Protein AF-A0A1F6PSC0-F1 (afdb_monomer)

Sequence (665 aa):
MLYRKIVALNTTSSLRETPKNPIFIYYSDEQIDQVPYQFVLSSISVAITSKDGVNTVDITHFPSPNRVIDENDVIDDYFMKRLTPKQLEQFLFVYDGELRKISFDDLRYIYYVQKDVRLFEISPIYYEIIKALDGPVKFLCLSDIHGAASKTFNALTLFPQAKVIFSGDLFDRAQNQHHANCLFQNFYLHGISDNEITVHDNEYFKSTMGNHDAMVFGAGLGDLTSLAHYFRFALRYNESDYFEEILGLDLSELKDLASKHEYRGNYKAKGGDRVAGVEMNRRLEALFTDLQLKLTFGDPSVTLTEDESNLLYNLKFGINEKSINDPVLQALQYKIAKFAITEEETALLKTIKKKEVKTEEQENFLANIKSGTVKNKLISPVFLTLQEKIFQLKFTKEEQEIIGRIKKGNHYISSEEMVVLADLQKQLIKNSEFRKSILMGKYFKLYDLQEANGKNFLFFHSNIPIDKNGQIREIAIDGRRLGGIELLDYLQQKINESYDRYEKLNINNEQEVDEFIAFARNQNNYFDWLAWSYDSPLYGRVMKTFERSYLPEESGTYKEPKDDWYQKIQNASANMEHVNSMLATLAGQLGVPADNLFIINGHTPNDQGLVEKFADGRLIRIDAGFSPEYNNLGQVLLITEKGTLYSLSLSEDNDVIEKYTLQKV

Radius of gyration: 28.27 Å; Cα contacts (8 Å, |Δi|>4): 984; chains: 1; bounding box: 68×69×86 Å

pLDDT: mean 72.84, std 24.15, range [20.8, 98.31]

Nearest PDB structures (foldseek):
  7sqc-assembly1_6C  TM=5.747E-01  e=2.741E-01  Chlamydomonas reinhardtii

Secondary structure (DSSP, 8-state):
-HHHHHHHTTS--------S--------SS--SS-PPP------------SS------S-S---TTPPP-TT----HHHHTTS-HHHHTT-EEEETTEEEEPPHHHHHHHHHHHHHS------THHHHHHHHSSS-EEEEEE---TT-HHHHHHHHHH-TTSEEEE-S--SSSSTTHHHHHHHHHHHHEEEEETTEEEE---TTEEEEPPHHHHHHHHHHTT-HHHHHHHHHHHHHTTTHHIIIIIS----HHHHHHHHTS---S----SS---STTHHHHHHHHHHHHHHHHHHHH--TT-PPPHHHHHHHHHHHH-TTSS----HHHHHHHHHHHTT---HHHHHHHHHHHT-----HHHHHHHHHHHTT---S--S-HHHHHHHHHHHHTSPPHHHHHHHHHHHHH-----HHHHHHHHHHHHHHHT-HHHHHHHHHHTTEES-EEEEETTEEEEE-SS---B-TTSPBPPEEETTEEE-THHHHHHHHHHHHHHHHHHHH--TT-HHHHHHHHHHHHHS--HHHHHHH-TT-TTT-B---HHHHHHS-GGGSTT---B-HIIIIISSTT--HHHHHHHHHHHHHHHTS-GGGEEEEE-----SS-SEEEEGGGTEEEE----STTTTT--EEEEEETT--EEEEE--SSHHHHHHT--EE-

Solvent-accessible surface area (backbone atoms only — not comparable to full-atom values): 37724 Å² total; per-residue (Å²): 110,67,69,60,47,64,60,52,63,77,73,72,82,90,81,88,86,86,91,86,91,87,92,79,90,83,81,73,99,82,76,94,74,91,84,87,85,87,84,82,79,74,70,92,75,56,78,74,89,72,97,68,79,92,78,93,78,83,93,82,72,87,85,63,94,82,67,79,84,54,81,84,62,80,81,43,78,70,58,67,76,70,52,56,71,81,59,47,60,64,41,65,42,66,55,96,90,38,81,38,74,50,52,60,68,57,52,51,46,52,42,50,42,59,72,66,38,64,80,63,78,76,59,70,64,58,57,57,50,61,67,71,44,98,50,61,54,44,32,39,36,43,25,45,33,17,8,39,36,55,56,53,50,54,57,45,68,79,45,76,82,29,30,34,38,35,30,20,17,55,46,56,95,34,94,51,26,64,55,26,49,55,60,52,38,64,65,27,54,49,68,84,50,102,89,45,77,42,70,51,86,38,95,54,52,45,36,16,36,14,22,49,36,31,18,52,40,20,24,49,62,37,32,65,45,11,35,25,45,42,52,23,55,41,25,33,46,66,43,56,57,52,43,43,72,71,64,59,50,85,54,62,70,53,52,54,58,28,65,76,51,62,69,60,41,64,75,68,67,76,46,79,99,72,71,91,60,59,71,57,32,46,34,44,24,48,47,24,45,52,52,22,42,25,61,72,47,28,34,88,87,44,79,63,53,71,45,52,48,26,49,54,49,17,42,43,51,32,83,75,79,41,82,57,81,51,67,67,59,44,50,50,50,49,55,58,61,66,62,69,60,50,73,66,58,47,51,53,50,51,52,65,70,64,77,69,79,94,51,74,75,52,54,55,54,52,52,43,58,76,68,65,75,63,84,87,75,75,77,51,70,66,56,54,50,49,48,52,50,49,58,72,43,48,69,50,72,65,55,48,50,51,52,52,48,49,49,23,33,38,40,84,76,51,75,67,58,50,50,52,50,51,50,49,43,51,54,48,51,47,25,70,74,56,42,55,61,39,61,46,50,72,60,40,28,61,52,50,80,47,77,30,72,84,30,36,41,39,37,30,11,38,49,63,51,32,37,95,77,40,43,68,32,65,45,81,54,96,94,40,74,35,41,54,63,61,35,43,55,54,52,44,50,57,54,46,59,52,42,66,50,58,72,71,53,52,63,87,38,66,67,58,46,52,53,49,44,55,49,31,68,70,46,79,64,56,32,38,40,34,26,52,26,45,83,18,43,30,43,23,26,45,75,40,61,68,44,52,33,56,44,54,79,75,39,67,61,63,70,54,60,63,39,36,36,57,74,46,50,62,32,98,81,38,51,63,68,32,47,51,52,36,43,41,51,46,18,62,73,72,73,48,63,42,94,34,52,30,40,38,26,26,82,67,86,61,97,86,58,47,68,48,70,19,75,95,62,36,35,35,42,39,32,11,29,34,25,80,92,42,81,47,41,28,34,34,41,36,28,21,52,74,50,50,41,33,37,39,47,54,49,93,47,66,71,52,36,68,71,41,48,78,36,82,102

Structure (mmCIF, N/CA/C/O backbone):
data_AF-A0A1F6PSC0-F1
#
_entry.id   AF-A0A1F6PSC0-F1
#
loop_
_atom_site.group_PDB
_atom_site.id
_atom_site.type_symbol
_atom_site.label_atom_id
_atom_site.label_alt_id
_atom_site.label_comp_id
_atom_site.label_asym_id
_atom_site.label_entity_id
_atom_site.label_seq_id
_atom_site.pdbx_PDB_ins_code
_atom_site.Cartn_x
_atom_site.Cartn_y
_atom_site.Cartn_z
_atom_site.occupancy
_atom_site.B_iso_or_equiv
_atom_site.auth_seq_id
_atom_site.auth_comp_id
_atom_site.auth_asym_id
_atom_site.auth_atom_id
_atom_site.pdbx_PDB_model_num
ATOM 1 N N . MET A 1 1 ? -0.587 7.676 25.194 1.00 26.95 1 MET A N 1
ATOM 2 C CA . MET A 1 1 ? -0.468 8.168 26.593 1.00 26.95 1 MET A CA 1
ATOM 3 C C . MET A 1 1 ? -0.479 9.701 26.701 1.00 26.95 1 MET A C 1
ATOM 5 O O . MET A 1 1 ? -1.127 10.209 27.605 1.00 26.95 1 MET A O 1
ATOM 9 N N . LEU A 1 2 ? 0.162 10.442 25.781 1.00 27.59 2 LEU A N 1
ATOM 10 C CA . LEU A 1 2 ? 0.133 11.916 25.728 1.00 27.59 2 LEU A CA 1
ATOM 11 C C . LEU A 1 2 ? -1.265 12.478 25.393 1.00 27.59 2 LEU A C 1
ATOM 13 O O . LEU A 1 2 ? -1.749 13.357 26.088 1.00 27.59 2 LEU A O 1
ATOM 17 N N . TYR A 1 3 ? -1.974 11.871 24.437 1.00 30.55 3 TYR A N 1
ATOM 18 C CA . TYR A 1 3 ? -3.358 12.227 24.084 1.00 30.55 3 TYR A CA 1
ATOM 19 C C . TYR A 1 3 ? -4.341 12.094 25.269 1.00 30.55 3 TYR A C 1
ATOM 21 O O . TYR A 1 3 ? -5.078 13.019 25.591 1.00 30.55 3 TYR A O 1
ATOM 29 N N . ARG A 1 4 ? -4.270 10.984 26.021 1.00 29.20 4 ARG A N 1
ATOM 30 C CA . ARG A 1 4 ? -5.033 10.814 27.272 1.00 29.20 4 ARG A CA 1
ATOM 31 C C . ARG A 1 4 ? -4.574 11.740 28.398 1.00 29.20 4 ARG A C 1
ATOM 33 O O . ARG A 1 4 ? -5.401 12.099 29.221 1.00 29.20 4 ARG A O 1
ATOM 40 N N . LYS A 1 5 ? -3.297 12.136 28.446 1.00 29.11 5 LYS A N 1
ATOM 41 C CA . LYS A 1 5 ? -2.798 13.121 29.421 1.00 29.11 5 LYS A CA 1
ATOM 42 C C . LYS A 1 5 ? -3.306 14.530 29.109 1.00 29.11 5 LYS A C 1
ATOM 44 O O . LYS A 1 5 ? -3.722 15.207 30.035 1.00 29.11 5 LYS A O 1
ATOM 49 N N . ILE A 1 6 ? -3.372 14.918 27.835 1.00 30.66 6 ILE A N 1
ATOM 50 C CA . ILE A 1 6 ? -3.971 16.185 27.381 1.00 30.66 6 ILE A CA 1
ATOM 51 C C . ILE A 1 6 ? -5.470 16.234 27.724 1.00 30.66 6 ILE A C 1
ATOM 53 O O . ILE A 1 6 ? -5.957 17.254 28.194 1.00 30.66 6 ILE A O 1
ATOM 57 N N . VAL A 1 7 ? -6.190 15.116 27.579 1.00 28.23 7 VAL A N 1
ATOM 58 C CA . VAL A 1 7 ? -7.620 15.026 27.938 1.00 28.23 7 VAL A CA 1
ATOM 59 C C . VAL A 1 7 ? -7.838 14.937 29.460 1.00 28.23 7 VAL A C 1
ATOM 61 O O . VAL A 1 7 ? -8.761 15.558 29.981 1.00 28.23 7 VAL A O 1
ATOM 64 N N . ALA A 1 8 ? -6.982 14.224 30.202 1.00 24.64 8 ALA A N 1
ATOM 65 C CA . ALA A 1 8 ? -7.069 14.109 31.664 1.00 24.64 8 ALA A CA 1
ATOM 66 C C . ALA A 1 8 ? -6.709 15.416 32.399 1.00 24.64 8 ALA A C 1
ATOM 68 O O . ALA A 1 8 ? -7.281 15.695 33.454 1.00 24.64 8 ALA A O 1
ATOM 69 N N . LEU A 1 9 ? -5.829 16.246 31.823 1.00 28.28 9 LEU A N 1
ATOM 70 C CA . LEU A 1 9 ? -5.432 17.556 32.365 1.00 28.28 9 LEU A CA 1
ATOM 71 C C . LEU A 1 9 ? -6.601 18.549 32.507 1.00 28.28 9 LEU A C 1
ATOM 73 O O . LEU A 1 9 ? -6.491 19.492 33.282 1.00 28.28 9 LEU A O 1
ATOM 77 N N . ASN A 1 10 ? -7.745 18.305 31.862 1.00 30.31 10 ASN A N 1
ATOM 78 C CA . ASN A 1 10 ? -8.946 19.133 32.017 1.00 30.31 10 ASN A CA 1
ATOM 79 C C . ASN A 1 10 ? -9.876 18.708 33.171 1.00 30.31 10 ASN A C 1
ATOM 81 O O . ASN A 1 10 ? -10.967 19.259 33.298 1.00 30.31 10 ASN A O 1
ATOM 85 N N . THR A 1 11 ? -9.492 17.735 34.009 1.00 26.62 11 THR A N 1
ATOM 86 C CA . THR A 1 11 ? -10.393 17.196 35.054 1.00 26.62 11 THR A CA 1
ATOM 87 C C . THR A 1 11 ? -9.885 17.284 36.491 1.00 26.62 11 THR A C 1
ATOM 89 O O . THR A 1 11 ? -10.610 16.898 37.405 1.00 26.62 11 THR A O 1
ATOM 92 N N . THR A 1 12 ? -8.700 17.844 36.755 1.00 27.61 12 THR A N 1
ATOM 93 C CA . THR A 1 12 ? -8.199 17.945 38.136 1.00 27.61 12 THR A CA 1
ATOM 94 C C . THR A 1 12 ? -7.359 19.195 38.379 1.00 27.61 12 THR A C 1
ATOM 96 O O . THR A 1 12 ? -6.203 19.250 37.974 1.00 27.61 12 THR A O 1
ATOM 99 N N . SER A 1 13 ? -7.892 20.164 39.126 1.00 29.91 13 SER A N 1
ATOM 100 C CA . SER A 1 13 ? -7.267 20.632 40.377 1.00 29.91 13 SER A CA 1
ATOM 101 C C . SER A 1 13 ? -8.051 21.786 41.009 1.00 29.91 13 SER A C 1
ATOM 103 O O . SER A 1 13 ? -8.347 22.813 40.410 1.00 29.91 13 SER A O 1
ATOM 105 N N . SER A 1 14 ? -8.380 21.589 42.280 1.00 33.94 14 SER A N 1
ATOM 106 C CA . SER A 1 14 ? -8.775 22.626 43.221 1.00 33.94 14 SER A CA 1
ATOM 107 C C . SER A 1 14 ? -7.580 23.530 43.516 1.00 33.94 14 SER A C 1
ATOM 109 O O . SER A 1 14 ? -6.582 23.005 43.998 1.00 33.94 14 SER A O 1
ATOM 111 N N . LEU A 1 15 ? -7.687 24.848 43.330 1.00 27.17 15 LEU A N 1
ATOM 112 C CA . LEU A 1 15 ? -6.933 25.859 44.087 1.00 27.17 15 LEU A CA 1
ATOM 113 C C . LEU A 1 15 ? -7.576 27.244 43.898 1.00 27.17 15 LEU A C 1
ATOM 115 O O . LEU A 1 15 ? -8.103 27.580 42.843 1.00 27.17 15 LEU A O 1
ATOM 119 N N . ARG A 1 16 ? -7.628 27.986 45.005 1.00 28.97 16 ARG A N 1
ATOM 120 C CA . ARG A 1 16 ? -8.410 29.206 45.226 1.00 28.97 16 ARG A CA 1
ATOM 121 C C . ARG A 1 16 ? -7.701 30.458 44.682 1.00 28.97 16 ARG A C 1
ATOM 123 O O . ARG A 1 16 ? -6.479 30.503 44.679 1.00 28.97 16 ARG A O 1
ATOM 130 N N . GLU A 1 17 ? -8.527 31.480 44.417 1.00 25.50 17 GLU A N 1
ATOM 131 C CA . GLU A 1 17 ? -8.249 32.933 44.298 1.00 25.50 17 GLU A CA 1
ATOM 132 C C . GLU A 1 17 ? -8.185 33.551 42.874 1.00 25.50 17 GLU A C 1
ATOM 134 O O . GLU A 1 17 ? -7.176 33.536 42.184 1.00 25.50 17 GLU A O 1
ATOM 139 N N . THR A 1 18 ? -9.311 34.166 42.474 1.00 25.58 18 THR A N 1
ATOM 140 C CA . THR A 1 18 ? -9.523 35.190 41.410 1.00 25.58 18 THR A CA 1
ATOM 141 C C . THR A 1 18 ? -8.819 36.527 41.721 1.00 25.58 18 THR A C 1
ATOM 143 O O . THR A 1 18 ? -8.692 36.799 42.918 1.00 25.58 18 THR A O 1
ATOM 146 N N . PRO A 1 19 ? -8.488 37.445 40.758 1.00 30.97 19 PRO A N 1
ATOM 147 C CA . PRO A 1 19 ? -9.385 37.966 39.680 1.00 30.97 19 PRO A CA 1
ATOM 148 C C . PRO A 1 19 ? -8.655 38.367 38.340 1.00 30.97 19 PRO A C 1
ATOM 150 O O . PRO A 1 19 ? -7.436 38.348 38.301 1.00 30.97 19 PRO A O 1
ATOM 153 N N . LYS A 1 20 ? -9.217 38.743 37.168 1.00 24.41 20 LYS A N 1
ATOM 154 C CA . LYS A 1 20 ? -10.453 39.413 36.695 1.00 24.41 20 LYS A CA 1
ATOM 155 C C . LYS A 1 20 ? -10.768 39.001 35.229 1.00 24.41 20 LYS A C 1
ATOM 157 O O . LYS A 1 20 ? -9.847 38.862 34.436 1.00 24.41 20 LYS A O 1
ATOM 162 N N . ASN A 1 21 ? -12.068 38.996 34.898 1.00 21.98 21 ASN A N 1
ATOM 163 C CA . ASN A 1 21 ? -12.765 38.805 33.601 1.00 21.98 21 ASN A CA 1
ATOM 164 C C . ASN A 1 21 ? -13.143 37.346 33.214 1.00 21.98 21 ASN A C 1
ATOM 166 O O . ASN A 1 21 ? -12.298 36.610 32.718 1.00 21.98 21 ASN A O 1
ATOM 170 N N . PRO A 1 22 ? -14.418 36.934 33.438 1.00 22.30 22 PRO A N 1
ATOM 171 C CA . PRO A 1 22 ? -14.894 35.547 33.341 1.00 22.30 22 PRO A CA 1
ATOM 172 C C . PRO A 1 22 ? -15.817 35.275 32.134 1.00 22.30 22 PRO A C 1
ATOM 174 O O . PRO A 1 22 ? -16.592 36.155 31.778 1.00 22.30 22 PRO A O 1
ATOM 177 N N . ILE A 1 23 ? -15.848 34.028 31.637 1.00 21.22 23 ILE A N 1
ATOM 178 C CA . ILE A 1 23 ? -17.071 33.193 31.558 1.00 21.22 23 ILE A CA 1
ATOM 179 C C . ILE A 1 23 ? -16.649 31.728 31.796 1.00 21.22 23 ILE A C 1
ATOM 181 O O . ILE A 1 23 ? -16.105 31.083 30.910 1.00 21.22 23 ILE A O 1
ATOM 185 N N . PHE A 1 24 ? -16.909 31.205 32.997 1.00 21.22 24 PHE A N 1
ATOM 186 C CA . PHE A 1 24 ? -16.899 29.768 33.299 1.00 21.22 24 PHE A CA 1
ATOM 187 C C . PHE A 1 24 ? -18.313 29.385 33.739 1.00 21.22 24 PHE A C 1
ATOM 189 O O . PHE A 1 24 ? -18.875 30.047 34.614 1.00 21.22 24 PHE A O 1
ATOM 196 N N . ILE A 1 25 ? -18.884 28.326 33.162 1.00 20.98 25 ILE A N 1
ATOM 197 C CA . ILE A 1 25 ? -20.075 27.672 33.714 1.00 20.98 25 ILE A CA 1
ATOM 198 C C . ILE A 1 25 ? -19.580 26.582 34.670 1.00 20.98 25 ILE A C 1
ATOM 200 O O . ILE A 1 25 ? -18.934 25.629 34.247 1.00 20.98 25 ILE A O 1
ATOM 204 N N . TYR A 1 26 ? -19.873 26.751 35.960 1.00 20.86 26 TYR A N 1
ATOM 205 C CA . TYR A 1 26 ? -19.758 25.710 36.982 1.00 20.86 26 TYR A CA 1
ATOM 206 C C . TYR A 1 26 ? -21.091 24.965 37.096 1.00 20.86 26 TYR A C 1
ATOM 208 O O . TYR A 1 26 ? -22.142 25.606 37.106 1.00 20.86 26 TYR A O 1
ATOM 216 N N . TYR A 1 27 ? -21.041 23.650 37.310 1.00 20.80 27 TYR A N 1
ATOM 217 C CA . TYR A 1 27 ? -22.113 22.932 37.998 1.00 20.80 27 TYR A CA 1
ATOM 218 C C . TYR A 1 27 ? -21.565 22.366 39.308 1.00 20.80 27 TYR A C 1
ATOM 220 O O . TYR A 1 27 ? -20.499 21.755 39.337 1.00 20.80 27 TYR A O 1
ATOM 228 N N . SER A 1 28 ? -22.279 22.658 40.394 1.00 22.25 28 SER A N 1
ATOM 229 C CA . SER A 1 28 ? -22.049 22.117 41.729 1.00 22.25 28 SER A CA 1
ATOM 230 C C . SER A 1 28 ? -22.399 20.633 41.780 1.00 22.25 28 SER A C 1
ATOM 232 O O . SER A 1 28 ? -23.341 20.200 41.116 1.00 22.25 28 SER A O 1
ATOM 234 N N . ASP A 1 29 ? -21.681 19.892 42.621 1.00 27.78 29 ASP A N 1
ATOM 235 C CA . ASP A 1 29 ? -22.038 18.546 43.066 1.00 27.78 29 ASP A CA 1
ATOM 236 C C . ASP A 1 29 ? -23.493 18.513 43.555 1.00 27.78 29 ASP A C 1
ATOM 238 O O . ASP A 1 29 ? -23.782 19.033 44.626 1.00 27.78 29 ASP A O 1
ATOM 242 N N . GLU A 1 30 ? -24.393 17.985 42.719 1.00 27.25 30 GLU A N 1
ATOM 243 C CA . GLU A 1 30 ? -25.706 17.372 43.009 1.00 27.25 30 GLU A CA 1
ATOM 244 C C . GLU A 1 30 ? -26.590 17.448 41.746 1.00 27.25 30 GLU A C 1
ATOM 246 O O . GLU A 1 30 ? -27.534 18.226 41.686 1.00 27.25 30 GLU A O 1
ATOM 251 N N . GLN A 1 31 ? -26.236 16.678 40.706 1.00 25.52 31 GLN A N 1
ATOM 252 C CA . GLN A 1 31 ? -27.107 16.102 39.653 1.00 25.52 31 GLN A CA 1
ATOM 253 C C . GLN A 1 31 ? -26.226 15.591 38.499 1.00 25.52 31 GLN A C 1
ATOM 255 O O . GLN A 1 31 ? -26.185 16.142 37.402 1.00 25.52 31 GLN A O 1
ATOM 260 N N . ILE A 1 32 ? -25.481 14.516 38.770 1.00 27.84 32 ILE A N 1
ATOM 261 C CA . ILE A 1 32 ? -24.827 13.703 37.740 1.00 27.84 32 ILE A CA 1
ATOM 262 C C . ILE A 1 32 ? -25.851 12.657 37.315 1.00 27.84 32 ILE A C 1
ATOM 264 O O . ILE A 1 32 ? -25.847 11.547 37.823 1.00 27.84 32 ILE A O 1
ATOM 268 N N . ASP A 1 33 ? -26.781 13.056 36.457 1.00 28.19 33 ASP A N 1
ATOM 269 C CA . ASP A 1 33 ? -27.555 12.153 35.612 1.00 28.19 33 ASP A CA 1
ATOM 270 C C . ASP A 1 33 ? -28.153 13.003 34.484 1.00 28.19 33 ASP A C 1
ATOM 272 O O . ASP A 1 33 ? -28.987 13.869 34.726 1.00 28.19 33 ASP A O 1
ATOM 276 N N . GLN A 1 34 ? -27.732 12.718 33.245 1.00 28.12 34 GLN A N 1
ATOM 277 C CA . GLN A 1 34 ? -28.242 13.270 31.977 1.00 28.12 34 GLN A CA 1
ATOM 278 C C . GLN A 1 34 ? -27.732 14.671 31.559 1.00 28.12 34 GLN A C 1
ATOM 280 O O . GLN A 1 34 ? -28.444 15.645 31.733 1.00 28.12 34 GLN A O 1
ATOM 285 N N . VAL A 1 35 ? -26.536 14.754 30.942 1.00 22.89 35 VAL A N 1
ATOM 286 C CA . VAL A 1 35 ? -26.162 15.504 29.699 1.00 22.89 35 VAL A CA 1
ATOM 287 C C . VAL A 1 35 ? -24.637 15.317 29.471 1.00 22.89 35 VAL A C 1
ATOM 289 O O . VAL A 1 35 ? -23.878 15.511 30.419 1.00 22.89 35 VAL A O 1
ATOM 292 N N . PRO A 1 36 ? -24.139 14.947 28.267 1.00 26.84 36 PRO A N 1
ATOM 293 C CA . PRO A 1 36 ? -22.712 14.711 28.037 1.00 26.84 36 PRO A CA 1
ATOM 294 C C . PRO A 1 36 ? -21.919 15.992 27.707 1.00 26.84 36 PRO A C 1
ATOM 296 O O . PRO A 1 36 ? -22.391 16.901 27.024 1.00 26.84 36 PRO A O 1
ATOM 299 N N . TYR A 1 37 ? -20.696 16.008 28.235 1.00 26.78 37 TYR A N 1
ATOM 300 C CA . TYR A 1 37 ? -19.722 17.090 28.386 1.00 26.78 37 TYR A CA 1
ATOM 301 C C . TYR A 1 37 ? -19.279 17.801 27.086 1.00 26.78 37 TYR A C 1
ATOM 303 O O . TYR A 1 37 ? -18.953 17.157 26.092 1.00 26.78 37 TYR A O 1
ATOM 311 N N . GLN A 1 38 ? -19.205 19.140 27.137 1.00 23.58 38 GLN A N 1
ATOM 312 C CA . GLN A 1 38 ? -18.577 20.025 26.141 1.00 23.58 38 GLN A CA 1
ATOM 313 C C . GLN A 1 38 ? -17.070 20.182 26.415 1.00 23.58 38 GLN A C 1
ATOM 315 O O . GLN A 1 38 ? -16.680 20.416 27.557 1.00 23.58 38 GLN A O 1
ATOM 320 N N . PHE A 1 39 ? -16.243 20.163 25.365 1.00 25.28 39 PHE A N 1
ATOM 321 C CA . PHE A 1 39 ? -14.868 20.674 25.394 1.00 25.28 39 PHE A CA 1
ATOM 322 C C . PHE A 1 39 ? -14.722 21.801 24.365 1.00 25.28 39 PHE A C 1
ATOM 324 O O . PHE A 1 39 ? -14.924 21.586 23.174 1.00 25.28 39 PHE A O 1
ATOM 331 N N . VAL A 1 40 ? -14.353 22.994 24.835 1.00 22.55 40 VAL A N 1
ATOM 332 C CA . VAL A 1 40 ? -13.861 24.111 24.017 1.00 22.55 40 VAL A CA 1
ATOM 333 C C . VAL A 1 40 ? -12.359 24.197 24.279 1.00 22.55 40 VAL A C 1
ATOM 335 O O . VAL A 1 40 ? -11.946 24.459 25.406 1.00 22.55 40 VAL A O 1
ATOM 338 N N . LEU A 1 41 ? -11.533 23.930 23.266 1.00 26.20 41 LEU A N 1
ATOM 339 C CA . LEU A 1 41 ? -10.082 24.127 23.333 1.00 26.20 41 LEU A CA 1
ATOM 340 C C . LEU A 1 41 ? -9.769 25.598 23.026 1.00 26.20 41 LEU A C 1
ATOM 342 O O . LEU A 1 41 ? -9.448 25.954 21.897 1.00 26.20 41 LEU A O 1
ATOM 346 N N . SER A 1 42 ? -9.871 26.468 24.030 1.00 22.58 42 SER A N 1
ATOM 347 C CA . SER A 1 42 ? -9.213 27.775 23.980 1.00 22.58 42 SER A CA 1
ATOM 348 C C . SER A 1 42 ? -7.732 27.575 24.289 1.00 22.58 42 SER A C 1
ATOM 350 O O . SER A 1 42 ? -7.443 27.104 25.382 1.00 22.58 42 SER A O 1
ATOM 352 N N . SER A 1 43 ? -6.849 27.924 23.342 1.00 23.56 43 SER A N 1
ATOM 353 C CA . SER A 1 43 ? -5.400 28.178 23.492 1.00 23.56 43 SER A CA 1
ATOM 354 C C . SER A 1 43 ? -4.583 27.184 24.336 1.00 23.56 43 SER A C 1
ATOM 356 O O . SER A 1 43 ? -4.835 26.977 25.517 1.00 23.56 43 SER A O 1
ATOM 358 N N . ILE A 1 44 ? -3.478 26.664 23.794 1.00 25.73 44 ILE A N 1
ATOM 359 C CA . ILE A 1 44 ? -2.389 26.180 24.657 1.00 25.73 44 ILE A CA 1
ATOM 360 C C . ILE A 1 44 ? -1.877 27.400 25.438 1.00 25.73 44 ILE A C 1
ATOM 362 O O . ILE A 1 44 ? -1.069 28.174 24.936 1.00 25.73 44 ILE A O 1
ATOM 366 N N . SER A 1 45 ? -2.409 27.616 26.637 1.00 23.78 45 SER A N 1
ATOM 367 C CA . SER A 1 45 ? -1.949 28.642 27.562 1.00 23.78 45 SER A CA 1
ATOM 368 C C . SER A 1 45 ? -0.668 28.134 28.213 1.00 23.78 45 SER A C 1
ATOM 370 O O . SER A 1 45 ? -0.699 27.277 29.096 1.00 23.78 45 SER A O 1
ATOM 372 N N . VAL A 1 46 ? 0.477 28.644 27.765 1.00 23.81 46 VAL A N 1
ATOM 373 C CA . VAL A 1 46 ? 1.740 28.500 28.494 1.00 23.81 46 VAL A CA 1
ATOM 374 C C . VAL A 1 46 ? 1.689 29.494 29.652 1.00 23.81 46 VAL A C 1
ATOM 376 O O . VAL A 1 46 ? 2.033 30.661 29.505 1.00 23.81 46 VAL A O 1
ATOM 379 N N . ALA A 1 47 ? 1.205 29.054 30.812 1.00 21.09 47 ALA A N 1
ATOM 380 C CA . ALA A 1 47 ? 1.193 29.893 32.003 1.00 21.09 47 ALA A CA 1
ATOM 381 C C . ALA A 1 47 ? 2.624 30.050 32.545 1.00 21.09 47 ALA A C 1
ATOM 383 O O . ALA A 1 47 ? 3.195 29.105 33.093 1.00 21.09 47 ALA A O 1
ATOM 384 N N . ILE A 1 48 ? 3.194 31.253 32.438 1.00 25.09 48 ILE A N 1
ATOM 385 C CA . ILE A 1 48 ? 4.380 31.648 33.206 1.00 25.09 48 ILE A CA 1
ATOM 386 C C . ILE A 1 48 ? 4.034 32.907 33.992 1.00 25.09 48 ILE A C 1
ATOM 388 O O . ILE A 1 48 ? 3.893 33.996 33.446 1.00 25.09 48 ILE A O 1
ATOM 392 N N . THR A 1 49 ? 3.922 32.769 35.309 1.00 21.30 49 THR A N 1
ATOM 393 C CA . THR A 1 49 ? 3.885 33.917 36.214 1.00 21.30 49 THR A CA 1
ATOM 394 C C . THR A 1 49 ? 5.267 34.570 36.244 1.00 21.30 49 THR A C 1
ATOM 396 O O . THR A 1 49 ? 6.195 34.000 36.825 1.00 21.30 49 THR A O 1
ATOM 399 N N . SER A 1 50 ? 5.424 35.765 35.669 1.00 25.25 50 SER A N 1
ATOM 400 C CA . SER A 1 50 ? 6.530 36.645 36.056 1.00 25.25 50 SER A CA 1
ATOM 401 C C . SER A 1 50 ? 6.150 37.351 37.360 1.00 25.25 50 SER A C 1
ATOM 403 O O . SER A 1 50 ? 5.010 37.776 37.558 1.00 25.25 50 SER A O 1
ATOM 405 N N . LYS A 1 51 ? 7.097 37.439 38.296 1.00 26.06 51 LYS A N 1
ATOM 406 C CA . LYS A 1 51 ? 6.875 38.109 39.583 1.00 26.06 51 LYS A CA 1
ATOM 407 C C . LYS A 1 51 ? 6.945 39.636 39.474 1.00 26.06 51 LYS A C 1
ATOM 409 O O . LYS A 1 51 ? 6.629 40.307 40.445 1.00 26.06 51 LYS A O 1
ATOM 414 N N . ASP A 1 52 ? 7.290 40.173 38.304 1.00 27.33 52 ASP A N 1
ATOM 415 C CA . ASP A 1 52 ? 7.505 41.598 38.099 1.00 27.33 52 ASP A CA 1
ATOM 416 C C . ASP A 1 52 ? 7.020 42.029 36.702 1.00 27.33 52 ASP A C 1
ATOM 418 O O . ASP A 1 52 ? 7.578 41.619 35.689 1.00 27.33 52 ASP A O 1
ATOM 422 N N . GLY A 1 53 ? 5.971 42.859 36.687 1.00 26.70 53 GLY A N 1
ATOM 423 C CA . GLY A 1 53 ? 5.722 43.958 35.741 1.00 26.70 53 GLY A CA 1
ATOM 424 C C . GLY A 1 53 ? 5.791 43.709 34.225 1.00 26.70 53 GLY A C 1
ATOM 425 O O . GLY A 1 53 ? 6.856 43.532 33.648 1.00 26.70 53 GLY A O 1
ATOM 426 N N . VAL A 1 54 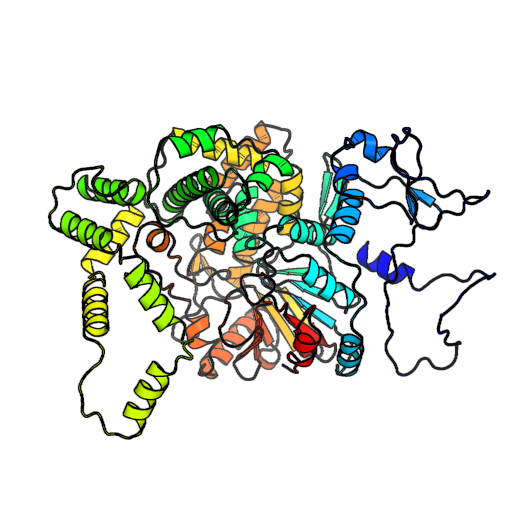? 4.634 43.879 33.580 1.00 30.62 54 VAL A N 1
ATOM 427 C CA . VAL A 1 54 ? 4.401 44.059 32.133 1.00 30.62 54 VAL A CA 1
ATOM 428 C C . VAL A 1 54 ? 5.501 44.865 31.426 1.00 30.62 54 VAL A C 1
ATOM 430 O O . VAL A 1 54 ? 5.775 45.994 31.824 1.00 30.62 54 VAL A O 1
ATOM 433 N N . ASN A 1 55 ? 6.020 44.344 30.308 1.00 22.75 55 ASN A N 1
ATOM 434 C CA . ASN A 1 55 ? 6.584 45.144 29.215 1.00 22.75 55 ASN A CA 1
ATOM 435 C C . ASN A 1 55 ? 6.335 44.447 27.867 1.00 22.75 55 ASN A C 1
ATOM 437 O O . ASN A 1 55 ? 6.914 43.406 27.579 1.00 22.75 55 ASN A O 1
ATOM 441 N N . THR A 1 56 ? 5.496 45.050 27.026 1.00 24.52 56 THR A N 1
ATOM 442 C CA . THR A 1 56 ? 5.390 44.757 25.589 1.00 24.52 56 THR A CA 1
ATOM 443 C C . THR A 1 56 ? 6.639 45.268 24.868 1.00 24.52 56 THR A C 1
ATOM 445 O O . THR A 1 56 ? 6.939 46.459 24.981 1.00 24.52 56 THR A O 1
ATOM 448 N N . VAL A 1 57 ? 7.351 44.420 24.113 1.00 22.28 57 VAL A N 1
ATOM 449 C CA . VAL A 1 57 ? 8.487 44.848 23.272 1.00 22.28 57 VAL A CA 1
ATOM 450 C C . VAL A 1 57 ? 8.389 44.257 21.863 1.00 22.28 57 VAL A C 1
ATOM 452 O O . VAL A 1 57 ? 8.189 43.063 21.677 1.00 22.28 57 VAL A O 1
ATOM 455 N N . ASP A 1 58 ? 8.549 45.155 20.895 1.00 25.06 58 ASP A N 1
ATOM 456 C CA . ASP A 1 58 ? 8.500 44.989 19.442 1.00 25.06 58 ASP A CA 1
ATOM 457 C C . ASP A 1 58 ? 9.671 44.133 18.901 1.00 25.06 58 ASP A C 1
ATOM 459 O O . ASP A 1 58 ? 10.836 44.337 19.261 1.00 25.06 58 ASP A O 1
ATOM 463 N N . ILE A 1 59 ? 9.377 43.161 18.031 1.00 24.58 59 ILE A N 1
ATOM 464 C CA . ILE A 1 59 ? 10.315 42.112 17.597 1.00 24.58 59 ILE A CA 1
ATOM 465 C C . ILE A 1 59 ? 11.072 42.560 16.338 1.00 24.58 59 ILE A C 1
ATOM 467 O O . ILE A 1 59 ? 10.783 42.138 15.222 1.00 24.58 59 ILE A O 1
ATOM 471 N N . THR A 1 60 ? 12.074 43.425 16.501 1.00 24.06 60 THR A N 1
ATOM 472 C CA . THR A 1 60 ? 13.003 43.772 15.399 1.00 24.06 60 THR A CA 1
ATOM 473 C C . THR A 1 60 ? 14.483 43.554 15.716 1.00 24.06 60 THR A C 1
ATOM 475 O O . THR A 1 60 ? 15.320 43.776 14.845 1.00 24.06 60 THR A O 1
ATOM 478 N N . HIS A 1 61 ? 14.850 43.073 16.909 1.00 28.12 61 HIS A N 1
ATOM 479 C CA . HIS A 1 61 ? 16.257 42.888 17.287 1.00 28.12 61 HIS A CA 1
ATOM 480 C C . HIS A 1 61 ? 16.501 41.541 17.999 1.00 28.12 61 HIS A C 1
ATOM 482 O O . HIS A 1 61 ? 15.735 41.142 18.869 1.00 28.12 61 HIS A O 1
ATOM 488 N N . PHE A 1 62 ? 17.563 40.844 17.566 1.00 27.38 62 PHE A N 1
ATOM 489 C CA . PHE A 1 62 ? 18.049 39.504 17.959 1.00 27.38 62 PHE A CA 1
ATOM 490 C C . PHE A 1 62 ? 17.709 39.023 19.392 1.00 27.38 62 PHE A C 1
ATOM 492 O O . PHE A 1 62 ? 17.977 39.755 20.347 1.00 27.38 62 PHE A O 1
ATOM 499 N N . PRO A 1 63 ? 17.283 37.756 19.595 1.00 35.06 63 PRO A N 1
ATOM 500 C CA . PRO A 1 63 ? 17.195 37.177 20.930 1.00 35.06 63 PRO A CA 1
ATOM 501 C C . PRO A 1 63 ? 18.557 36.636 21.405 1.00 35.06 63 PRO A C 1
ATOM 503 O O . PRO A 1 63 ? 19.269 35.934 20.688 1.00 35.06 63 PRO A O 1
ATOM 506 N N . SER A 1 64 ? 18.907 36.975 22.645 1.00 33.22 64 SER A N 1
ATOM 507 C CA . SER A 1 64 ? 20.027 36.409 23.408 1.00 33.22 64 SER A CA 1
ATOM 508 C C . SER A 1 64 ? 19.736 34.942 23.806 1.00 33.22 64 SER A C 1
ATOM 510 O O . SER A 1 64 ? 18.560 34.613 23.975 1.00 33.22 64 SER A O 1
ATOM 512 N N . PRO A 1 65 ? 20.745 34.067 24.025 1.00 30.28 65 PRO A N 1
ATOM 513 C CA . PRO A 1 65 ? 20.587 32.611 24.237 1.00 30.28 65 PRO A CA 1
ATOM 514 C C . PRO A 1 65 ? 19.782 32.155 25.472 1.00 30.28 65 PRO A C 1
ATOM 516 O O . PRO A 1 65 ? 19.686 30.962 25.720 1.00 30.28 65 PRO A O 1
ATOM 519 N N . ASN A 1 66 ? 19.217 33.076 26.256 1.00 33.69 66 ASN A N 1
ATOM 520 C CA . ASN A 1 66 ? 18.550 32.799 27.534 1.00 33.69 66 ASN A CA 1
ATOM 521 C C . ASN A 1 66 ? 17.114 33.365 27.596 1.00 33.69 66 ASN A C 1
ATOM 523 O O . ASN A 1 66 ? 16.645 33.729 28.674 1.00 33.69 66 ASN A O 1
ATOM 527 N N . ARG A 1 67 ? 16.423 33.518 26.456 1.00 38.25 67 ARG A N 1
ATOM 528 C CA . ARG A 1 67 ? 15.049 34.056 26.418 1.00 38.25 67 ARG A CA 1
ATOM 529 C C . ARG A 1 67 ? 14.004 32.962 26.691 1.00 38.25 67 ARG A C 1
ATOM 531 O O . ARG A 1 67 ? 14.069 31.881 26.117 1.00 38.25 67 ARG A O 1
ATOM 538 N N . VAL A 1 68 ? 13.021 33.290 27.529 1.00 38.06 68 VAL A N 1
ATOM 539 C CA . VAL A 1 68 ? 11.788 32.518 27.759 1.00 38.06 68 VAL A CA 1
ATOM 540 C C . VAL A 1 68 ? 10.747 32.945 26.713 1.00 38.06 68 VAL A C 1
ATOM 542 O O . VAL A 1 68 ? 10.585 34.144 26.495 1.00 38.06 68 VAL A O 1
ATOM 545 N N . ILE A 1 69 ? 10.103 31.983 26.044 1.00 40.16 69 ILE A N 1
ATOM 546 C CA . ILE A 1 69 ? 9.028 32.205 25.056 1.00 40.16 69 ILE A CA 1
ATOM 547 C C . ILE A 1 69 ? 7.691 32.247 25.811 1.00 40.16 69 ILE A C 1
ATOM 549 O O . ILE A 1 69 ? 7.455 31.360 26.635 1.00 40.16 69 ILE A O 1
ATOM 553 N N . ASP A 1 70 ? 6.844 33.251 25.560 1.00 39.00 70 ASP A N 1
ATOM 554 C CA . ASP A 1 70 ? 5.529 33.394 26.213 1.00 39.00 70 ASP A CA 1
ATOM 555 C C . ASP A 1 70 ? 4.335 33.321 25.240 1.00 39.00 70 ASP A C 1
ATOM 557 O O . ASP A 1 70 ? 4.496 33.110 24.040 1.00 39.00 70 ASP A O 1
ATOM 561 N N . GLU A 1 71 ? 3.117 33.445 25.778 1.00 33.12 71 GLU A N 1
ATOM 562 C CA . GLU A 1 71 ? 1.837 33.322 25.063 1.00 33.12 71 GLU A CA 1
ATOM 563 C C . GLU A 1 71 ? 1.613 34.336 23.923 1.00 33.12 71 GLU A C 1
ATOM 565 O O . GLU A 1 71 ? 0.709 34.143 23.110 1.00 33.12 71 GLU A O 1
ATOM 570 N N . ASN A 1 72 ? 2.426 35.393 23.836 1.00 35.28 72 ASN A N 1
ATOM 571 C CA . ASN A 1 72 ? 2.348 36.410 22.786 1.00 35.28 72 ASN A CA 1
ATOM 572 C C . ASN A 1 72 ? 3.379 36.207 21.663 1.00 35.28 72 ASN A C 1
ATOM 574 O O . ASN A 1 72 ? 3.341 36.928 20.662 1.00 35.28 72 ASN A O 1
ATOM 578 N N . ASP A 1 73 ? 4.300 35.252 21.808 1.00 41.06 73 ASP A N 1
ATOM 579 C CA . ASP A 1 73 ? 5.313 34.961 20.797 1.00 41.06 73 ASP A CA 1
ATOM 580 C C . ASP A 1 73 ? 4.748 34.029 19.707 1.00 41.06 73 ASP A C 1
ATOM 582 O O . ASP A 1 73 ? 4.305 32.911 19.970 1.00 41.06 73 ASP A O 1
ATOM 586 N N . VAL A 1 74 ? 4.791 34.476 18.447 1.00 42.12 74 VAL A N 1
ATOM 587 C CA . VAL A 1 74 ? 4.404 33.664 17.283 1.00 42.12 74 VAL A CA 1
ATOM 588 C C . VAL A 1 74 ? 5.621 32.880 16.797 1.00 42.12 74 VAL A C 1
ATOM 590 O O . VAL A 1 74 ? 6.589 33.466 16.312 1.00 42.12 74 VAL A O 1
ATOM 593 N N . ILE A 1 75 ? 5.575 31.549 16.897 1.00 45.47 75 ILE A N 1
ATOM 594 C CA . ILE A 1 75 ? 6.549 30.675 16.234 1.00 45.47 75 ILE A CA 1
ATOM 595 C C . ILE A 1 75 ? 6.195 30.671 14.743 1.00 45.47 75 ILE A C 1
ATOM 597 O O . ILE A 1 75 ? 5.194 30.081 14.346 1.00 45.47 75 ILE A O 1
ATOM 601 N N . ASP A 1 76 ? 6.974 31.369 13.920 1.00 41.19 76 ASP A N 1
ATOM 602 C CA . ASP A 1 76 ? 6.743 31.515 12.481 1.00 41.19 76 ASP A CA 1
ATOM 603 C C . ASP A 1 76 ? 7.836 30.824 11.633 1.00 41.19 76 ASP A C 1
ATOM 605 O O . ASP A 1 76 ? 8.828 30.288 12.141 1.00 41.19 76 ASP A O 1
ATOM 609 N N . ASP A 1 77 ? 7.670 30.841 10.303 1.00 39.38 77 ASP A N 1
ATOM 610 C CA . ASP A 1 77 ? 8.656 30.283 9.359 1.00 39.38 77 ASP A CA 1
ATOM 611 C C . ASP A 1 77 ? 10.046 30.930 9.517 1.00 39.38 77 ASP A C 1
ATOM 613 O O . ASP A 1 77 ? 11.059 30.333 9.146 1.00 39.38 77 ASP A O 1
ATOM 617 N N . TYR A 1 78 ? 10.110 32.150 10.054 1.00 43.94 78 TYR A N 1
ATOM 618 C CA . TYR A 1 78 ? 11.348 32.884 10.281 1.00 43.94 78 TYR A CA 1
ATOM 619 C C . TYR A 1 78 ? 12.086 32.391 11.535 1.00 43.94 78 TYR A C 1
ATOM 621 O O . TYR A 1 78 ? 13.316 32.288 11.514 1.00 43.94 78 TYR A O 1
ATOM 629 N N . PHE A 1 79 ? 11.350 32.028 12.587 1.00 43.94 79 PHE A N 1
ATOM 630 C CA . PHE A 1 79 ? 11.859 31.435 13.823 1.00 43.94 79 PHE A CA 1
ATOM 631 C C . PHE A 1 79 ? 12.421 30.022 13.594 1.00 43.94 79 PHE A C 1
ATOM 633 O O . PHE A 1 79 ? 13.557 29.735 13.980 1.00 43.94 79 PHE A O 1
ATOM 640 N N . MET A 1 80 ? 11.678 29.160 12.887 1.00 46.59 80 MET A N 1
ATOM 641 C CA . MET A 1 80 ? 12.068 27.759 12.655 1.00 46.59 80 MET A CA 1
ATOM 642 C C . MET A 1 80 ? 13.258 27.595 11.697 1.00 46.59 80 MET A C 1
ATOM 644 O O . MET A 1 80 ? 14.058 26.679 11.862 1.00 46.59 80 MET A O 1
ATOM 648 N N . LYS A 1 81 ? 13.424 28.489 10.711 1.00 43.75 81 LYS A N 1
ATOM 649 C CA . LYS A 1 81 ? 14.510 28.397 9.712 1.00 43.75 81 LYS A CA 1
ATOM 650 C C . LYS A 1 81 ? 15.878 28.880 10.206 1.00 43.75 81 LYS A C 1
ATOM 652 O O . LYS A 1 81 ? 16.868 28.702 9.501 1.00 43.75 81 LYS A O 1
ATOM 657 N N . ARG A 1 82 ? 15.957 29.545 11.364 1.00 45.00 82 ARG A N 1
ATOM 658 C CA . ARG A 1 82 ? 17.173 30.259 11.807 1.00 45.00 82 ARG A CA 1
ATOM 659 C C . ARG A 1 82 ? 17.853 29.695 13.044 1.00 45.00 82 ARG A C 1
ATOM 661 O O . ARG A 1 82 ? 18.952 30.145 13.367 1.00 45.00 82 ARG A O 1
ATOM 668 N N . LEU A 1 83 ? 17.238 28.733 13.721 1.00 42.47 83 LEU A N 1
ATOM 669 C CA . LEU A 1 83 ? 17.815 28.092 14.894 1.00 42.47 83 LEU A CA 1
ATOM 670 C C . LEU A 1 83 ? 18.250 26.671 14.535 1.00 42.47 83 LEU A C 1
ATOM 672 O O . LEU A 1 83 ? 17.480 25.882 13.998 1.00 42.47 83 LEU A O 1
ATOM 676 N N . THR A 1 84 ? 19.505 26.344 14.829 1.00 45.47 84 THR A N 1
ATOM 677 C CA . THR A 1 84 ? 20.000 24.966 14.708 1.00 45.47 84 THR A CA 1
ATOM 678 C C . THR A 1 84 ? 19.326 24.074 15.762 1.00 45.47 84 THR A C 1
ATOM 680 O O . THR A 1 84 ? 18.988 24.579 16.838 1.00 45.47 84 THR A O 1
ATOM 683 N N . PRO A 1 85 ? 19.184 22.751 15.535 1.00 45.34 85 PRO A N 1
ATOM 684 C CA . PRO A 1 85 ? 18.613 21.830 16.530 1.00 45.34 85 PRO A CA 1
ATOM 685 C C . PRO A 1 85 ? 19.237 21.995 17.929 1.00 45.34 85 PRO A C 1
ATOM 687 O O . PRO A 1 85 ? 18.545 22.100 18.936 1.00 45.34 85 PRO A O 1
ATOM 690 N N . LYS A 1 86 ? 20.557 22.206 17.970 1.00 44.22 86 LYS A N 1
ATOM 691 C CA . LYS A 1 86 ? 21.352 22.427 19.188 1.00 44.22 86 LYS A CA 1
ATOM 692 C C . LYS A 1 86 ? 21.078 23.759 19.909 1.00 44.22 86 LYS A C 1
ATOM 694 O O . LYS A 1 86 ? 21.365 23.889 21.098 1.00 44.22 86 LYS A O 1
ATOM 699 N N . GLN A 1 87 ? 20.576 24.771 19.199 1.00 41.78 87 GLN A N 1
ATOM 700 C CA . GLN A 1 87 ? 20.122 26.039 19.785 1.00 41.78 87 GLN A CA 1
ATOM 701 C C . GLN A 1 87 ? 18.686 25.928 20.312 1.00 41.78 87 GLN A C 1
ATOM 703 O O . GLN A 1 87 ? 18.353 26.591 21.288 1.00 41.78 87 GLN A O 1
ATOM 708 N N . LEU A 1 88 ? 17.856 25.068 19.715 1.00 44.06 88 LEU A N 1
ATOM 709 C CA . LEU A 1 88 ? 16.476 24.832 20.151 1.00 44.06 88 LEU A CA 1
ATOM 710 C C . LEU A 1 88 ? 16.392 23.976 21.426 1.00 44.06 88 LEU A C 1
ATOM 712 O O . LEU A 1 88 ? 15.544 24.221 22.278 1.00 44.06 88 LEU A O 1
ATOM 716 N N . GLU A 1 89 ? 17.351 23.076 21.643 1.00 42.22 89 GLU A N 1
ATOM 717 C CA . GLU A 1 89 ? 17.515 22.308 22.894 1.00 42.22 89 GLU A CA 1
ATOM 718 C C . GLU A 1 89 ? 17.839 23.159 24.144 1.00 42.22 89 GLU A C 1
ATOM 720 O O . GLU A 1 89 ? 17.920 22.637 25.266 1.00 42.22 89 GLU A O 1
ATOM 725 N N . GLN A 1 90 ? 18.077 24.463 23.962 1.00 40.19 90 GLN A N 1
ATOM 726 C CA . GLN A 1 90 ? 18.357 25.418 25.038 1.00 40.19 90 GLN A CA 1
ATOM 727 C C . GLN A 1 90 ? 17.085 26.077 25.590 1.00 40.19 90 GLN A C 1
ATOM 729 O O . GLN A 1 90 ? 17.143 26.704 26.647 1.00 40.19 90 GLN A O 1
ATOM 734 N N . PHE A 1 91 ? 15.937 25.909 24.925 1.00 41.16 91 PHE A N 1
ATOM 735 C CA . PHE A 1 91 ? 14.666 26.469 25.373 1.00 41.16 91 PHE A CA 1
ATOM 736 C C . PHE A 1 91 ? 14.004 25.569 26.427 1.00 41.16 91 PHE A C 1
ATOM 738 O O . PHE A 1 91 ? 13.937 24.345 26.294 1.00 41.16 91 PHE A O 1
ATOM 745 N N . LEU A 1 92 ? 13.517 26.194 27.500 1.00 35.03 92 LEU A N 1
ATOM 746 C CA . LEU A 1 92 ? 12.799 25.537 28.590 1.00 35.03 92 LEU A CA 1
ATOM 747 C C . LEU A 1 92 ? 11.323 25.931 28.532 1.00 35.03 92 LEU A C 1
ATOM 749 O O . LEU A 1 92 ? 10.999 27.110 28.403 1.00 35.03 92 LEU A O 1
ATOM 753 N N . PHE A 1 93 ? 10.448 24.941 28.663 1.00 40.25 93 PHE A N 1
ATOM 754 C CA . PHE A 1 93 ? 8.997 25.085 28.613 1.00 40.25 93 PHE A CA 1
ATOM 755 C C . PHE A 1 93 ? 8.409 24.733 29.974 1.00 40.25 93 PHE A C 1
ATOM 757 O O . PHE A 1 93 ? 8.887 23.816 30.640 1.00 40.25 93 PHE A O 1
ATOM 764 N N . VAL A 1 94 ? 7.378 25.457 30.400 1.00 35.28 94 VAL A N 1
ATOM 765 C CA . VAL A 1 94 ? 6.681 25.168 31.657 1.00 35.28 94 VAL A CA 1
ATOM 766 C C . VAL A 1 94 ? 5.543 24.188 31.376 1.00 35.28 94 VAL A C 1
ATOM 768 O O . VAL A 1 94 ? 4.628 24.491 30.617 1.00 35.28 94 VAL A O 1
ATOM 771 N N . TYR A 1 95 ? 5.613 23.005 31.986 1.00 35.91 95 TYR A N 1
ATOM 772 C CA . TYR A 1 95 ? 4.612 21.942 31.909 1.00 35.91 95 TYR A CA 1
ATOM 773 C C . TYR A 1 95 ? 4.242 21.534 33.336 1.00 35.91 95 TYR A C 1
ATOM 775 O O . TYR A 1 95 ? 5.111 21.093 34.084 1.00 35.91 95 TYR A O 1
ATOM 783 N N . ASP A 1 96 ? 2.971 21.686 33.719 1.00 31.84 96 ASP A N 1
ATOM 784 C CA . ASP A 1 96 ? 2.484 21.366 35.075 1.00 31.84 96 ASP A CA 1
ATOM 785 C C . ASP A 1 96 ? 3.250 22.111 36.195 1.00 31.84 96 ASP A C 1
ATOM 787 O O . ASP A 1 96 ? 3.579 21.564 37.242 1.00 31.84 96 ASP A O 1
ATOM 791 N N . GLY A 1 97 ? 3.626 23.371 35.937 1.00 32.50 97 GLY A N 1
ATOM 792 C CA . GLY A 1 97 ? 4.425 24.182 36.864 1.00 32.50 97 GLY A CA 1
ATOM 793 C C . GLY A 1 97 ? 5.914 23.811 36.939 1.00 32.50 97 GLY A C 1
ATOM 794 O O . GLY A 1 97 ? 6.663 24.467 37.663 1.00 32.50 97 GLY A O 1
ATOM 795 N N . GLU A 1 98 ? 6.372 22.816 36.172 1.00 31.98 98 GLU A N 1
ATOM 796 C CA . GLU A 1 98 ? 7.775 22.402 36.102 1.00 31.98 98 GLU A CA 1
ATOM 797 C C . GLU A 1 98 ? 8.437 22.830 34.787 1.00 31.98 98 GLU A C 1
ATOM 799 O O . GLU A 1 98 ? 7.886 22.658 33.700 1.00 31.98 98 GLU A O 1
ATOM 804 N N . LEU A 1 99 ? 9.667 23.342 34.875 1.00 37.22 99 LEU A N 1
ATOM 805 C CA . LEU A 1 99 ? 10.508 23.616 33.708 1.00 37.22 99 LEU A CA 1
ATOM 806 C C . LEU A 1 99 ? 11.016 22.300 33.114 1.00 37.22 99 LEU A C 1
ATOM 808 O O . LEU A 1 99 ? 11.750 21.553 33.763 1.00 37.22 99 LEU A O 1
ATOM 812 N N . ARG A 1 100 ? 10.667 22.040 31.856 1.00 41.69 100 ARG A N 1
ATOM 813 C CA . ARG A 1 100 ? 11.124 20.882 31.087 1.00 41.69 100 ARG A CA 1
ATOM 814 C C . ARG A 1 100 ? 11.770 21.333 29.788 1.00 41.69 100 ARG A C 1
ATOM 816 O O . ARG A 1 100 ? 11.377 22.331 29.191 1.00 41.69 100 ARG A O 1
ATOM 823 N N . LYS A 1 101 ? 12.769 20.580 29.335 1.00 40.69 101 LYS A N 1
ATOM 824 C CA . LYS A 1 101 ? 13.257 20.702 27.961 1.00 40.69 101 LYS A CA 1
ATOM 825 C C . LYS A 1 101 ? 12.229 20.065 27.036 1.00 40.69 101 LYS A C 1
ATOM 827 O O . LYS A 1 101 ? 11.829 18.928 27.278 1.00 40.69 101 LYS A O 1
ATOM 832 N N . ILE A 1 102 ? 11.811 20.797 26.014 1.00 43.75 102 ILE A N 1
ATOM 833 C CA . ILE A 1 102 ? 11.031 20.239 24.912 1.00 43.75 102 ILE A CA 1
ATOM 834 C C . ILE A 1 102 ? 12.013 19.756 23.841 1.00 43.75 102 ILE A C 1
ATOM 836 O O . ILE A 1 102 ? 13.060 20.381 23.641 1.00 43.75 102 ILE A O 1
ATOM 840 N N . SER A 1 103 ? 11.718 18.640 23.180 1.00 46.66 103 SER A N 1
ATOM 841 C CA . SER A 1 103 ? 12.548 18.200 22.059 1.00 46.66 103 SER A CA 1
ATOM 842 C C . SER A 1 103 ? 12.297 19.083 20.831 1.00 46.66 103 SER A C 1
ATOM 844 O O . SER A 1 103 ? 11.244 19.713 20.705 1.00 46.66 103 SER A O 1
ATOM 846 N N . PHE A 1 104 ? 13.260 19.133 19.907 1.00 46.94 104 PHE A N 1
ATOM 847 C CA . PHE A 1 104 ? 13.076 19.806 18.618 1.00 46.94 104 PHE A CA 1
ATOM 848 C C . PHE A 1 104 ? 11.862 19.248 17.858 1.00 46.94 104 PHE A C 1
ATOM 850 O O . PHE A 1 104 ? 11.101 20.020 17.279 1.00 46.94 104 PHE A O 1
ATOM 857 N N . ASP A 1 105 ? 11.640 17.934 17.934 1.00 46.59 105 ASP A N 1
ATOM 858 C CA . ASP A 1 105 ? 10.513 17.242 17.301 1.00 46.59 105 ASP A CA 1
ATOM 859 C C . ASP A 1 105 ? 9.163 17.685 17.892 1.00 46.59 105 ASP A C 1
ATOM 861 O O . ASP A 1 105 ? 8.221 17.958 17.148 1.00 46.59 105 ASP A O 1
ATOM 865 N N . ASP A 1 106 ? 9.081 17.855 19.214 1.00 47.47 106 ASP A N 1
ATOM 866 C CA . ASP A 1 106 ? 7.884 18.351 19.908 1.00 47.47 106 ASP A CA 1
ATOM 867 C C . ASP A 1 106 ? 7.604 19.837 19.598 1.00 47.47 106 ASP A C 1
ATOM 869 O O . ASP A 1 106 ? 6.455 20.243 19.428 1.00 47.47 106 ASP A O 1
ATOM 873 N N . LEU A 1 107 ? 8.650 20.662 19.488 1.00 47.12 107 LEU A N 1
ATOM 874 C CA . LEU A 1 107 ? 8.553 22.081 19.110 1.00 47.12 107 LEU A CA 1
ATOM 875 C C . LEU A 1 107 ? 8.101 22.245 17.656 1.00 47.12 107 LEU A C 1
ATOM 877 O O . LEU A 1 107 ? 7.228 23.053 17.346 1.00 47.12 107 LEU A O 1
ATOM 881 N N . ARG A 1 108 ? 8.676 21.430 16.772 1.00 47.47 108 ARG A N 1
ATOM 882 C CA . ARG A 1 108 ? 8.305 21.308 15.366 1.00 47.47 108 ARG A CA 1
ATOM 883 C C . ARG A 1 108 ? 6.856 20.822 15.237 1.00 47.47 108 ARG A C 1
ATOM 885 O O . ARG A 1 108 ? 6.116 21.358 14.419 1.00 47.47 108 ARG A O 1
ATOM 892 N N . TYR A 1 109 ? 6.409 19.900 16.091 1.00 48.22 109 TYR A N 1
ATOM 893 C CA . TYR A 1 109 ? 5.004 19.496 16.186 1.00 48.22 109 TYR A CA 1
ATOM 894 C C . TYR A 1 109 ? 4.092 20.647 16.624 1.00 48.22 109 TYR A C 1
ATOM 896 O O . TYR A 1 109 ? 3.108 20.907 15.941 1.00 48.22 109 TYR A O 1
ATOM 904 N N . ILE A 1 110 ? 4.414 21.374 17.702 1.00 45.53 110 ILE A N 1
ATOM 905 C CA . ILE A 1 110 ? 3.621 22.537 18.145 1.00 45.53 110 ILE A CA 1
ATOM 906 C C . ILE A 1 110 ? 3.528 23.574 17.026 1.00 45.53 110 ILE A C 1
ATOM 908 O O . ILE A 1 110 ? 2.436 24.053 16.741 1.00 45.53 110 ILE A O 1
ATOM 912 N N . TYR A 1 111 ? 4.643 23.856 16.354 1.00 45.00 111 TYR A N 1
ATOM 913 C CA . TYR A 1 111 ? 4.691 24.752 15.207 1.00 45.00 111 TYR A CA 1
ATOM 914 C C . TYR A 1 111 ? 3.771 24.294 14.067 1.00 45.00 111 TYR A C 1
ATOM 916 O O . TYR A 1 111 ? 2.955 25.073 13.580 1.00 45.00 111 TYR A O 1
ATOM 924 N N . TYR A 1 112 ? 3.857 23.028 13.651 1.00 45.50 112 TYR A N 1
ATOM 925 C CA . TYR A 1 112 ? 3.040 22.516 12.547 1.00 45.50 112 TYR A CA 1
ATOM 926 C C . TYR A 1 112 ? 1.565 22.380 12.909 1.00 45.50 112 TYR A C 1
ATOM 928 O O . TYR A 1 112 ? 0.707 22.694 12.085 1.00 45.50 112 TYR A O 1
ATOM 936 N N . VAL A 1 113 ? 1.258 21.989 14.147 1.00 42.09 113 VAL A N 1
ATOM 937 C CA . VAL A 1 113 ? -0.107 22.022 14.670 1.00 42.09 113 VAL A CA 1
ATOM 938 C C . VAL A 1 113 ? -0.610 23.462 14.662 1.00 42.09 113 VAL A C 1
ATOM 940 O O . VAL A 1 113 ? -1.657 23.708 14.101 1.00 42.09 113 VAL A O 1
ATOM 943 N N . GLN A 1 114 ? 0.134 24.447 15.159 1.00 40.09 114 GLN A N 1
ATOM 944 C CA . GLN A 1 114 ? -0.310 25.848 15.142 1.00 40.09 114 GLN A CA 1
ATOM 945 C C . GLN A 1 114 ? -0.462 26.434 13.728 1.00 40.09 114 GLN A C 1
ATOM 947 O O . GLN A 1 114 ? -1.344 27.265 13.506 1.00 40.09 114 GLN A O 1
ATOM 952 N N . LYS A 1 115 ? 0.385 26.022 12.775 1.00 38.16 115 LYS A N 1
ATOM 953 C CA . LYS A 1 115 ? 0.385 26.535 11.398 1.00 38.16 115 LYS A CA 1
ATOM 954 C C . LYS A 1 115 ? -0.751 25.958 10.545 1.00 38.16 115 LYS A C 1
ATOM 956 O O . LYS A 1 115 ? -1.393 26.716 9.819 1.00 38.16 115 LYS A O 1
ATOM 961 N N . ASP A 1 116 ? -1.006 24.651 10.648 1.00 36.28 116 ASP A N 1
ATOM 962 C CA . ASP A 1 116 ? -1.980 23.940 9.802 1.00 36.28 116 ASP A CA 1
ATOM 963 C C . ASP A 1 116 ? -3.277 23.574 10.537 1.00 36.28 116 ASP A C 1
ATOM 965 O O . ASP A 1 116 ? -4.346 23.515 9.927 1.00 36.28 116 ASP A O 1
ATOM 969 N N . VAL A 1 117 ? -3.216 23.360 11.852 1.00 40.16 117 VAL A N 1
ATOM 970 C CA . VAL A 1 117 ? -4.392 23.240 12.718 1.00 40.16 117 VAL A CA 1
ATOM 971 C C . VAL A 1 117 ? -4.661 24.633 13.269 1.00 40.16 117 VAL A C 1
ATOM 973 O O . VAL A 1 117 ? -4.263 24.983 14.381 1.00 40.16 117 VAL A O 1
ATOM 976 N N . ARG A 1 118 ? -5.384 25.456 12.496 1.00 38.91 118 ARG A N 1
ATOM 977 C CA . ARG A 1 118 ? -6.125 26.562 13.118 1.00 38.91 118 ARG A CA 1
ATOM 978 C C . ARG A 1 118 ? -6.844 25.945 14.313 1.00 38.91 118 ARG A C 1
ATOM 980 O O . ARG A 1 118 ? -7.530 24.945 14.134 1.00 38.91 118 ARG A O 1
ATOM 987 N N . LEU A 1 119 ? -6.628 26.458 15.524 1.00 39.28 119 LEU A N 1
ATOM 988 C CA . LEU A 1 119 ? -7.406 26.044 16.689 1.00 39.28 119 LEU A CA 1
ATOM 989 C C . LEU A 1 119 ? -8.865 26.358 16.352 1.00 39.28 119 LEU A C 1
ATOM 991 O O . LEU A 1 119 ? -9.297 27.505 16.445 1.00 39.28 119 LEU A O 1
ATOM 995 N N . PHE A 1 120 ? -9.572 25.371 15.808 1.00 41.16 120 PHE A N 1
ATOM 996 C CA . PHE A 1 120 ? -10.918 25.565 15.316 1.00 41.16 120 PHE A CA 1
ATOM 997 C C . PHE A 1 120 ? -11.817 25.722 16.530 1.00 41.16 120 PHE A C 1
ATOM 999 O O . PHE A 1 120 ? -11.824 24.888 17.439 1.00 41.16 120 PHE A O 1
ATOM 1006 N N . GLU A 1 121 ? -12.603 26.789 16.524 1.00 47.25 121 GLU A N 1
ATOM 1007 C CA . GLU A 1 121 ? -13.808 26.837 17.328 1.00 47.25 121 GLU A CA 1
ATOM 1008 C C . GLU A 1 121 ? -14.686 25.679 16.835 1.00 47.25 121 GLU A C 1
ATOM 1010 O O . GLU A 1 121 ? -15.103 25.658 15.674 1.00 47.25 121 GLU A O 1
ATOM 1015 N N . ILE A 1 122 ? -14.863 24.643 17.663 1.00 53.16 122 ILE A N 1
ATOM 1016 C CA . ILE A 1 122 ? -15.689 23.493 17.287 1.00 53.16 122 ILE A CA 1
ATOM 1017 C C . ILE A 1 122 ? -17.084 24.034 16.999 1.00 53.16 122 ILE A C 1
ATOM 1019 O O . ILE A 1 122 ? -17.734 24.589 17.887 1.00 53.16 122 ILE A O 1
ATOM 1023 N N . SER A 1 123 ? -17.529 23.882 15.750 1.00 60.78 123 SER A N 1
ATOM 1024 C CA . SER A 1 123 ? -18.834 24.380 15.331 1.00 60.78 123 SER A CA 1
ATOM 1025 C C . SER A 1 123 ? -19.922 23.820 16.262 1.00 60.78 123 SER A C 1
ATOM 1027 O O . SER A 1 123 ? -19.946 22.603 16.492 1.00 60.78 123 SER A O 1
ATOM 1029 N N . PRO A 1 124 ? -20.838 24.657 16.794 1.00 65.94 124 PRO A N 1
ATOM 1030 C CA . PRO A 1 124 ? -21.913 24.212 17.684 1.00 65.94 124 PRO A CA 1
ATOM 1031 C C . PRO A 1 124 ? -22.758 23.064 17.115 1.00 65.94 124 PRO A C 1
ATOM 1033 O O . PRO A 1 124 ? -23.352 22.300 17.872 1.00 65.94 124 PRO A O 1
ATOM 1036 N N . ILE A 1 125 ? -22.776 22.893 15.791 1.00 67.25 125 ILE A N 1
ATOM 1037 C CA . ILE A 1 125 ? -23.460 21.786 15.121 1.00 67.25 125 ILE A CA 1
ATOM 1038 C C . ILE A 1 125 ? -22.952 20.406 15.563 1.00 67.25 125 ILE A C 1
ATOM 1040 O O . ILE A 1 125 ? -23.744 19.474 15.691 1.00 67.25 125 ILE A O 1
ATOM 1044 N N . TYR A 1 126 ? -21.658 20.268 15.878 1.00 70.81 126 TYR A N 1
ATOM 1045 C CA . TYR A 1 126 ? -21.098 19.000 16.351 1.00 70.81 126 TYR A CA 1
ATOM 1046 C C . TYR A 1 126 ? -21.644 18.610 17.729 1.00 70.81 126 TYR A C 1
ATOM 1048 O O . TYR A 1 126 ? -21.761 17.424 18.031 1.00 70.81 126 TYR A O 1
ATOM 1056 N N . TYR A 1 127 ? -22.055 19.584 18.546 1.00 69.31 127 TYR A N 1
ATOM 1057 C CA . TYR A 1 127 ? -22.710 19.316 19.824 1.00 69.31 127 TYR A CA 1
ATOM 1058 C C . TYR A 1 127 ? -24.106 18.710 19.633 1.00 69.31 127 TYR A C 1
ATOM 1060 O O . TYR A 1 127 ? -24.457 17.732 20.294 1.00 69.31 127 TYR A O 1
ATOM 1068 N N . GLU A 1 128 ? -24.883 19.235 18.685 1.00 71.25 128 GLU A N 1
ATOM 1069 C CA . GLU A 1 128 ? -26.191 18.667 18.337 1.00 71.25 128 GLU A CA 1
ATOM 1070 C C . GLU A 1 128 ? -26.054 17.272 17.707 1.00 71.25 128 GLU A C 1
ATOM 1072 O O . GLU A 1 128 ? -26.836 16.372 18.010 1.00 71.25 128 GLU A O 1
ATOM 1077 N N . ILE A 1 129 ? -24.999 17.050 16.918 1.00 71.44 129 ILE A N 1
ATOM 1078 C CA . ILE A 1 129 ? -24.633 15.731 16.389 1.00 71.44 129 ILE A CA 1
ATOM 1079 C C . ILE A 1 129 ? -24.347 14.741 17.527 1.00 71.44 129 ILE A C 1
ATOM 1081 O O . ILE A 1 129 ? -24.914 13.650 17.532 1.00 71.44 129 ILE A O 1
ATOM 1085 N N . ILE A 1 130 ? -23.526 15.114 18.517 1.00 75.31 130 ILE A N 1
ATOM 1086 C CA . ILE A 1 130 ? -23.211 14.248 19.666 1.00 75.31 130 ILE A CA 1
ATOM 1087 C C . ILE A 1 130 ? -24.480 13.891 20.454 1.00 75.31 130 ILE A C 1
ATOM 1089 O O . ILE A 1 130 ? -24.646 12.738 20.852 1.00 75.31 130 ILE A O 1
ATOM 1093 N N . LYS A 1 131 ? -25.411 14.838 20.639 1.00 76.25 131 LYS A N 1
ATOM 1094 C CA . LYS A 1 131 ? -26.704 14.574 21.297 1.00 76.25 131 LYS A CA 1
ATOM 1095 C C . LYS A 1 131 ? -27.612 13.623 20.519 1.00 76.25 131 LYS A C 1
ATOM 1097 O O . LYS A 1 131 ? -28.432 12.944 21.131 1.00 76.25 131 LYS A O 1
ATOM 1102 N N . ALA A 1 132 ? -27.513 13.606 19.191 1.00 81.62 132 ALA A N 1
ATOM 1103 C CA . ALA A 1 132 ? -28.344 12.766 18.332 1.00 81.62 132 ALA A CA 1
ATOM 1104 C C . ALA A 1 132 ? -27.885 11.294 18.287 1.00 81.62 132 ALA A C 1
ATOM 1106 O O . ALA A 1 132 ? -28.615 10.432 17.782 1.00 81.62 132 ALA A O 1
ATOM 1107 N N . LEU A 1 133 ? -26.693 10.989 18.809 1.00 86.06 133 LEU A N 1
ATOM 1108 C CA . LEU A 1 133 ? -26.195 9.622 18.927 1.00 86.06 133 LEU A CA 1
ATOM 1109 C C . LEU A 1 133 ? -26.998 8.832 19.964 1.00 86.06 133 LEU A C 1
ATOM 1111 O O . LEU A 1 133 ? -27.420 9.346 20.997 1.00 86.06 133 LEU A O 1
ATOM 1115 N N . ASP A 1 134 ? -27.178 7.536 19.715 1.00 89.94 134 ASP A N 1
ATOM 1116 C CA . ASP A 1 134 ? -27.922 6.657 20.620 1.00 89.94 134 ASP A CA 1
ATOM 1117 C C . ASP A 1 134 ? -27.117 6.177 21.841 1.00 89.94 134 ASP A C 1
ATOM 1119 O O . ASP A 1 134 ? -27.640 5.414 22.662 1.00 89.94 134 ASP A O 1
ATOM 1123 N N . GLY A 1 135 ? -25.871 6.627 21.976 1.00 87.62 135 GLY A N 1
ATOM 1124 C CA . GLY A 1 135 ? -24.974 6.352 23.090 1.00 87.62 135 GLY A CA 1
ATOM 1125 C C . GLY A 1 135 ? -23.550 6.850 22.813 1.00 87.62 135 GLY A C 1
ATOM 1126 O O . GLY A 1 135 ? -23.293 7.407 21.742 1.00 87.62 135 GLY A O 1
ATOM 1127 N N . PRO A 1 136 ? -22.616 6.639 23.757 1.00 88.00 136 PRO A N 1
ATOM 1128 C CA . PRO A 1 136 ? -21.210 6.981 23.572 1.00 88.00 136 PRO A CA 1
ATOM 1129 C C . PRO A 1 136 ? -20.613 6.292 22.343 1.00 88.00 136 PRO A C 1
ATOM 1131 O O . PRO A 1 136 ? -20.946 5.143 22.034 1.00 88.00 136 PRO A O 1
ATOM 1134 N N . VAL A 1 137 ? -19.706 6.983 21.652 1.00 88.50 137 VAL A N 1
ATOM 1135 C CA . VAL A 1 137 ? -18.944 6.403 20.541 1.00 88.50 137 VAL A CA 1
ATOM 1136 C C . VAL A 1 137 ? -17.881 5.466 21.107 1.00 88.50 137 VAL A C 1
ATOM 1138 O O . VAL A 1 137 ? -16.971 5.905 21.807 1.00 88.50 137 VAL A O 1
ATOM 1141 N N . LYS A 1 138 ? -17.986 4.176 20.779 1.00 92.94 138 LYS A N 1
ATOM 1142 C CA . LYS A 1 138 ? -17.000 3.153 21.137 1.00 92.94 138 LYS A CA 1
ATOM 1143 C C . LYS A 1 138 ? -15.843 3.141 20.142 1.00 92.94 138 LYS A C 1
ATOM 1145 O O . LYS A 1 138 ? -14.688 3.102 20.565 1.00 92.94 138 LYS A O 1
ATOM 1150 N N . PHE A 1 139 ? -16.150 3.206 18.841 1.00 94.75 139 PHE A N 1
ATOM 1151 C CA . PHE A 1 139 ? -15.150 3.220 17.772 1.00 94.75 139 PHE A CA 1
ATOM 1152 C C . PHE A 1 139 ? -15.297 4.436 16.853 1.00 94.75 139 PHE A C 1
ATOM 1154 O O . PHE A 1 139 ? -16.387 4.701 16.348 1.00 94.75 139 PHE A O 1
ATOM 1161 N N . LEU A 1 140 ? -14.186 5.139 16.624 1.00 91.44 140 LEU A N 1
ATOM 1162 C CA . LEU A 1 140 ? -14.021 6.142 15.572 1.00 91.44 140 LEU A CA 1
ATOM 1163 C C . LEU A 1 140 ? -13.227 5.500 14.432 1.00 91.44 140 LEU A C 1
ATOM 1165 O O . LEU A 1 140 ? -12.047 5.189 14.589 1.00 91.44 140 LEU A O 1
ATOM 1169 N N . CYS A 1 141 ? -13.875 5.284 13.297 1.00 92.06 141 CYS A N 1
ATOM 1170 C CA . CYS A 1 141 ? -13.305 4.606 12.145 1.00 92.06 141 CYS A CA 1
ATOM 1171 C C . CYS A 1 141 ? -12.880 5.627 11.080 1.00 92.06 141 CYS A C 1
ATOM 1173 O O . CYS A 1 141 ? -13.698 6.402 10.576 1.00 92.06 141 CYS A O 1
ATOM 1175 N N . LEU A 1 142 ? -11.594 5.597 10.743 1.00 87.50 142 LEU A N 1
ATOM 1176 C CA . LEU A 1 142 ? -10.933 6.421 9.732 1.00 87.50 142 LEU A CA 1
ATOM 1177 C C . LEU A 1 142 ? -10.464 5.508 8.587 1.00 87.50 142 LEU A C 1
ATOM 1179 O O . LEU A 1 142 ? -10.162 4.345 8.840 1.00 87.50 142 LEU A O 1
ATOM 1183 N N . SER A 1 143 ? -10.365 6.003 7.356 1.00 86.75 143 SER A N 1
ATOM 1184 C CA . SER A 1 143 ? -9.852 5.250 6.193 1.00 86.75 143 SER A CA 1
ATOM 1185 C C . SER A 1 143 ? -9.256 6.216 5.174 1.00 86.75 143 SER A C 1
ATOM 1187 O O . SER A 1 143 ? -9.639 7.377 5.197 1.00 86.75 143 SER A O 1
ATOM 1189 N N . ASP A 1 144 ? -8.347 5.780 4.302 1.00 83.12 144 ASP A N 1
ATOM 1190 C CA . ASP A 1 144 ? -7.948 6.510 3.081 1.00 83.12 144 ASP A CA 1
ATOM 1191 C C . ASP A 1 144 ? -7.634 8.004 3.330 1.00 83.12 144 ASP A C 1
ATOM 1193 O O . ASP A 1 144 ? -8.065 8.910 2.606 1.00 83.12 144 ASP A O 1
ATOM 1197 N N . ILE A 1 145 ? -6.910 8.289 4.420 1.00 79.56 145 ILE A N 1
ATOM 1198 C CA . ILE A 1 145 ? -6.613 9.672 4.824 1.00 79.56 145 ILE A CA 1
ATOM 1199 C C . ILE A 1 145 ? -5.649 10.349 3.856 1.00 79.56 145 ILE A C 1
ATOM 1201 O O . ILE A 1 145 ? -5.673 11.577 3.758 1.00 79.56 145 ILE A O 1
ATOM 1205 N N . HIS A 1 146 ? -4.807 9.565 3.172 1.00 82.31 146 HIS A N 1
ATOM 1206 C CA . HIS A 1 146 ? -3.876 10.011 2.143 1.00 82.31 146 HIS A CA 1
ATOM 1207 C C . HIS A 1 146 ? -3.159 11.318 2.518 1.00 82.31 146 HIS A C 1
ATOM 1209 O O . HIS A 1 146 ? -3.263 12.338 1.835 1.00 82.31 146 HIS A O 1
ATOM 1215 N N . GLY A 1 147 ? -2.510 11.322 3.684 1.00 73.38 147 GLY A N 1
ATOM 1216 C CA . GLY A 1 147 ? -1.723 12.450 4.171 1.00 73.38 147 GLY A CA 1
ATOM 1217 C C . GLY A 1 147 ? -2.498 13.654 4.735 1.00 73.38 147 GLY A C 1
ATOM 1218 O O . GLY A 1 147 ? -1.871 14.638 5.132 1.00 73.38 147 GLY A O 1
ATOM 1219 N N . ALA A 1 148 ? -3.831 13.618 4.826 1.00 74.06 148 ALA A N 1
ATOM 1220 C CA . ALA A 1 148 ? -4.638 14.739 5.324 1.00 74.06 148 ALA A CA 1
ATOM 1221 C C . ALA A 1 148 ? -4.665 14.841 6.868 1.00 74.06 148 ALA A C 1
ATOM 1223 O O . ALA A 1 148 ? -5.578 14.357 7.548 1.00 74.06 148 ALA A O 1
ATOM 1224 N N . ALA A 1 149 ? -3.667 15.518 7.441 1.00 68.56 149 ALA A N 1
ATOM 1225 C CA . ALA A 1 149 ? -3.483 15.622 8.892 1.00 68.56 149 ALA A CA 1
ATOM 1226 C C . ALA A 1 149 ? -4.571 16.434 9.628 1.00 68.56 149 ALA A C 1
ATOM 1228 O O . ALA A 1 149 ? -5.048 16.001 10.675 1.00 68.56 149 ALA A O 1
ATOM 1229 N N . SER A 1 150 ? -4.988 17.590 9.095 1.00 66.56 150 SER A N 1
ATOM 1230 C CA . SER A 1 150 ? -5.879 18.534 9.799 1.00 66.56 150 SER A CA 1
ATOM 1231 C C . SER A 1 150 ? -7.250 17.934 10.121 1.00 66.56 150 SER A C 1
ATOM 1233 O O . SER A 1 150 ? -7.701 17.947 11.264 1.00 66.56 150 SER A O 1
ATOM 1235 N N . LYS A 1 151 ? -7.897 17.316 9.132 1.00 71.12 151 LYS A N 1
ATOM 1236 C CA . LYS A 1 151 ? -9.189 16.639 9.317 1.00 71.12 151 LYS A CA 1
ATOM 1237 C C . LYS A 1 151 ? -9.089 15.422 10.215 1.00 71.12 151 LYS A C 1
ATOM 1239 O O . LYS A 1 151 ? -10.014 15.141 10.971 1.00 71.12 151 LYS A O 1
ATOM 1244 N N . THR A 1 152 ? -7.965 14.712 10.142 1.00 72.44 152 THR A N 1
ATOM 1245 C CA . THR A 1 152 ? -7.711 13.565 11.016 1.00 72.44 152 THR A CA 1
ATOM 1246 C C . THR A 1 152 ? -7.676 14.043 12.458 1.00 72.44 152 THR A C 1
ATOM 1248 O O . THR A 1 152 ? -8.339 13.474 13.319 1.00 72.44 152 THR A O 1
ATOM 1251 N N . PHE A 1 153 ? -6.976 15.148 12.710 1.00 70.94 153 PHE A N 1
ATOM 1252 C CA . PHE A 1 153 ? -6.943 15.777 14.019 1.00 70.94 153 PHE A CA 1
ATOM 1253 C C . PHE A 1 153 ? -8.341 16.213 14.490 1.00 70.94 153 PHE A C 1
ATOM 1255 O O . PHE A 1 153 ? -8.716 15.890 15.615 1.00 70.94 153 PHE A O 1
ATOM 1262 N N . ASN A 1 154 ? -9.147 16.839 13.625 1.00 69.81 154 ASN A N 1
ATOM 1263 C CA . ASN A 1 154 ? -10.530 17.224 13.948 1.00 69.81 154 ASN A CA 1
ATOM 1264 C C . ASN A 1 154 ? -11.412 16.021 14.328 1.00 69.81 154 ASN A C 1
ATOM 1266 O O . ASN A 1 154 ? -12.198 16.098 15.269 1.00 69.81 154 ASN A O 1
ATOM 1270 N N . ALA A 1 155 ? -11.278 14.892 13.626 1.00 72.88 155 ALA A N 1
ATOM 1271 C CA . ALA A 1 155 ? -12.010 13.671 13.962 1.00 72.88 155 ALA A CA 1
ATOM 1272 C C . ALA A 1 155 ? -11.686 13.198 15.384 1.00 72.88 155 ALA A C 1
ATOM 1274 O O . ALA A 1 155 ? -12.576 12.863 16.168 1.00 72.88 155 ALA A O 1
ATOM 1275 N N . LEU A 1 156 ? -10.391 13.184 15.706 1.00 74.19 156 LEU A N 1
ATOM 1276 C CA . LEU A 1 156 ? -9.886 12.733 16.993 1.00 74.19 156 LEU A CA 1
ATOM 1277 C C . LEU A 1 156 ? -10.387 13.649 18.115 1.00 74.19 156 LEU A C 1
ATOM 1279 O O . LEU A 1 156 ? -10.867 13.152 19.127 1.00 74.19 156 LEU A O 1
ATOM 1283 N N . THR A 1 157 ? -10.325 14.974 17.953 1.00 69.56 157 THR A N 1
ATOM 1284 C CA . THR A 1 157 ? -10.729 15.926 19.006 1.00 69.56 157 THR A CA 1
ATOM 1285 C C . THR A 1 157 ? -12.214 15.868 19.358 1.00 69.56 157 THR A C 1
ATOM 1287 O O . THR A 1 157 ? -12.554 16.106 20.515 1.00 69.56 157 THR A O 1
ATOM 1290 N N . LEU A 1 158 ? -13.092 15.518 18.411 1.00 71.44 158 LEU A N 1
ATOM 1291 C CA . LEU A 1 158 ? -14.533 15.384 18.658 1.00 71.44 158 LEU A CA 1
ATOM 1292 C C . LEU A 1 158 ? -14.890 14.163 19.519 1.00 71.44 158 LEU A C 1
ATOM 1294 O O . LEU A 1 158 ? -15.850 14.216 20.289 1.00 71.44 158 LEU A O 1
ATOM 1298 N N . PHE A 1 159 ? -14.124 13.073 19.418 1.00 73.94 159 PHE A N 1
ATOM 1299 C CA . PHE A 1 159 ? -14.407 11.811 20.113 1.00 73.94 159 PHE A CA 1
ATOM 1300 C C . PHE A 1 159 ? -13.190 11.289 20.894 1.00 73.94 159 PHE A C 1
ATOM 1302 O O . PHE A 1 159 ? -12.725 10.174 20.650 1.00 73.94 159 PHE A O 1
ATOM 1309 N N . PRO A 1 160 ? -12.694 12.036 21.896 1.00 66.19 160 PRO A N 1
ATOM 1310 C CA . PRO A 1 160 ? -11.421 11.741 22.558 1.00 66.19 160 PRO A CA 1
ATOM 1311 C C . PRO A 1 160 ? -11.419 10.461 23.406 1.00 66.19 160 PRO A C 1
ATOM 1313 O O . PRO A 1 160 ? -10.360 9.986 23.820 1.00 66.19 160 PRO A O 1
ATOM 1316 N N . GLN A 1 161 ? -12.598 9.910 23.703 1.00 72.88 161 GLN A N 1
ATOM 1317 C CA . GLN A 1 161 ? -12.754 8.663 24.456 1.00 72.88 161 GLN A CA 1
ATOM 1318 C C . GLN A 1 161 ? -12.932 7.434 23.555 1.00 72.88 161 GLN A C 1
ATOM 1320 O O . GLN A 1 161 ? -12.793 6.311 24.041 1.00 72.88 161 GLN A O 1
ATOM 1325 N N . ALA A 1 162 ? -13.221 7.630 22.265 1.00 80.81 162 ALA A N 1
ATOM 1326 C CA . ALA A 1 162 ? -13.418 6.531 21.335 1.00 80.81 162 ALA A CA 1
ATOM 1327 C C . ALA A 1 162 ? -12.089 5.824 21.049 1.00 80.81 162 ALA A C 1
ATOM 1329 O O . ALA A 1 162 ? -11.032 6.450 20.939 1.00 80.81 162 ALA A O 1
ATOM 1330 N N . LYS A 1 163 ? -12.144 4.502 20.882 1.00 89.12 163 LYS A N 1
ATOM 1331 C CA . LYS A 1 163 ? -11.031 3.755 20.298 1.00 89.12 163 LYS A CA 1
ATOM 1332 C C . LYS A 1 163 ? -11.001 4.026 18.796 1.00 89.12 163 LYS A C 1
ATOM 1334 O O . LYS A 1 163 ? -12.020 3.927 18.120 1.00 89.12 163 LYS A O 1
ATOM 1339 N N . VAL A 1 164 ? -9.835 4.357 18.267 1.00 91.12 164 VAL A N 1
ATOM 1340 C CA . VAL A 1 164 ? -9.666 4.686 16.854 1.00 91.12 164 VAL A CA 1
ATOM 1341 C C . VAL A 1 164 ? -9.316 3.425 16.079 1.00 91.12 164 VAL A C 1
ATOM 1343 O O . VAL A 1 164 ? -8.413 2.684 16.475 1.00 91.12 164 VAL A O 1
ATOM 1346 N N . ILE A 1 165 ? -10.029 3.195 14.979 1.00 92.81 165 ILE A N 1
ATOM 1347 C CA . ILE A 1 165 ? -9.736 2.145 14.006 1.00 92.81 165 ILE A CA 1
ATOM 1348 C C . ILE A 1 165 ? -9.405 2.823 12.677 1.00 92.81 165 ILE A C 1
ATOM 1350 O O . ILE A 1 165 ? -10.279 3.383 12.022 1.00 92.81 165 ILE A O 1
ATOM 1354 N N . PHE A 1 166 ? -8.138 2.803 12.291 1.00 91.44 166 PHE A N 1
ATOM 1355 C CA . PHE A 1 166 ? -7.666 3.333 11.022 1.00 91.44 166 PHE A CA 1
ATOM 1356 C C . PHE A 1 166 ? -7.594 2.223 9.969 1.00 91.44 166 PHE A C 1
ATOM 1358 O O . PHE A 1 166 ? -6.965 1.195 10.197 1.00 91.44 166 PHE A O 1
ATOM 1365 N N . SER A 1 167 ? -8.222 2.432 8.816 1.00 90.19 167 SER A N 1
ATOM 1366 C CA . SER A 1 167 ? -8.396 1.428 7.762 1.00 90.19 167 SER A CA 1
ATOM 1367 C C . SER A 1 167 ? -7.464 1.646 6.564 1.00 90.19 167 SER A C 1
ATOM 1369 O O . SER A 1 167 ? -7.859 1.464 5.417 1.00 90.19 167 SER A O 1
ATOM 1371 N N . GLY A 1 168 ? -6.207 1.999 6.837 1.00 90.00 168 GLY A N 1
ATOM 1372 C CA . GLY A 1 168 ? -5.124 2.032 5.853 1.00 90.00 168 GLY A CA 1
ATOM 1373 C C . GLY A 1 168 ? -5.081 3.268 4.956 1.00 90.00 168 GLY A C 1
ATOM 1374 O O . GLY A 1 168 ? -5.964 4.124 4.993 1.00 90.00 168 GLY A O 1
ATOM 1375 N N . ASP A 1 169 ? -4.017 3.330 4.157 1.00 91.38 169 ASP A N 1
ATOM 1376 C CA . ASP A 1 169 ? -3.687 4.400 3.210 1.00 91.38 169 ASP A CA 1
ATOM 1377 C C . ASP A 1 169 ? -3.397 5.743 3.904 1.00 91.38 169 ASP A C 1
ATOM 1379 O O . ASP A 1 169 ? -4.029 6.780 3.676 1.00 91.38 169 ASP A O 1
ATOM 1383 N N . LEU A 1 170 ? -2.390 5.710 4.783 1.00 88.44 170 LEU A N 1
ATOM 1384 C CA . LEU A 1 170 ? -1.850 6.879 5.482 1.00 88.44 170 LEU A CA 1
ATOM 1385 C C . LEU A 1 170 ? -1.079 7.797 4.525 1.00 88.44 170 LEU A C 1
ATOM 1387 O O . LEU A 1 170 ? -1.133 9.020 4.664 1.00 88.44 170 LEU A O 1
ATOM 1391 N N . PHE A 1 171 ? -0.358 7.204 3.575 1.00 86.69 171 PHE A N 1
ATOM 1392 C CA . PHE A 1 171 ? 0.556 7.891 2.659 1.00 86.69 171 PHE A CA 1
ATOM 1393 C C . PHE A 1 171 ? -0.091 8.233 1.301 1.00 86.69 171 PHE A C 1
ATOM 1395 O O . PHE A 1 171 ? -1.196 7.781 0.992 1.00 86.69 171 PHE A O 1
ATOM 1402 N N . ASP A 1 172 ? 0.654 8.974 0.467 1.00 77.56 172 ASP A N 1
ATOM 1403 C CA . ASP A 1 172 ? 0.289 9.434 -0.888 1.00 77.56 172 ASP A CA 1
ATOM 1404 C C . ASP A 1 172 ? -0.737 10.592 -0.925 1.00 77.56 172 ASP A C 1
ATOM 1406 O O . ASP A 1 172 ? -1.358 10.944 0.071 1.00 77.56 172 ASP A O 1
ATOM 1410 N N . ARG A 1 173 ? -0.900 11.192 -2.112 1.00 71.50 173 ARG A N 1
ATOM 1411 C CA . ARG A 1 173 ? -1.912 12.187 -2.533 1.00 71.50 173 ARG A CA 1
ATOM 1412 C C . ARG A 1 173 ? -1.894 13.575 -1.890 1.00 71.50 173 ARG A C 1
ATOM 1414 O O . ARG A 1 173 ? -2.222 14.522 -2.593 1.00 71.50 173 ARG A O 1
ATOM 1421 N N . ALA A 1 174 ? -1.515 13.752 -0.628 1.00 65.12 174 ALA A N 1
ATOM 1422 C CA . ALA A 1 174 ? -1.420 15.093 -0.037 1.00 65.12 174 ALA A CA 1
ATOM 1423 C C . ALA A 1 174 ? -0.018 15.701 -0.172 1.00 65.12 174 ALA A C 1
ATOM 1425 O O . ALA A 1 174 ? 0.973 15.032 0.106 1.00 65.12 174 ALA A O 1
ATOM 1426 N N . GLN A 1 175 ? 0.032 17.013 -0.446 1.00 60.47 175 GLN A N 1
ATOM 1427 C CA . GLN A 1 175 ? 1.268 17.815 -0.531 1.00 60.47 175 GLN A CA 1
ATOM 1428 C C . GLN A 1 175 ? 2.072 17.911 0.789 1.00 60.47 175 GLN A C 1
ATOM 1430 O O . GLN A 1 175 ? 3.112 18.549 0.834 1.00 60.47 175 GLN A O 1
ATOM 1435 N N . ASN A 1 176 ? 1.547 17.356 1.891 1.00 62.16 176 ASN A N 1
ATOM 1436 C CA . ASN A 1 176 ? 2.134 17.399 3.236 1.00 62.16 176 ASN A CA 1
ATOM 1437 C C . ASN A 1 176 ? 1.933 16.061 3.974 1.00 62.16 176 ASN A C 1
ATOM 1439 O O . ASN A 1 176 ? 1.664 16.033 5.178 1.00 62.16 176 ASN A O 1
ATOM 1443 N N . GLN A 1 177 ? 2.036 14.927 3.272 1.00 71.00 177 GLN A N 1
ATOM 1444 C CA . GLN A 1 177 ? 1.826 13.590 3.859 1.00 71.00 177 GLN A CA 1
ATOM 1445 C C . GLN A 1 177 ? 2.657 13.323 5.131 1.00 71.00 177 GLN A C 1
ATOM 1447 O O . GLN A 1 177 ? 2.232 12.577 6.018 1.00 71.00 177 GLN A O 1
ATOM 1452 N N . HIS A 1 178 ? 3.810 13.985 5.270 1.00 71.75 178 HIS A N 1
ATOM 1453 C CA . HIS A 1 178 ? 4.643 13.922 6.467 1.00 71.75 178 HIS A CA 1
ATOM 1454 C C . HIS A 1 178 ? 3.905 14.367 7.743 1.00 71.75 178 HIS A C 1
ATOM 1456 O O . HIS A 1 178 ? 4.149 13.794 8.800 1.00 71.75 178 HIS A O 1
ATOM 1462 N N . HIS A 1 179 ? 2.962 15.314 7.675 1.00 71.12 179 HIS A N 1
ATOM 1463 C CA . HIS A 1 179 ? 2.205 15.753 8.855 1.00 71.12 179 HIS A CA 1
ATOM 1464 C C . HIS A 1 179 ? 1.292 14.651 9.399 1.00 71.12 179 HIS A C 1
ATOM 1466 O O . HIS A 1 179 ? 1.256 14.421 10.609 1.00 71.12 179 HIS A O 1
ATOM 1472 N N . ALA A 1 180 ? 0.589 13.931 8.519 1.00 75.19 180 ALA A N 1
ATOM 1473 C CA . ALA A 1 180 ? -0.241 12.805 8.938 1.00 75.19 180 ALA A CA 1
ATOM 1474 C C . ALA A 1 180 ? 0.629 11.674 9.495 1.00 75.19 180 ALA A C 1
ATOM 1476 O O . ALA A 1 180 ? 0.313 11.109 10.538 1.00 75.19 180 ALA A O 1
ATOM 1477 N N . ASN A 1 181 ? 1.767 11.401 8.855 1.00 79.06 181 ASN A N 1
ATOM 1478 C CA . ASN A 1 181 ? 2.739 10.431 9.346 1.00 79.06 181 ASN A CA 1
ATOM 1479 C C . ASN A 1 181 ? 3.243 10.788 10.761 1.00 79.06 181 ASN A C 1
ATOM 1481 O O . ASN A 1 181 ? 3.159 9.960 11.664 1.00 79.06 181 ASN A O 1
ATOM 1485 N N . CYS A 1 182 ? 3.658 12.035 11.005 1.00 73.44 182 CYS A N 1
ATOM 1486 C CA . CYS A 1 182 ? 4.061 12.504 12.337 1.00 73.44 182 CYS A CA 1
ATOM 1487 C C . CYS A 1 182 ? 2.936 12.380 13.375 1.00 73.44 182 CYS A C 1
ATOM 1489 O O . CYS A 1 182 ? 3.176 11.957 14.507 1.00 73.44 182 CYS A O 1
ATOM 1491 N N . LEU A 1 183 ? 1.695 12.713 13.006 1.00 74.19 183 LEU A N 1
ATOM 1492 C CA . LEU A 1 183 ? 0.540 12.524 13.886 1.00 74.19 183 LEU A CA 1
ATOM 1493 C C . LEU A 1 183 ? 0.378 11.046 14.274 1.00 74.19 183 LEU A C 1
ATOM 1495 O O . LEU A 1 183 ? 0.171 10.737 15.445 1.00 74.19 183 LEU A O 1
ATOM 1499 N N . PHE A 1 184 ? 0.516 10.134 13.313 1.00 79.00 184 PHE A N 1
ATOM 1500 C CA . PHE A 1 184 ? 0.368 8.700 13.545 1.00 79.00 184 PHE A CA 1
ATOM 1501 C C . PHE A 1 184 ? 1.496 8.113 14.392 1.00 79.00 184 PHE A C 1
ATOM 1503 O O . PHE A 1 184 ? 1.236 7.326 15.303 1.00 79.00 184 PHE A O 1
ATOM 1510 N N . GLN A 1 185 ? 2.735 8.551 14.168 1.00 78.69 185 GLN A N 1
ATOM 1511 C CA . GLN A 1 185 ? 3.896 8.134 14.954 1.00 78.69 185 GLN A CA 1
ATOM 1512 C C . GLN A 1 185 ? 3.682 8.344 16.462 1.00 78.69 185 GLN A C 1
ATOM 1514 O O . GLN A 1 185 ? 4.039 7.482 17.264 1.00 78.69 185 GLN A O 1
ATOM 1519 N N . ASN A 1 186 ? 3.005 9.422 16.868 1.00 71.62 186 ASN A N 1
ATOM 1520 C CA . ASN A 1 186 ? 2.704 9.700 18.278 1.00 71.62 186 ASN A CA 1
ATOM 1521 C C . ASN A 1 186 ? 1.829 8.635 18.966 1.00 71.62 186 ASN A C 1
ATOM 1523 O O . ASN A 1 186 ? 1.810 8.551 20.200 1.00 71.62 186 ASN A O 1
ATOM 1527 N N . PHE A 1 187 ? 1.092 7.823 18.204 1.00 74.38 187 PHE A N 1
ATOM 1528 C CA . PHE A 1 187 ? 0.292 6.736 18.766 1.00 74.38 187 PHE A CA 1
ATOM 1529 C C . PHE A 1 187 ? 1.095 5.463 19.025 1.00 74.38 187 PHE A C 1
ATOM 1531 O O . PHE A 1 187 ? 0.633 4.651 19.824 1.00 74.38 187 PHE A O 1
ATOM 1538 N N . TYR A 1 188 ? 2.262 5.307 18.397 1.00 72.44 188 TYR A N 1
ATOM 1539 C CA . TYR A 1 188 ? 3.022 4.054 18.385 1.00 72.44 188 TYR A CA 1
ATOM 1540 C C . TYR A 1 188 ? 4.451 4.179 18.918 1.00 72.44 188 TYR A C 1
ATOM 1542 O O . TYR A 1 188 ? 5.019 3.183 19.362 1.00 72.44 188 TYR A O 1
ATOM 1550 N N . LEU A 1 189 ? 5.051 5.373 18.885 1.00 70.06 189 LEU A N 1
ATOM 1551 C CA . LEU A 1 189 ? 6.433 5.605 19.310 1.00 70.06 189 LEU A CA 1
ATOM 1552 C C . LEU A 1 189 ? 6.497 6.093 20.772 1.00 70.06 189 LEU A C 1
ATOM 1554 O O . LEU A 1 189 ? 5.730 6.955 21.208 1.00 70.06 189 LEU A O 1
ATOM 1558 N N . HIS A 1 190 ? 7.415 5.533 21.558 1.00 64.06 190 HIS A N 1
ATOM 1559 C CA . HIS A 1 190 ? 7.759 5.955 22.920 1.00 64.06 190 HIS A CA 1
ATOM 1560 C C . HIS A 1 190 ? 9.280 6.032 23.056 1.00 64.06 190 HIS A C 1
ATOM 1562 O O . HIS A 1 190 ? 9.967 5.155 22.559 1.00 64.06 190 HIS A O 1
ATOM 1568 N N . GLY A 1 191 ? 9.802 7.053 23.746 1.00 52.28 191 GLY A N 1
ATOM 1569 C CA . GLY A 1 191 ? 11.245 7.203 23.976 1.00 52.28 191 GLY A CA 1
ATOM 1570 C C . GLY A 1 191 ? 12.036 7.294 22.669 1.00 52.28 191 GLY A C 1
ATOM 1571 O O . GLY A 1 191 ? 12.496 6.283 22.152 1.00 52.28 191 GLY A O 1
ATOM 1572 N N . ILE A 1 192 ? 12.174 8.506 22.134 1.00 52.66 192 ILE A N 1
ATOM 1573 C CA . ILE A 1 192 ? 12.993 8.771 20.949 1.00 52.66 192 ILE A CA 1
ATOM 1574 C C . ILE A 1 192 ? 14.364 9.233 21.445 1.00 52.66 192 ILE A C 1
ATOM 1576 O O . ILE A 1 192 ? 14.474 10.277 22.086 1.00 52.66 192 ILE A O 1
ATOM 1580 N N . SER A 1 193 ? 15.399 8.445 21.176 1.00 52.47 193 SER A N 1
ATOM 1581 C CA . SER A 1 193 ? 16.792 8.896 21.228 1.00 52.47 193 SER A CA 1
ATOM 1582 C C . SER A 1 193 ? 17.468 8.579 19.898 1.00 52.47 193 SER A C 1
ATOM 1584 O O . SER A 1 193 ? 16.970 7.737 19.151 1.00 52.47 193 SER A O 1
ATOM 1586 N N . ASP A 1 194 ? 18.613 9.207 19.620 1.00 44.81 194 ASP A N 1
ATOM 1587 C CA . ASP A 1 194 ? 19.343 9.054 18.351 1.00 44.81 194 ASP A CA 1
ATOM 1588 C C . ASP A 1 194 ? 19.641 7.589 17.969 1.00 44.81 194 ASP A C 1
ATOM 1590 O O . ASP A 1 194 ? 19.843 7.296 16.794 1.00 44.81 194 ASP A O 1
ATOM 1594 N N . ASN A 1 195 ? 19.636 6.659 18.936 1.00 49.03 195 ASN A N 1
ATOM 1595 C CA . ASN A 1 195 ? 19.948 5.243 18.715 1.00 49.03 195 ASN A CA 1
ATOM 1596 C C . ASN A 1 195 ? 18.874 4.249 19.194 1.00 49.03 195 ASN A C 1
ATOM 1598 O O . ASN A 1 195 ? 18.995 3.061 18.906 1.00 49.03 195 ASN A O 1
ATOM 1602 N N . GLU A 1 196 ? 17.829 4.691 19.897 1.00 63.56 196 GLU A N 1
ATOM 1603 C CA . GLU A 1 196 ? 16.759 3.807 20.375 1.00 63.56 196 GLU A CA 1
ATOM 1604 C C . GLU A 1 196 ? 15.396 4.437 20.089 1.00 63.56 196 GLU A C 1
ATOM 1606 O O . GLU A 1 196 ? 15.052 5.484 20.639 1.00 63.56 196 GLU A O 1
ATOM 1611 N N . ILE A 1 197 ? 14.626 3.775 19.221 1.00 70.81 197 ILE A N 1
ATOM 1612 C CA . ILE A 1 197 ? 13.210 4.051 18.976 1.00 70.81 197 ILE A CA 1
ATOM 1613 C C . ILE A 1 197 ? 12.443 2.884 19.586 1.00 70.81 197 ILE A C 1
ATOM 1615 O O . ILE A 1 197 ? 12.536 1.762 19.087 1.00 70.81 197 ILE A O 1
ATOM 1619 N N . THR A 1 198 ? 11.676 3.131 20.648 1.00 72.00 198 THR A N 1
ATOM 1620 C CA . THR A 1 198 ? 10.788 2.095 21.191 1.00 72.00 198 THR A CA 1
ATOM 1621 C C . THR A 1 198 ? 9.409 2.225 20.567 1.00 72.00 198 THR A C 1
ATOM 1623 O O . THR A 1 198 ? 8.815 3.303 20.541 1.00 72.00 198 THR A O 1
ATOM 1626 N N . VAL A 1 199 ? 8.868 1.112 20.080 1.00 75.88 199 VAL A N 1
ATOM 1627 C CA . VAL A 1 199 ? 7.544 1.069 19.458 1.00 75.88 199 VAL A CA 1
ATOM 1628 C C . VAL A 1 199 ? 6.640 0.112 20.228 1.00 75.88 199 VAL A C 1
ATOM 1630 O O . VAL A 1 199 ? 7.095 -0.937 20.679 1.00 75.88 199 VAL A O 1
ATOM 1633 N N . HIS A 1 200 ? 5.364 0.444 20.404 1.00 75.00 200 HIS A N 1
ATOM 1634 C CA . HIS A 1 200 ? 4.420 -0.349 21.201 1.00 75.00 200 HIS A CA 1
ATOM 1635 C C . HIS A 1 200 ? 3.044 -0.415 20.537 1.00 75.00 200 HIS A C 1
ATOM 1637 O O . HIS A 1 200 ? 2.600 0.536 19.893 1.00 75.00 200 HIS A O 1
ATOM 1643 N N . ASP A 1 201 ? 2.359 -1.544 20.723 1.00 77.75 201 ASP A N 1
ATOM 1644 C CA . ASP A 1 201 ? 0.971 -1.677 20.297 1.00 77.75 201 ASP A CA 1
ATOM 1645 C C . ASP A 1 201 ? 0.088 -0.769 21.161 1.00 77.75 201 ASP A C 1
ATOM 1647 O O . ASP A 1 201 ? 0.210 -0.728 22.389 1.00 77.75 201 ASP A O 1
ATOM 1651 N N . ASN A 1 202 ? -0.821 -0.043 20.520 1.00 75.50 202 ASN A N 1
ATOM 1652 C CA . ASN A 1 202 ? -1.726 0.873 21.190 1.00 75.50 202 ASN A CA 1
ATOM 1653 C C . ASN A 1 202 ? -3.117 0.246 21.273 1.00 75.50 202 ASN A C 1
ATOM 1655 O O . ASN A 1 202 ? -3.748 -0.067 20.265 1.00 75.50 202 ASN A O 1
ATOM 1659 N N . GLU A 1 203 ? -3.630 0.032 22.482 1.00 77.56 203 GLU A N 1
ATOM 1660 C CA . GLU A 1 203 ? -4.949 -0.583 22.660 1.00 77.56 203 GLU A CA 1
ATOM 1661 C C . GLU A 1 203 ? -6.111 0.315 22.190 1.00 77.56 203 GLU A C 1
ATOM 1663 O O . GLU A 1 203 ? -7.162 -0.209 21.814 1.00 77.56 203 GLU A O 1
ATOM 1668 N N . TYR A 1 204 ? -5.904 1.638 22.137 1.00 80.06 204 TYR A N 1
ATOM 1669 C CA . TYR A 1 204 ? -6.895 2.644 21.728 1.00 80.06 204 TYR A CA 1
ATOM 1670 C C . TYR A 1 204 ? -6.725 3.139 20.294 1.00 80.06 204 TYR A C 1
ATOM 1672 O O . TYR A 1 204 ? -7.551 3.925 19.839 1.00 80.06 204 TYR A O 1
ATOM 1680 N N . PHE A 1 205 ? -5.684 2.700 19.588 1.00 86.69 205 PHE A N 1
ATOM 1681 C CA . PHE A 1 205 ? -5.445 3.069 18.199 1.00 86.69 205 PHE A CA 1
ATOM 1682 C C . PHE A 1 205 ? -4.992 1.832 17.422 1.00 86.69 205 PHE A C 1
ATOM 1684 O O . PHE A 1 205 ? -3.865 1.364 17.579 1.00 86.69 205 PHE A O 1
ATOM 1691 N N . LYS A 1 206 ? -5.893 1.267 16.615 1.00 92.25 206 LYS A N 1
ATOM 1692 C CA . LYS A 1 206 ? -5.616 0.097 15.772 1.00 92.25 206 LYS A CA 1
ATOM 1693 C C . LYS A 1 206 ? -5.580 0.516 14.315 1.00 92.25 206 LYS A C 1
ATOM 1695 O O . LYS A 1 206 ? -6.422 1.301 13.896 1.00 92.25 206 LYS A O 1
ATOM 1700 N N . SER A 1 207 ? -4.632 -0.034 13.565 1.00 93.69 207 SER A N 1
ATOM 1701 C CA . SER A 1 207 ? -4.476 0.242 12.139 1.00 93.69 207 SER A CA 1
ATOM 1702 C C . SER A 1 207 ? -4.525 -1.049 11.348 1.00 93.69 207 SER A C 1
ATOM 1704 O O . SER A 1 207 ? -3.813 -2.001 11.681 1.00 93.69 207 SER A O 1
ATOM 1706 N N . THR A 1 208 ? -5.322 -1.066 10.284 1.00 95.06 208 THR A N 1
ATOM 1707 C CA . THR A 1 208 ? -5.151 -2.034 9.208 1.00 95.06 208 THR A CA 1
ATOM 1708 C C . THR A 1 208 ? -4.295 -1.435 8.100 1.00 95.06 208 THR A C 1
ATOM 1710 O O . THR A 1 208 ? -4.394 -0.244 7.825 1.00 95.06 208 THR A O 1
ATOM 1713 N N . MET A 1 209 ? -3.460 -2.246 7.463 1.00 95.56 209 MET A N 1
ATOM 1714 C CA . MET A 1 209 ? -2.557 -1.822 6.397 1.00 95.56 209 MET A CA 1
ATOM 1715 C C . MET A 1 209 ? -3.316 -1.587 5.093 1.00 95.56 209 MET A C 1
ATOM 1717 O O . MET A 1 209 ? -4.069 -2.459 4.669 1.00 95.56 209 MET A O 1
ATOM 1721 N N . GLY A 1 210 ? -3.096 -0.437 4.458 1.00 95.25 210 GLY A N 1
ATOM 1722 C CA . GLY A 1 210 ? -3.528 -0.160 3.090 1.00 95.25 210 GLY A CA 1
ATOM 1723 C C . GLY A 1 210 ? -2.486 -0.527 2.039 1.00 95.25 210 GLY A C 1
ATOM 1724 O O . GLY A 1 210 ? -1.341 -0.859 2.365 1.00 95.25 210 GLY A O 1
ATOM 1725 N N . ASN A 1 211 ? -2.855 -0.480 0.758 1.00 94.81 211 ASN A N 1
ATOM 1726 C CA . ASN A 1 211 ? -1.897 -0.785 -0.306 1.00 94.81 211 ASN A CA 1
ATOM 1727 C C . ASN A 1 211 ? -0.785 0.266 -0.408 1.00 94.81 211 ASN A C 1
ATOM 1729 O O . ASN A 1 211 ? 0.360 -0.082 -0.702 1.00 94.81 211 ASN A O 1
ATOM 1733 N N . HIS A 1 212 ? -1.091 1.538 -0.137 1.00 93.31 212 HIS A N 1
ATOM 1734 C CA . HIS A 1 212 ? -0.074 2.587 -0.109 1.00 93.31 212 HIS A CA 1
ATOM 1735 C C . HIS A 1 212 ? 0.847 2.443 1.107 1.00 93.31 212 HIS A C 1
ATOM 1737 O O . HIS A 1 212 ? 2.048 2.687 0.991 1.00 93.31 212 HIS A O 1
ATOM 1743 N N . ASP A 1 213 ? 0.321 1.967 2.237 1.00 95.75 213 ASP A N 1
ATOM 1744 C CA . ASP A 1 213 ? 1.130 1.658 3.419 1.00 95.75 213 ASP A CA 1
ATOM 1745 C C . ASP A 1 213 ? 2.102 0.511 3.132 1.00 95.75 213 ASP A C 1
ATOM 1747 O O . ASP A 1 213 ? 3.299 0.650 3.371 1.00 95.75 213 ASP A O 1
ATOM 1751 N N . ALA A 1 214 ? 1.616 -0.590 2.545 1.00 97.06 214 ALA A N 1
ATOM 1752 C CA . ALA A 1 214 ? 2.452 -1.727 2.161 1.00 97.06 214 ALA A CA 1
ATOM 1753 C C . ALA A 1 214 ? 3.585 -1.310 1.208 1.00 97.06 214 ALA A C 1
ATOM 1755 O O . ALA A 1 214 ? 4.723 -1.736 1.392 1.00 97.06 214 ALA A O 1
ATOM 1756 N N . MET A 1 215 ? 3.304 -0.425 0.245 1.00 96.31 215 MET A N 1
ATOM 1757 C CA . MET A 1 215 ? 4.314 0.142 -0.655 1.00 96.31 215 MET A CA 1
ATOM 1758 C C . MET A 1 215 ? 5.381 0.952 0.103 1.00 96.31 215 MET A C 1
ATOM 1760 O O . MET A 1 215 ? 6.574 0.737 -0.096 1.00 96.31 215 MET A O 1
ATOM 1764 N N . VAL A 1 216 ? 4.987 1.891 0.967 1.00 95.62 216 VAL A N 1
ATOM 1765 C CA . VAL A 1 216 ? 5.953 2.742 1.691 1.00 95.62 216 VAL A CA 1
ATOM 1766 C C . VAL A 1 216 ? 6.763 1.924 2.698 1.00 95.62 216 VAL A C 1
ATOM 1768 O O . VAL A 1 216 ? 7.984 2.072 2.786 1.00 95.62 216 VAL A O 1
ATOM 1771 N N . PHE A 1 217 ? 6.109 1.017 3.423 1.00 96.75 217 PHE A N 1
ATOM 1772 C CA . PHE A 1 217 ? 6.774 0.120 4.361 1.00 96.75 217 PHE A CA 1
ATOM 1773 C C . PHE A 1 217 ? 7.724 -0.846 3.657 1.00 96.75 217 PHE A C 1
ATOM 1775 O O . PHE A 1 217 ? 8.859 -1.010 4.103 1.00 96.75 217 PHE A O 1
ATOM 1782 N N . GLY A 1 218 ? 7.311 -1.411 2.520 1.00 96.88 218 GLY A N 1
ATOM 1783 C CA . GLY A 1 218 ? 8.160 -2.247 1.678 1.00 96.88 218 GLY A CA 1
ATOM 1784 C C . GLY A 1 218 ? 9.427 -1.523 1.233 1.00 96.88 218 GLY A C 1
ATOM 1785 O O . GLY A 1 218 ? 10.516 -2.082 1.347 1.00 96.88 218 GLY A O 1
ATOM 1786 N N . ALA A 1 219 ? 9.315 -0.256 0.818 1.00 96.31 219 ALA A N 1
ATOM 1787 C CA . ALA A 1 219 ? 10.469 0.552 0.425 1.00 96.31 219 ALA A CA 1
ATOM 1788 C C . ALA A 1 219 ? 11.501 0.676 1.562 1.00 96.31 219 ALA A C 1
ATOM 1790 O O . ALA A 1 219 ? 12.693 0.458 1.345 1.00 96.31 219 ALA A O 1
ATOM 1791 N N . GLY A 1 220 ? 11.050 0.967 2.788 1.00 95.50 220 GLY A N 1
ATOM 1792 C CA . GLY A 1 220 ? 11.934 1.076 3.956 1.00 95.50 220 GLY A CA 1
ATOM 1793 C C . GLY A 1 220 ? 12.461 -0.255 4.491 1.00 95.50 220 GLY A C 1
ATOM 1794 O O . GLY A 1 220 ? 13.524 -0.290 5.105 1.00 95.50 220 GLY A O 1
ATOM 1795 N N . LEU A 1 221 ? 11.756 -1.355 4.219 1.00 96.62 221 LEU A N 1
ATOM 1796 C CA . LEU A 1 221 ? 12.199 -2.720 4.512 1.00 96.62 221 LEU A CA 1
ATOM 1797 C C . LEU A 1 221 ? 13.071 -3.319 3.396 1.00 96.62 221 LEU A C 1
ATOM 1799 O O . LEU A 1 221 ? 13.479 -4.475 3.490 1.00 96.62 221 LEU A O 1
ATOM 1803 N N . GLY A 1 222 ? 13.403 -2.529 2.372 1.00 95.25 222 GLY A N 1
ATOM 1804 C CA . GLY A 1 222 ? 14.361 -2.893 1.336 1.00 95.25 222 GLY A CA 1
ATOM 1805 C C . GLY A 1 222 ? 13.773 -3.618 0.123 1.00 95.25 222 GLY A C 1
ATOM 1806 O O . GLY A 1 222 ? 14.540 -4.178 -0.654 1.00 95.25 222 GLY A O 1
ATOM 1807 N N . ASP A 1 223 ? 12.462 -3.605 -0.100 1.00 95.81 223 ASP A N 1
ATOM 1808 C CA . ASP A 1 223 ? 11.870 -4.079 -1.358 1.00 95.81 223 ASP A CA 1
ATOM 1809 C C . ASP A 1 223 ? 12.104 -3.032 -2.468 1.00 95.81 223 ASP A C 1
ATOM 1811 O O . ASP A 1 223 ? 11.615 -1.902 -2.402 1.00 95.81 223 ASP A O 1
ATOM 1815 N N . LEU A 1 224 ? 12.882 -3.395 -3.497 1.00 95.38 224 LEU A N 1
ATOM 1816 C CA . LEU A 1 224 ? 13.247 -2.484 -4.593 1.00 95.38 224 LEU A CA 1
ATOM 1817 C C . LEU A 1 224 ? 12.048 -2.070 -5.455 1.00 95.38 224 LEU A C 1
ATOM 1819 O O . LEU A 1 224 ? 12.030 -0.965 -5.999 1.00 95.38 224 LEU A O 1
ATOM 1823 N N . THR A 1 225 ? 11.051 -2.942 -5.595 1.00 95.12 225 THR A N 1
ATOM 1824 C CA . THR A 1 225 ? 9.859 -2.664 -6.404 1.00 95.12 225 THR A CA 1
ATOM 1825 C C . THR A 1 225 ? 8.983 -1.644 -5.689 1.00 95.12 225 THR A C 1
ATOM 1827 O O . THR A 1 225 ? 8.583 -0.640 -6.278 1.00 95.12 225 THR A O 1
ATOM 1830 N N . SER A 1 226 ? 8.784 -1.849 -4.388 1.00 96.75 226 SER A N 1
ATOM 1831 C CA . SER A 1 226 ? 8.148 -0.907 -3.472 1.00 96.75 226 SER A CA 1
ATOM 1832 C C . SER A 1 226 ? 8.883 0.436 -3.436 1.00 96.75 226 SER A C 1
ATOM 1834 O O . SER A 1 226 ? 8.237 1.480 -3.508 1.00 96.75 226 SER A O 1
ATOM 1836 N N . LEU A 1 227 ? 10.223 0.430 -3.407 1.00 96.38 227 LEU A N 1
ATOM 1837 C CA . LEU A 1 227 ? 11.050 1.641 -3.478 1.00 96.38 227 LEU A CA 1
ATOM 1838 C C . LEU A 1 227 ? 10.784 2.428 -4.767 1.00 96.38 227 LEU A C 1
ATOM 1840 O O . LEU A 1 227 ? 10.468 3.618 -4.709 1.00 96.38 227 LEU A O 1
ATOM 1844 N N . ALA A 1 228 ? 10.857 1.766 -5.924 1.00 95.88 228 ALA A N 1
ATOM 1845 C CA . ALA A 1 228 ? 10.601 2.413 -7.207 1.00 95.88 228 ALA A CA 1
ATOM 1846 C C . ALA A 1 228 ? 9.160 2.945 -7.301 1.00 95.88 228 ALA A C 1
ATOM 1848 O O . ALA A 1 228 ? 8.935 4.064 -7.768 1.00 95.88 228 ALA A O 1
ATOM 1849 N N . HIS A 1 229 ? 8.186 2.179 -6.803 1.00 94.25 229 HIS A N 1
ATOM 1850 C CA . HIS A 1 229 ? 6.793 2.604 -6.706 1.00 94.25 229 HIS A CA 1
ATOM 1851 C C . HIS A 1 229 ? 6.623 3.855 -5.836 1.00 94.25 229 HIS A C 1
ATOM 1853 O O . HIS A 1 229 ? 5.972 4.807 -6.276 1.00 94.25 229 HIS A O 1
ATOM 1859 N N . TYR A 1 230 ? 7.202 3.864 -4.634 1.00 94.00 230 TYR A N 1
ATOM 1860 C CA . TYR A 1 230 ? 7.072 4.960 -3.679 1.00 94.00 230 TYR A CA 1
ATOM 1861 C C . TYR A 1 230 ? 7.617 6.269 -4.251 1.00 94.00 230 TYR A C 1
ATOM 1863 O O . TYR A 1 230 ? 6.892 7.265 -4.291 1.00 94.00 230 TYR A O 1
ATOM 1871 N N . PHE A 1 231 ? 8.844 6.246 -4.780 1.00 93.44 231 PHE A N 1
ATOM 1872 C CA . PHE A 1 231 ? 9.452 7.427 -5.391 1.00 93.44 231 PHE A CA 1
ATOM 1873 C C . PHE A 1 231 ? 8.643 7.917 -6.587 1.00 93.44 231 PHE A C 1
ATOM 1875 O O . PHE A 1 231 ? 8.340 9.106 -6.669 1.00 93.44 231 PHE A O 1
ATOM 1882 N N . ARG A 1 232 ? 8.202 7.017 -7.477 1.00 91.50 232 ARG A N 1
ATOM 1883 C CA . ARG A 1 232 ? 7.343 7.396 -8.607 1.00 91.50 232 ARG A CA 1
ATOM 1884 C C . ARG A 1 232 ? 6.077 8.125 -8.149 1.00 91.50 232 ARG A C 1
ATOM 1886 O O . ARG A 1 232 ? 5.727 9.153 -8.726 1.00 91.50 232 ARG A O 1
ATOM 1893 N N . PHE A 1 233 ? 5.370 7.589 -7.152 1.00 88.06 233 PHE A N 1
ATOM 1894 C CA . PHE A 1 233 ? 4.143 8.208 -6.647 1.00 88.06 233 PHE A CA 1
ATOM 1895 C C . PHE A 1 233 ? 4.425 9.573 -6.023 1.00 88.06 233 PHE A C 1
ATOM 1897 O O . PHE A 1 233 ? 3.809 10.552 -6.431 1.00 88.06 233 PHE A O 1
ATOM 1904 N N . ALA A 1 234 ? 5.391 9.662 -5.112 1.00 86.12 234 ALA A N 1
ATOM 1905 C CA . ALA A 1 234 ? 5.743 10.912 -4.447 1.00 86.12 234 ALA A CA 1
ATOM 1906 C C . ALA A 1 234 ? 6.174 12.007 -5.448 1.00 86.12 234 ALA A C 1
ATOM 1908 O O . ALA A 1 234 ? 5.689 13.138 -5.396 1.00 86.12 234 ALA A O 1
ATOM 1909 N N . LEU A 1 235 ? 6.998 11.664 -6.444 1.00 86.75 235 LEU A N 1
ATOM 1910 C CA . LEU A 1 235 ? 7.446 12.604 -7.481 1.00 86.75 235 LEU A CA 1
ATOM 1911 C C . LEU A 1 235 ? 6.298 13.129 -8.349 1.00 86.75 235 LEU A C 1
ATOM 1913 O O . LEU A 1 235 ? 6.306 14.295 -8.738 1.00 86.75 235 LEU A O 1
ATOM 1917 N N . ARG A 1 236 ? 5.262 12.317 -8.586 1.00 81.62 236 ARG A N 1
ATOM 1918 C CA . ARG A 1 236 ? 4.046 12.748 -9.292 1.00 81.62 236 ARG A CA 1
ATOM 1919 C C . ARG A 1 236 ? 3.271 13.846 -8.547 1.00 81.62 236 ARG A C 1
ATOM 1921 O O . ARG A 1 236 ? 2.511 14.599 -9.170 1.00 81.62 236 ARG A O 1
ATOM 1928 N N . TYR A 1 237 ? 3.453 13.936 -7.232 1.00 77.38 237 TYR A N 1
ATOM 1929 C CA . TYR A 1 237 ? 2.891 14.972 -6.3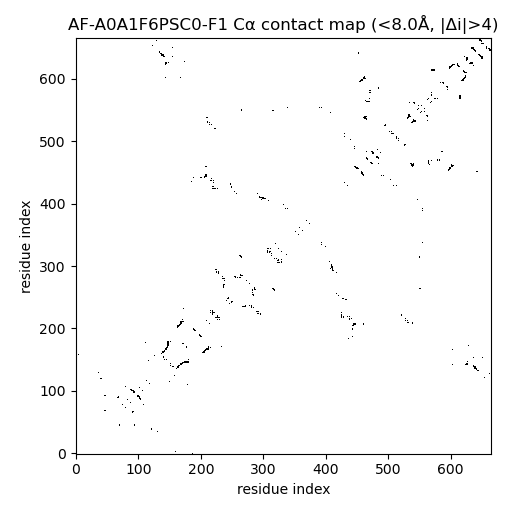61 1.00 77.38 237 TYR A CA 1
ATOM 1930 C C . TYR A 1 237 ? 3.865 16.129 -6.083 1.00 77.38 237 TYR A C 1
ATOM 1932 O O . TYR A 1 237 ? 3.513 17.041 -5.344 1.00 77.38 237 TYR A O 1
ATOM 1940 N N . ASN A 1 238 ? 5.023 16.156 -6.759 1.00 78.00 238 ASN A N 1
ATOM 1941 C CA . ASN A 1 238 ? 6.108 17.125 -6.571 1.00 78.00 238 ASN A CA 1
ATOM 1942 C C . ASN A 1 238 ? 6.765 17.078 -5.176 1.00 78.00 238 ASN A C 1
ATOM 1944 O O . ASN A 1 238 ? 7.248 18.092 -4.690 1.00 78.00 238 ASN A O 1
ATOM 1948 N N . GLU A 1 239 ? 6.850 15.898 -4.559 1.00 77.19 239 GLU A N 1
ATOM 1949 C CA . GLU A 1 239 ? 7.447 15.690 -3.226 1.00 77.19 239 GLU A CA 1
ATOM 1950 C C . GLU A 1 239 ? 8.976 15.464 -3.260 1.00 77.19 239 GLU A C 1
ATOM 1952 O O . GLU A 1 239 ? 9.527 14.766 -2.410 1.00 77.19 239 GLU A O 1
ATOM 1957 N N . SER A 1 240 ? 9.701 16.002 -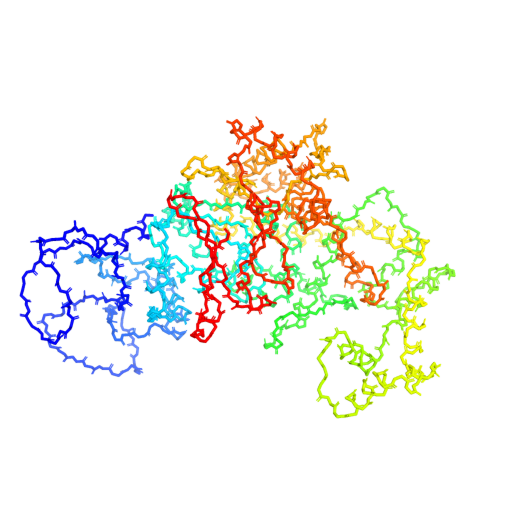4.248 1.00 79.12 240 SER A N 1
ATOM 1958 C CA . SER A 1 240 ? 11.171 15.866 -4.302 1.00 79.12 240 SER A CA 1
ATOM 1959 C C . SER A 1 240 ? 11.855 16.472 -3.080 1.00 79.12 240 SER A C 1
ATOM 1961 O O . SER A 1 240 ? 12.773 15.876 -2.520 1.00 79.12 240 SER A O 1
ATOM 1963 N N . ASP A 1 241 ? 11.359 17.626 -2.639 1.00 76.69 241 ASP A N 1
ATOM 1964 C CA . ASP A 1 241 ? 11.944 18.403 -1.547 1.00 76.69 241 ASP A CA 1
ATOM 1965 C C . ASP A 1 241 ? 11.796 17.655 -0.215 1.00 76.69 241 ASP A C 1
ATOM 1967 O O . ASP A 1 241 ? 12.662 17.733 0.650 1.00 76.69 241 ASP A O 1
ATOM 1971 N N . TYR A 1 242 ? 10.751 16.833 -0.065 1.00 78.69 242 TYR A N 1
ATOM 1972 C CA . TYR A 1 242 ? 10.625 15.940 1.084 1.00 78.69 242 TYR A CA 1
ATOM 1973 C C . TYR A 1 242 ? 11.792 14.939 1.158 1.00 78.69 242 TYR A C 1
ATOM 1975 O O . TYR A 1 242 ? 12.354 14.716 2.231 1.00 78.69 242 TYR A O 1
ATOM 1983 N N . PHE A 1 243 ? 12.206 14.361 0.031 1.00 86.12 243 PHE A N 1
ATOM 1984 C CA . PHE A 1 243 ? 13.322 13.415 0.015 1.00 86.12 243 PHE A CA 1
ATOM 1985 C C . PHE A 1 243 ? 14.669 14.093 0.280 1.00 86.12 243 PHE A C 1
ATOM 1987 O O . PHE A 1 243 ? 15.454 13.586 1.078 1.00 86.12 243 PHE A O 1
ATOM 1994 N N . GLU A 1 244 ? 14.938 15.234 -0.350 1.00 85.00 244 GLU A N 1
ATOM 1995 C CA . GLU A 1 244 ? 16.250 15.889 -0.261 1.00 85.00 244 GLU A CA 1
ATOM 1996 C C . GLU A 1 244 ? 16.386 16.794 0.969 1.00 85.00 244 GLU A C 1
ATOM 1998 O O . GLU A 1 244 ? 17.408 16.756 1.647 1.00 85.00 244 GLU A O 1
ATOM 2003 N N . GLU A 1 245 ? 15.369 17.592 1.302 1.00 81.06 245 GLU A N 1
ATOM 2004 C CA . GLU A 1 245 ? 15.450 18.576 2.391 1.00 81.06 245 GLU A CA 1
ATOM 2005 C C . GLU A 1 245 ? 15.021 18.003 3.746 1.00 81.06 245 GLU A C 1
ATOM 2007 O O . GLU A 1 245 ? 15.606 18.356 4.771 1.00 81.06 245 GLU A O 1
ATOM 2012 N N . ILE A 1 246 ? 13.999 17.135 3.777 1.00 76.50 246 ILE A N 1
ATOM 2013 C CA . ILE A 1 246 ? 13.478 16.573 5.036 1.00 76.50 246 ILE A CA 1
ATOM 2014 C C . ILE A 1 246 ? 14.173 15.265 5.392 1.00 76.50 246 ILE A C 1
ATOM 2016 O O . ILE A 1 246 ? 14.598 15.100 6.535 1.00 76.50 246 ILE A O 1
ATOM 2020 N N . LEU A 1 247 ? 14.287 14.337 4.440 1.00 84.31 247 LEU A N 1
ATOM 2021 C CA . LEU A 1 247 ? 14.988 13.076 4.676 1.00 84.31 247 LEU A CA 1
ATOM 2022 C C . LEU A 1 247 ? 16.500 13.191 4.449 1.00 84.31 247 LEU A C 1
ATOM 2024 O O . LEU A 1 247 ? 17.235 12.364 4.979 1.00 84.31 247 LEU A O 1
ATOM 2028 N N . GLY A 1 248 ? 16.994 14.201 3.728 1.00 88.12 248 GLY A N 1
ATOM 2029 C CA . GLY A 1 248 ? 18.433 14.346 3.491 1.00 88.12 248 GLY A CA 1
ATOM 2030 C C . GLY A 1 248 ? 19.005 13.299 2.532 1.00 88.12 248 GLY A C 1
ATOM 2031 O O . GLY A 1 248 ? 20.177 12.950 2.656 1.00 88.12 248 GLY A O 1
ATOM 2032 N N . LEU A 1 249 ? 18.183 12.750 1.632 1.00 93.38 249 LEU A N 1
ATOM 2033 C CA . LEU A 1 249 ? 18.629 11.791 0.621 1.00 93.38 249 LEU A CA 1
ATOM 2034 C C . LEU A 1 249 ? 19.386 12.511 -0.499 1.00 93.38 249 LEU A C 1
ATOM 2036 O O . LEU A 1 249 ? 18.965 13.569 -0.965 1.00 93.38 249 LEU A O 1
ATOM 2040 N N . ASP A 1 250 ? 20.472 11.907 -0.967 1.00 94.56 250 ASP A N 1
ATOM 2041 C CA . ASP A 1 250 ? 21.212 12.356 -2.140 1.00 94.56 250 ASP A CA 1
ATOM 2042 C C . ASP A 1 250 ? 20.615 11.722 -3.402 1.00 94.56 250 ASP A C 1
ATOM 2044 O O . ASP A 1 250 ? 20.704 10.511 -3.618 1.00 94.56 250 ASP A O 1
ATOM 2048 N N . LEU A 1 251 ? 19.988 12.557 -4.235 1.00 93.38 251 LEU A N 1
ATOM 2049 C CA . LEU A 1 251 ? 19.401 12.156 -5.515 1.00 93.38 251 LEU A CA 1
ATOM 2050 C C . LEU A 1 251 ? 20.254 12.577 -6.723 1.00 93.38 251 LEU A C 1
ATOM 2052 O O . LEU A 1 251 ? 19.774 12.492 -7.853 1.00 93.38 251 LEU A O 1
ATOM 2056 N N . SER A 1 252 ? 21.485 13.057 -6.527 1.00 93.31 252 SER A N 1
ATOM 2057 C CA . SER A 1 252 ? 22.320 13.617 -7.601 1.00 93.31 252 SER A CA 1
ATOM 2058 C C . SER A 1 252 ? 22.572 12.626 -8.743 1.00 93.31 252 SER A C 1
ATOM 2060 O O . SER A 1 252 ? 22.261 12.935 -9.893 1.00 93.31 252 SER A O 1
ATOM 2062 N N . GLU A 1 253 ? 23.016 11.404 -8.443 1.00 94.06 253 GLU A N 1
ATOM 2063 C CA . GLU A 1 253 ? 23.260 10.373 -9.465 1.00 94.06 253 GLU A CA 1
ATOM 2064 C C . GLU A 1 253 ? 21.974 9.946 -10.192 1.00 94.06 253 GLU A C 1
ATOM 2066 O O . GLU A 1 253 ? 21.978 9.691 -11.398 1.00 94.06 253 GLU A O 1
ATOM 2071 N N . LEU A 1 254 ? 20.840 9.923 -9.484 1.00 94.19 254 LEU A N 1
ATOM 2072 C CA . LEU A 1 254 ? 19.529 9.640 -10.075 1.00 94.19 254 LEU A CA 1
ATOM 2073 C C . LEU A 1 254 ? 19.082 10.758 -11.019 1.00 94.19 254 LEU A C 1
ATOM 2075 O O . LEU A 1 254 ? 18.538 10.476 -12.087 1.00 94.19 254 LEU A O 1
ATOM 2079 N N . LYS A 1 255 ? 19.320 12.021 -10.651 1.00 93.25 255 LYS A N 1
ATOM 2080 C CA . LYS A 1 255 ? 19.045 13.192 -11.497 1.00 93.25 255 LYS A CA 1
ATOM 2081 C C . LYS A 1 255 ? 19.934 13.197 -12.737 1.00 93.25 255 LYS A C 1
ATOM 2083 O O . LYS A 1 255 ? 19.438 13.474 -13.833 1.00 93.25 255 LYS A O 1
ATOM 2088 N N . ASP A 1 256 ? 21.204 12.835 -12.594 1.00 93.69 256 ASP A N 1
ATOM 2089 C CA . ASP A 1 256 ? 22.127 12.678 -13.718 1.00 93.69 256 ASP A CA 1
ATOM 2090 C C . ASP A 1 256 ? 21.656 11.568 -14.660 1.00 93.69 256 ASP A C 1
ATOM 2092 O O . ASP A 1 256 ? 21.538 11.794 -15.867 1.00 93.69 256 ASP A O 1
ATOM 2096 N N . LEU A 1 257 ? 21.290 10.399 -14.122 1.00 92.44 257 LEU A N 1
ATOM 2097 C CA . LEU A 1 257 ? 20.746 9.289 -14.905 1.00 92.44 257 LEU A CA 1
ATOM 2098 C C . LEU A 1 257 ? 19.445 9.676 -15.624 1.00 92.44 257 LEU A C 1
ATOM 2100 O O . LEU A 1 257 ? 19.302 9.434 -16.824 1.00 92.44 257 LEU A O 1
ATOM 2104 N N . ALA A 1 258 ? 18.515 10.326 -14.922 1.00 91.00 258 ALA A N 1
ATOM 2105 C CA . ALA A 1 258 ? 17.248 10.792 -15.482 1.00 91.00 258 ALA A CA 1
ATOM 2106 C C . ALA A 1 258 ? 17.436 11.878 -16.558 1.00 91.00 258 ALA A C 1
ATOM 2108 O O . ALA A 1 258 ? 16.594 12.025 -17.445 1.00 91.00 258 ALA A O 1
ATOM 2109 N N . SER A 1 259 ? 18.549 12.615 -16.522 1.00 90.25 259 SER A N 1
ATOM 2110 C CA . SER A 1 259 ? 18.879 13.646 -17.512 1.00 90.25 259 SER A CA 1
ATOM 2111 C C . SER A 1 259 ? 19.427 13.083 -18.824 1.00 90.25 259 SER A C 1
ATOM 2113 O O . SER A 1 259 ? 19.367 13.772 -19.843 1.00 90.25 259 SER A O 1
ATOM 2115 N N . LYS A 1 260 ? 19.917 11.835 -18.844 1.00 86.81 260 LYS A N 1
ATOM 2116 C CA . LYS A 1 260 ? 20.466 11.200 -20.060 1.00 86.81 260 LYS A CA 1
ATOM 2117 C C . LYS A 1 260 ? 19.413 10.899 -21.121 1.00 86.81 260 LYS A C 1
ATOM 2119 O O . LYS A 1 260 ? 19.754 10.752 -22.294 1.00 86.81 260 LYS A O 1
ATOM 2124 N N . HIS A 1 261 ? 18.151 10.792 -20.717 1.00 75.50 261 HIS A N 1
ATOM 2125 C CA . HIS A 1 261 ? 17.050 10.441 -21.598 1.00 75.50 261 HIS A CA 1
ATOM 2126 C C . HIS A 1 261 ? 15.914 11.456 -21.500 1.00 75.50 261 HIS A C 1
ATOM 2128 O O . HIS A 1 261 ? 15.539 11.911 -20.422 1.00 75.50 261 HIS A O 1
ATOM 2134 N N . GLU A 1 262 ? 15.331 11.797 -22.646 1.00 79.94 262 GLU A N 1
ATOM 2135 C CA . GLU A 1 262 ? 14.096 12.567 -22.692 1.00 79.94 262 GLU A CA 1
ATOM 2136 C C . GLU A 1 262 ? 12.914 11.597 -22.736 1.00 79.94 262 GLU A C 1
ATOM 2138 O O . GLU A 1 262 ? 12.530 11.092 -23.786 1.00 79.94 262 GLU A O 1
ATOM 2143 N N . TYR A 1 263 ? 12.355 11.283 -21.572 1.00 79.31 263 TYR A N 1
ATOM 2144 C CA . TYR A 1 263 ? 11.197 10.401 -21.495 1.00 79.31 263 TYR A CA 1
ATOM 2145 C C . TYR A 1 263 ? 9.955 11.081 -22.093 1.00 79.31 263 TYR A C 1
ATOM 2147 O O . TYR A 1 263 ? 9.612 12.204 -21.726 1.00 79.31 263 TYR A O 1
ATOM 2155 N N . ARG A 1 264 ? 9.253 10.388 -22.999 1.00 75.38 264 ARG A N 1
ATOM 2156 C CA . ARG A 1 264 ? 8.088 10.919 -23.746 1.00 75.38 264 ARG A CA 1
ATOM 2157 C C . ARG A 1 264 ? 6.746 10.295 -23.346 1.00 75.38 264 ARG A C 1
ATOM 2159 O O . ARG A 1 264 ? 5.733 10.553 -23.991 1.00 75.38 264 ARG A O 1
ATOM 2166 N N . GLY A 1 265 ? 6.735 9.474 -22.296 1.00 72.44 265 GLY A N 1
ATOM 2167 C CA . GLY A 1 265 ? 5.515 8.883 -21.742 1.00 72.44 265 GLY A CA 1
ATOM 2168 C C . GLY A 1 265 ? 4.563 9.903 -21.097 1.00 72.44 265 GLY A C 1
ATOM 2169 O O . GLY A 1 265 ? 4.855 11.091 -20.966 1.00 72.44 265 GLY A O 1
ATOM 2170 N N . ASN A 1 266 ? 3.402 9.419 -20.662 1.00 76.62 266 ASN A N 1
ATOM 2171 C CA . ASN A 1 266 ? 2.315 10.195 -20.064 1.00 76.62 266 ASN A CA 1
ATOM 2172 C C . ASN A 1 266 ? 2.582 10.547 -18.585 1.00 76.62 266 ASN A C 1
ATOM 2174 O O . ASN A 1 266 ? 1.840 10.136 -17.688 1.00 76.62 266 ASN A O 1
ATOM 2178 N N . TYR A 1 267 ? 3.618 11.344 -18.331 1.00 79.19 267 TYR A N 1
ATOM 2179 C CA . TYR A 1 267 ? 3.987 11.826 -16.996 1.00 79.19 267 TYR A CA 1
ATOM 2180 C C . TYR A 1 267 ? 3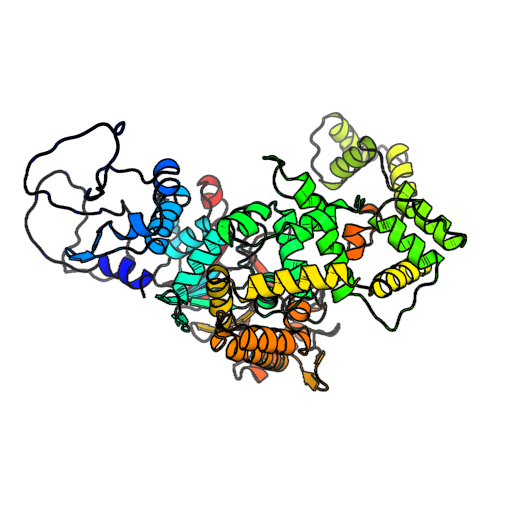.379 13.208 -16.764 1.00 79.19 267 TYR A C 1
ATOM 2182 O O . TYR A 1 267 ? 3.745 14.191 -17.409 1.00 79.19 267 TYR A O 1
ATOM 2190 N N . LYS A 1 268 ? 2.369 13.277 -15.894 1.00 66.69 268 LYS A N 1
ATOM 2191 C CA . LYS A 1 268 ? 1.655 14.519 -15.569 1.00 66.69 268 LYS A CA 1
ATOM 2192 C C . LYS A 1 268 ? 1.642 14.687 -14.060 1.00 66.69 268 LYS A C 1
ATOM 2194 O O . LYS A 1 268 ? 1.014 13.875 -13.366 1.00 66.69 268 LYS A O 1
ATOM 2199 N N . ALA A 1 269 ? 2.272 15.767 -13.600 1.00 65.81 269 ALA A N 1
ATOM 2200 C CA . ALA A 1 269 ? 2.183 16.210 -12.218 1.00 65.81 269 ALA A CA 1
ATOM 2201 C C . ALA A 1 269 ? 0.710 16.410 -11.836 1.00 65.81 269 ALA A C 1
ATOM 2203 O O . ALA A 1 269 ? -0.086 16.929 -12.627 1.00 65.81 269 ALA A O 1
ATOM 2204 N N . LYS A 1 270 ? 0.335 15.940 -10.646 1.00 65.88 270 LYS A N 1
ATOM 2205 C CA . LYS A 1 270 ? -1.018 16.126 -10.101 1.00 65.88 270 LYS A CA 1
ATOM 2206 C C . LYS A 1 270 ? -1.126 17.353 -9.191 1.00 65.88 270 LYS A C 1
ATOM 2208 O O . LYS A 1 270 ? -2.220 17.893 -9.059 1.00 65.88 270 LYS A O 1
ATOM 2213 N N . GLY A 1 271 ? -0.010 17.811 -8.622 1.00 56.38 271 GLY A N 1
ATOM 2214 C CA . GLY A 1 271 ? 0.089 19.100 -7.935 1.00 56.38 271 GLY A CA 1
ATOM 2215 C C . GLY A 1 271 ? 0.209 20.268 -8.922 1.00 56.38 271 GLY A C 1
ATOM 2216 O O . GLY A 1 271 ? 0.616 20.082 -10.067 1.00 56.38 271 GLY A O 1
ATOM 2217 N N . GLY A 1 272 ? -0.151 21.481 -8.491 1.00 53.31 272 GLY A N 1
ATOM 2218 C CA . GLY A 1 272 ? 0.028 22.678 -9.317 1.00 53.31 272 GLY A CA 1
ATOM 2219 C C . GLY A 1 272 ? 1.505 22.925 -9.645 1.00 53.31 272 GLY A C 1
ATOM 2220 O O . GLY A 1 272 ? 2.354 22.769 -8.770 1.00 53.31 272 GLY A O 1
ATOM 2221 N N . ASP A 1 273 ? 1.795 23.339 -10.884 1.00 47.62 273 ASP A N 1
ATOM 2222 C CA . ASP A 1 273 ? 3.123 23.782 -11.334 1.00 47.62 273 ASP A CA 1
ATOM 2223 C C . ASP A 1 273 ? 3.506 25.073 -10.583 1.00 47.62 273 ASP A C 1
ATOM 2225 O O . ASP A 1 273 ? 3.327 26.193 -11.063 1.00 47.62 273 ASP A O 1
ATOM 2229 N N . ARG A 1 274 ? 3.964 24.942 -9.342 1.00 46.56 274 ARG A N 1
ATOM 2230 C CA . ARG A 1 274 ? 4.520 26.039 -8.557 1.00 46.56 274 ARG A CA 1
ATOM 2231 C C . ARG A 1 274 ? 5.923 25.596 -8.159 1.00 46.56 274 ARG A C 1
ATOM 2233 O O . ARG A 1 274 ? 6.056 24.554 -7.538 1.00 46.56 274 ARG A O 1
ATOM 2240 N N . VAL A 1 275 ? 6.921 26.417 -8.495 1.00 47.78 275 VAL A N 1
ATOM 2241 C CA . VAL A 1 275 ? 8.370 26.284 -8.208 1.00 47.78 275 VAL A CA 1
ATOM 2242 C C . VAL A 1 275 ? 9.220 25.654 -9.336 1.00 47.78 275 VAL A C 1
ATOM 2244 O O . VAL A 1 275 ? 8.767 24.837 -10.135 1.00 47.78 275 VAL A O 1
ATOM 2247 N N . ALA A 1 276 ? 10.468 26.126 -9.454 1.00 49.16 276 ALA A N 1
ATOM 2248 C CA . ALA A 1 276 ? 11.519 25.533 -10.282 1.00 49.16 276 ALA A CA 1
ATOM 2249 C C . ALA A 1 276 ? 11.809 24.084 -9.833 1.00 49.16 276 ALA A C 1
ATOM 2251 O O . ALA A 1 276 ? 11.780 23.812 -8.643 1.00 49.16 276 ALA A O 1
ATOM 2252 N N . GLY A 1 277 ? 12.095 23.164 -10.763 1.00 61.56 277 GLY A N 1
ATOM 2253 C CA . GLY A 1 277 ? 12.384 21.749 -10.444 1.00 61.56 277 GLY A CA 1
ATOM 2254 C C . GLY A 1 277 ? 11.341 20.736 -10.935 1.00 61.56 277 GLY A C 1
ATOM 2255 O O . GLY A 1 277 ? 11.662 19.560 -11.077 1.00 61.56 277 GLY A O 1
ATOM 2256 N N . VAL A 1 278 ? 10.142 21.187 -11.332 1.00 74.12 278 VAL A N 1
ATOM 2257 C CA . VAL A 1 278 ? 9.063 20.326 -11.873 1.00 74.12 278 VAL A CA 1
ATOM 2258 C C . VAL A 1 278 ? 9.525 19.453 -13.047 1.00 74.12 278 VAL A C 1
ATOM 2260 O O . VAL A 1 278 ? 9.151 18.287 -13.143 1.00 74.12 278 VAL A O 1
ATOM 2263 N N . GLU A 1 279 ? 10.359 19.992 -13.938 1.00 80.69 279 GLU A N 1
ATOM 2264 C CA . GLU A 1 279 ? 10.890 19.234 -15.078 1.00 80.69 279 GLU A CA 1
ATOM 2265 C C . GLU A 1 279 ? 11.793 18.076 -14.632 1.00 80.69 279 GLU A C 1
ATOM 2267 O O . GLU A 1 279 ? 11.700 16.975 -15.173 1.00 80.69 279 GLU A O 1
ATOM 2272 N N . MET A 1 280 ? 12.624 18.287 -13.607 1.00 86.31 280 MET A N 1
ATOM 2273 C CA . MET A 1 280 ? 13.440 17.212 -13.045 1.00 86.31 280 MET A CA 1
ATOM 2274 C C . MET A 1 280 ? 12.561 16.161 -12.360 1.00 86.31 280 MET A C 1
ATOM 2276 O O . MET A 1 280 ? 12.776 14.969 -12.558 1.00 86.31 280 MET A O 1
ATOM 2280 N N . ASN A 1 281 ? 11.516 16.576 -11.639 1.00 86.12 281 ASN A N 1
ATOM 2281 C CA . ASN A 1 281 ? 10.581 15.645 -11.003 1.00 86.12 281 ASN A CA 1
ATOM 2282 C C . ASN A 1 281 ? 9.860 14.765 -12.021 1.00 86.12 281 ASN A C 1
ATOM 2284 O O . ASN A 1 281 ? 9.730 13.566 -11.794 1.00 86.12 281 ASN A O 1
ATOM 2288 N N . ARG A 1 282 ? 9.465 15.317 -13.174 1.00 85.44 282 ARG A N 1
ATOM 2289 C CA . ARG A 1 282 ? 8.882 14.532 -14.275 1.00 85.44 282 ARG A CA 1
ATOM 2290 C C . ARG A 1 282 ? 9.878 13.524 -14.849 1.00 85.44 282 ARG A C 1
ATOM 2292 O O . ARG A 1 282 ? 9.500 12.391 -15.137 1.00 85.44 282 ARG A O 1
ATOM 2299 N N . ARG A 1 283 ? 11.152 13.902 -14.990 1.00 88.38 283 ARG A N 1
ATOM 2300 C CA . ARG A 1 283 ? 12.214 12.988 -15.454 1.00 88.38 283 ARG A CA 1
ATOM 2301 C C . ARG A 1 283 ? 12.472 11.865 -14.457 1.00 88.38 283 ARG A C 1
ATOM 2303 O O . ARG A 1 283 ? 12.574 10.710 -14.864 1.00 88.38 283 ARG A O 1
ATOM 2310 N N . LEU A 1 284 ? 12.520 12.184 -13.167 1.00 91.56 284 LEU A N 1
ATOM 2311 C CA . LEU A 1 284 ? 12.643 11.190 -12.105 1.00 91.56 284 LEU A CA 1
ATOM 2312 C C . LEU A 1 284 ? 11.397 10.288 -12.040 1.00 91.56 284 LEU A C 1
ATOM 2314 O O . LEU A 1 284 ? 11.548 9.072 -11.974 1.00 91.56 284 LEU A O 1
ATOM 2318 N N . GLU A 1 285 ? 10.177 10.836 -12.137 1.00 91.88 285 GLU A N 1
ATOM 2319 C CA . GLU A 1 285 ? 8.929 10.051 -12.209 1.00 91.88 285 GLU A CA 1
ATOM 2320 C C . GLU A 1 285 ? 9.001 9.046 -13.366 1.00 91.88 285 GLU A C 1
ATOM 2322 O O . GLU A 1 285 ? 8.637 7.878 -13.206 1.00 91.88 285 GLU A O 1
ATOM 2327 N N . ALA A 1 286 ? 9.503 9.475 -14.523 1.00 91.50 286 ALA A N 1
ATOM 2328 C CA . ALA A 1 286 ? 9.643 8.624 -15.692 1.00 91.50 286 ALA A CA 1
ATOM 2329 C C . ALA A 1 286 ? 10.693 7.517 -15.515 1.00 91.50 286 ALA A C 1
ATOM 2331 O O . ALA A 1 286 ? 10.409 6.359 -15.833 1.00 91.50 286 ALA A O 1
ATOM 2332 N N . LEU A 1 287 ? 11.863 7.847 -14.958 1.00 93.88 287 LEU A N 1
ATOM 2333 C CA . LEU A 1 287 ? 12.895 6.870 -14.608 1.00 93.88 287 LEU A CA 1
ATOM 2334 C C . LEU A 1 287 ? 12.340 5.823 -13.633 1.00 93.88 287 LEU A C 1
ATOM 2336 O O . LEU A 1 287 ? 12.384 4.628 -13.920 1.00 93.88 287 LEU A O 1
ATOM 2340 N N . PHE A 1 288 ? 11.747 6.255 -12.517 1.00 95.25 288 PHE A N 1
ATOM 2341 C CA . PHE A 1 288 ? 11.177 5.340 -11.527 1.00 95.25 288 PHE A CA 1
ATOM 2342 C C . PHE A 1 288 ? 9.991 4.541 -12.067 1.00 95.25 288 PHE A C 1
ATOM 2344 O O . PHE A 1 288 ? 9.813 3.392 -11.675 1.00 95.25 288 PHE A O 1
ATOM 2351 N N . THR A 1 289 ? 9.219 5.091 -13.008 1.00 94.12 289 THR A N 1
ATOM 2352 C CA . THR A 1 289 ? 8.207 4.320 -13.739 1.00 94.12 289 THR A CA 1
ATOM 2353 C C . THR A 1 289 ? 8.845 3.177 -14.518 1.00 94.12 289 THR A C 1
ATOM 2355 O O . THR A 1 289 ? 8.352 2.055 -14.437 1.00 94.12 289 THR A O 1
ATOM 2358 N N . ASP A 1 290 ? 9.919 3.423 -15.272 1.00 93.75 290 ASP A N 1
ATOM 2359 C CA . ASP A 1 290 ? 10.555 2.349 -16.039 1.00 93.75 290 ASP A CA 1
ATOM 2360 C C . ASP A 1 290 ? 11.176 1.287 -15.121 1.00 93.75 290 ASP A C 1
ATOM 2362 O O . ASP A 1 290 ? 10.966 0.092 -15.329 1.00 93.75 290 ASP A O 1
ATOM 2366 N N . LEU A 1 291 ? 11.864 1.712 -14.057 1.00 95.44 291 LEU A N 1
ATOM 2367 C CA . LEU A 1 291 ? 12.430 0.813 -13.045 1.00 95.44 291 LEU A CA 1
ATOM 2368 C C . LEU A 1 291 ? 11.349 -0.042 -12.376 1.00 95.44 291 LEU A C 1
ATOM 2370 O O . LEU A 1 291 ? 11.483 -1.261 -12.289 1.00 95.44 291 LEU A O 1
ATOM 2374 N N . GLN A 1 292 ? 10.238 0.576 -11.974 1.00 94.81 292 GLN A N 1
ATOM 2375 C CA . GLN A 1 292 ? 9.082 -0.123 -11.426 1.00 94.81 292 GLN A CA 1
ATOM 2376 C C . GLN A 1 292 ? 8.539 -1.157 -12.418 1.00 94.81 292 GLN A C 1
ATOM 2378 O O . GLN A 1 292 ? 8.281 -2.298 -12.039 1.00 94.81 292 GLN A O 1
ATOM 2383 N N . LEU A 1 293 ? 8.364 -0.786 -13.689 1.00 94.25 293 LEU A N 1
ATOM 2384 C CA . LEU A 1 293 ? 7.858 -1.701 -14.711 1.00 94.25 293 LEU A CA 1
ATOM 2385 C C . LEU A 1 293 ? 8.797 -2.891 -14.922 1.00 94.25 293 LEU A C 1
ATOM 2387 O O . LEU A 1 293 ? 8.303 -4.014 -15.046 1.00 94.25 293 LEU A O 1
ATOM 2391 N N . LYS A 1 294 ? 10.115 -2.648 -14.898 1.00 95.31 294 LYS A N 1
ATOM 2392 C CA . LYS A 1 294 ? 11.145 -3.690 -14.964 1.00 95.31 294 LYS A CA 1
ATOM 2393 C C . LYS A 1 294 ? 11.054 -4.681 -13.812 1.00 95.31 294 LYS A C 1
ATOM 2395 O O . LYS A 1 294 ? 11.106 -5.884 -14.039 1.00 95.31 294 LYS A O 1
ATOM 2400 N N . LEU A 1 295 ? 10.877 -4.170 -12.599 1.00 94.00 295 LEU A N 1
ATOM 2401 C CA . LEU A 1 295 ? 10.827 -4.969 -11.376 1.00 94.00 295 LEU A CA 1
ATOM 2402 C C . LEU A 1 295 ? 9.484 -5.696 -11.177 1.00 94.00 295 LEU A C 1
ATOM 2404 O O . LEU A 1 295 ? 9.465 -6.821 -10.691 1.00 94.00 295 LEU A O 1
ATOM 2408 N N . THR A 1 296 ? 8.365 -5.077 -11.571 1.00 91.94 296 THR A N 1
ATOM 2409 C CA . THR A 1 296 ? 7.006 -5.601 -11.314 1.00 91.94 296 THR A CA 1
ATOM 2410 C C . THR A 1 296 ? 6.538 -6.573 -12.394 1.00 91.94 296 THR A C 1
ATOM 2412 O O . THR A 1 296 ? 5.920 -7.595 -12.106 1.00 91.94 296 THR A O 1
ATOM 2415 N N . PHE A 1 297 ? 6.746 -6.218 -13.666 1.00 91.56 297 PHE A N 1
ATOM 2416 C CA . PHE A 1 297 ? 6.171 -6.951 -14.798 1.00 91.56 297 PHE A CA 1
ATOM 2417 C C . PHE A 1 297 ? 7.214 -7.679 -15.635 1.00 91.56 297 PHE A C 1
ATOM 2419 O O . PHE A 1 297 ? 6.826 -8.525 -16.442 1.00 91.56 297 PHE A O 1
ATOM 2426 N N . GLY A 1 298 ? 8.493 -7.348 -15.457 1.00 91.12 298 GLY A N 1
ATOM 2427 C CA . GLY A 1 298 ? 9.592 -7.994 -16.145 1.00 91.12 298 GLY A CA 1
ATOM 2428 C C . GLY A 1 298 ? 9.630 -9.491 -15.861 1.00 91.12 298 GLY A C 1
ATOM 2429 O O . GLY A 1 298 ? 9.722 -9.927 -14.718 1.00 91.12 298 GLY A O 1
ATOM 2430 N N . ASP A 1 299 ? 9.581 -10.281 -16.924 1.00 93.88 299 ASP A N 1
ATOM 2431 C CA . ASP A 1 299 ? 9.695 -11.729 -16.901 1.00 93.88 299 ASP A CA 1
ATOM 2432 C C . ASP A 1 299 ? 10.946 -12.122 -17.701 1.00 93.88 299 ASP A C 1
ATOM 2434 O O . ASP A 1 299 ? 10.937 -12.033 -18.935 1.00 93.88 299 ASP A O 1
ATOM 2438 N N . PRO A 1 300 ? 12.027 -12.563 -17.032 1.00 93.06 300 PRO A N 1
ATOM 2439 C CA . PRO A 1 3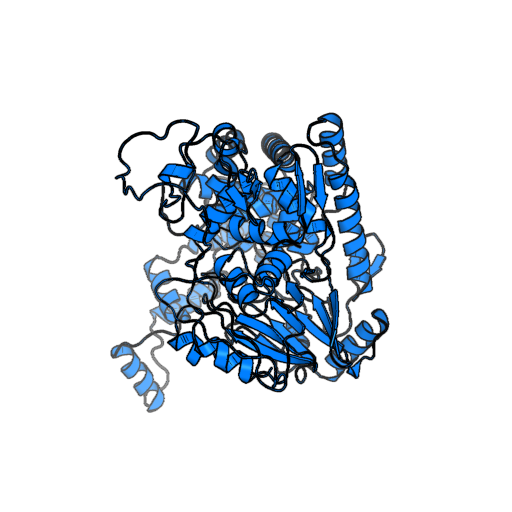00 ? 13.258 -12.984 -17.698 1.00 93.06 300 PRO A CA 1
ATOM 2440 C C . PRO A 1 300 ? 13.070 -14.142 -18.689 1.00 93.06 300 PRO A C 1
ATOM 2442 O O . PRO A 1 300 ? 13.933 -14.365 -19.536 1.00 93.06 300 PRO A O 1
ATOM 2445 N N . SER A 1 301 ? 11.959 -14.889 -18.610 1.00 95.69 301 SER A N 1
ATOM 2446 C CA . SER A 1 301 ? 11.635 -15.941 -19.582 1.00 95.69 301 SER A CA 1
ATOM 2447 C C . SER A 1 301 ? 11.100 -15.396 -20.914 1.00 95.69 301 SER A C 1
ATOM 2449 O O . SER A 1 301 ? 11.048 -16.126 -21.907 1.00 95.69 301 SER A O 1
ATOM 2451 N N . VAL A 1 302 ? 10.728 -14.112 -20.970 1.00 96.25 302 VAL A N 1
ATOM 2452 C CA . VAL A 1 302 ? 10.218 -13.448 -22.173 1.00 96.25 302 VAL A CA 1
ATOM 2453 C C . VAL A 1 302 ? 11.337 -12.667 -22.854 1.00 96.25 302 VAL A C 1
ATOM 2455 O O . VAL A 1 302 ? 11.668 -11.548 -22.472 1.00 96.25 302 VAL A O 1
ATOM 2458 N N . THR A 1 303 ? 11.893 -13.233 -23.923 1.00 95.38 303 THR A N 1
ATOM 2459 C CA . THR A 1 303 ? 12.850 -12.533 -24.793 1.00 95.38 303 THR A CA 1
ATOM 2460 C C . THR A 1 303 ? 12.121 -11.784 -25.907 1.00 95.38 303 THR A C 1
ATOM 2462 O O . THR A 1 303 ? 11.341 -12.379 -26.656 1.00 95.38 303 THR A O 1
ATOM 2465 N N . LEU A 1 304 ? 12.381 -10.483 -26.036 1.00 96.25 304 LEU A N 1
ATOM 2466 C CA . LEU A 1 304 ? 11.865 -9.670 -27.136 1.00 96.25 304 LEU A CA 1
ATOM 2467 C C . LEU A 1 304 ? 12.713 -9.848 -28.395 1.00 96.25 304 LEU A C 1
ATOM 2469 O O . LEU A 1 304 ? 13.929 -10.025 -28.327 1.00 96.25 304 LEU A O 1
ATOM 2473 N N . THR A 1 305 ? 12.066 -9.768 -29.552 1.00 96.38 305 THR A N 1
ATOM 2474 C CA . THR A 1 305 ? 12.768 -9.549 -30.821 1.00 96.38 305 THR A CA 1
ATOM 2475 C C . THR A 1 305 ? 13.422 -8.161 -30.841 1.00 96.38 305 THR A C 1
ATOM 2477 O O . THR A 1 305 ? 13.120 -7.297 -30.010 1.00 96.38 305 THR A O 1
ATOM 2480 N N . GLU A 1 306 ? 14.323 -7.926 -31.796 1.00 96.50 306 GLU A N 1
ATOM 2481 C CA . GLU A 1 306 ? 14.936 -6.606 -31.988 1.00 96.50 306 GLU A CA 1
ATOM 2482 C C . GLU A 1 306 ? 13.872 -5.527 -32.241 1.00 96.50 306 GLU A C 1
ATOM 2484 O O . GLU A 1 306 ? 13.878 -4.492 -31.580 1.00 96.50 306 GLU A O 1
ATOM 2489 N N . ASP A 1 307 ? 12.900 -5.802 -33.113 1.00 95.50 307 ASP A N 1
ATOM 2490 C CA . ASP A 1 307 ? 11.828 -4.860 -33.435 1.00 95.50 307 ASP A CA 1
ATOM 2491 C C . ASP A 1 307 ? 10.868 -4.616 -32.253 1.00 95.50 307 ASP A C 1
ATOM 2493 O O . ASP A 1 307 ? 10.450 -3.481 -32.029 1.00 95.50 307 ASP A O 1
ATOM 2497 N N . GLU A 1 308 ? 10.558 -5.632 -31.437 1.00 96.00 308 GLU A N 1
ATOM 2498 C CA . GLU A 1 308 ? 9.787 -5.448 -30.193 1.00 96.00 308 GLU A CA 1
ATOM 2499 C C . GLU A 1 308 ? 10.556 -4.606 -29.162 1.00 96.00 308 GLU A C 1
ATOM 2501 O O . GLU A 1 308 ? 9.972 -3.757 -28.482 1.00 96.00 308 GLU A O 1
ATOM 2506 N N . SER A 1 309 ? 11.872 -4.813 -29.061 1.00 95.50 309 SER A N 1
ATOM 2507 C CA . SER A 1 309 ? 12.754 -4.024 -28.192 1.00 95.50 309 SER A CA 1
ATOM 2508 C C . SER A 1 309 ? 12.840 -2.571 -28.666 1.00 95.50 309 SER A C 1
ATOM 2510 O O . SER A 1 309 ? 12.780 -1.647 -27.853 1.00 95.50 309 SER A O 1
ATOM 2512 N N . ASN A 1 310 ? 12.909 -2.359 -29.982 1.00 95.19 310 ASN A N 1
ATOM 2513 C CA . ASN A 1 310 ? 12.879 -1.038 -30.603 1.00 95.19 310 ASN A CA 1
ATOM 2514 C C . ASN A 1 310 ? 11.522 -0.353 -30.395 1.00 95.19 310 ASN A C 1
ATOM 2516 O O . ASN A 1 310 ? 11.492 0.841 -30.100 1.00 95.19 310 ASN A O 1
ATOM 2520 N N . LEU A 1 311 ? 10.405 -1.090 -30.455 1.00 93.81 311 LEU A N 1
ATOM 2521 C CA . LEU A 1 311 ? 9.086 -0.549 -30.118 1.00 93.81 311 LEU A CA 1
ATOM 2522 C C . LEU A 1 311 ? 9.030 -0.086 -28.663 1.00 93.81 311 LEU A C 1
ATOM 2524 O O . LEU A 1 311 ? 8.622 1.042 -28.400 1.00 93.81 311 LEU A O 1
ATOM 2528 N N . LEU A 1 312 ? 9.484 -0.913 -27.718 1.00 93.94 312 LEU A N 1
ATOM 2529 C CA . LEU A 1 312 ? 9.550 -0.533 -26.307 1.00 93.94 312 LEU A CA 1
ATOM 2530 C C . LEU A 1 312 ? 10.420 0.713 -26.090 1.00 93.94 312 LEU A C 1
ATOM 2532 O O . LEU A 1 312 ? 10.020 1.618 -25.362 1.00 93.94 312 LEU A O 1
ATOM 2536 N N . TYR A 1 313 ? 11.586 0.779 -26.737 1.00 92.88 313 TYR A N 1
ATOM 2537 C CA . TYR A 1 313 ? 12.464 1.948 -26.685 1.00 92.88 313 TYR A CA 1
ATOM 2538 C C . TYR A 1 313 ? 11.745 3.206 -27.190 1.00 92.88 313 TYR A C 1
ATOM 2540 O O . TYR A 1 313 ? 11.730 4.233 -26.510 1.00 92.88 313 TYR A O 1
ATOM 2548 N N . ASN A 1 314 ? 11.082 3.103 -28.343 1.00 88.81 314 ASN A N 1
ATOM 2549 C CA . ASN A 1 314 ? 10.347 4.207 -28.950 1.00 88.81 314 ASN A CA 1
ATOM 2550 C C . ASN A 1 314 ? 9.178 4.686 -28.072 1.00 88.81 314 ASN A C 1
ATOM 2552 O O . ASN A 1 314 ? 8.902 5.882 -27.998 1.00 88.81 314 ASN A O 1
ATOM 2556 N N . LEU A 1 315 ? 8.506 3.775 -27.363 1.00 88.12 315 LEU A N 1
ATOM 2557 C CA . LEU A 1 315 ? 7.451 4.126 -26.407 1.00 88.12 315 LEU A CA 1
ATOM 2558 C C . LEU A 1 315 ? 7.983 4.892 -25.186 1.00 88.12 315 LEU A C 1
ATOM 2560 O O . LEU A 1 315 ? 7.284 5.752 -24.650 1.00 88.12 315 LEU A O 1
ATOM 2564 N N . LYS A 1 316 ? 9.212 4.598 -24.745 1.00 87.94 316 LYS A N 1
ATOM 2565 C CA . LYS A 1 316 ? 9.837 5.248 -23.583 1.00 87.94 316 LYS A CA 1
ATOM 2566 C C . LYS A 1 316 ? 10.386 6.635 -23.912 1.00 87.94 316 LYS A C 1
ATOM 2568 O O . LYS A 1 316 ? 10.151 7.580 -23.155 1.00 87.94 316 LYS A O 1
ATOM 2573 N N . PHE A 1 317 ? 11.118 6.746 -25.018 1.00 84.94 317 PHE A N 1
ATOM 2574 C CA . PHE A 1 317 ? 12.005 7.885 -25.287 1.00 84.94 317 PHE A CA 1
ATOM 2575 C C . PHE A 1 317 ? 11.592 8.737 -26.489 1.00 84.94 317 PHE A C 1
ATOM 2577 O O . PHE A 1 317 ? 12.060 9.860 -26.631 1.00 84.94 317 PHE A O 1
ATOM 2584 N N . GLY A 1 318 ? 10.690 8.246 -27.339 1.00 76.81 318 GLY A N 1
ATOM 2585 C CA . GLY A 1 318 ? 10.249 8.980 -28.519 1.00 76.81 318 GLY A CA 1
ATOM 2586 C C . GLY A 1 318 ? 9.993 8.076 -29.716 1.00 76.81 318 GLY A C 1
ATOM 2587 O O . GLY A 1 318 ? 10.748 7.156 -30.024 1.00 76.81 318 GLY A O 1
ATOM 2588 N N . ILE A 1 319 ? 8.902 8.354 -30.423 1.00 66.81 319 ILE A N 1
ATOM 2589 C CA . ILE A 1 319 ? 8.494 7.594 -31.604 1.00 66.81 319 ILE A CA 1
ATOM 2590 C C . ILE A 1 319 ? 9.548 7.784 -32.708 1.00 66.81 319 ILE A C 1
ATOM 2592 O O . ILE A 1 319 ? 9.844 8.914 -33.087 1.00 66.81 319 ILE A O 1
ATOM 2596 N N . ASN A 1 320 ? 10.028 6.671 -33.275 1.00 70.88 320 ASN A N 1
ATOM 2597 C CA . ASN A 1 320 ? 11.022 6.579 -34.360 1.00 70.88 320 ASN A CA 1
ATOM 2598 C C . ASN A 1 320 ? 12.495 6.830 -33.979 1.00 70.88 320 ASN A C 1
ATOM 2600 O O . ASN A 1 320 ? 13.318 6.968 -34.881 1.00 70.88 320 ASN A O 1
ATOM 2604 N N . GLU A 1 321 ? 12.856 6.827 -32.694 1.00 79.06 321 GLU A N 1
ATOM 2605 C CA . GLU A 1 321 ? 14.271 6.852 -32.274 1.00 79.06 321 GLU A CA 1
ATOM 2606 C C . GLU A 1 321 ? 15.044 5.599 -32.733 1.00 79.06 321 GLU A C 1
ATOM 2608 O O . GLU A 1 321 ? 16.239 5.638 -33.038 1.00 79.06 321 GLU A O 1
ATOM 2613 N N . LYS A 1 322 ? 14.349 4.461 -32.812 1.00 87.88 322 LYS A N 1
ATOM 2614 C CA . LYS A 1 322 ? 14.848 3.190 -33.340 1.00 87.88 322 LYS A CA 1
ATOM 2615 C C . LYS A 1 322 ? 13.993 2.720 -34.509 1.00 87.88 322 LYS A C 1
ATOM 2617 O O . LYS A 1 322 ? 12.766 2.830 -34.485 1.00 87.88 322 LYS A O 1
ATOM 2622 N N . SER A 1 323 ? 14.648 2.170 -35.528 1.00 89.25 323 SER A N 1
ATOM 2623 C CA . SER A 1 323 ? 13.983 1.590 -36.693 1.00 89.25 323 SER A CA 1
ATOM 2624 C C . SER A 1 323 ? 13.270 0.288 -36.335 1.00 89.25 323 SER A C 1
ATOM 2626 O O . SER A 1 323 ? 13.854 -0.569 -35.679 1.00 89.25 323 SER A O 1
ATOM 2628 N N . ILE A 1 324 ? 12.046 0.124 -36.828 1.00 88.50 324 ILE A N 1
ATOM 2629 C CA . ILE A 1 324 ? 11.286 -1.129 -36.768 1.00 88.50 324 ILE A CA 1
ATOM 2630 C C . ILE A 1 324 ? 11.103 -1.625 -38.195 1.00 88.50 324 ILE A C 1
ATOM 2632 O O . ILE A 1 324 ? 10.674 -0.836 -39.037 1.00 88.50 324 ILE A O 1
ATOM 2636 N N . ASN A 1 325 ? 11.407 -2.890 -38.479 1.00 90.25 325 ASN A N 1
ATOM 2637 C CA . ASN A 1 325 ? 11.227 -3.479 -39.811 1.00 90.25 325 ASN A CA 1
ATOM 2638 C C . ASN A 1 325 ? 9.923 -4.277 -39.939 1.00 90.25 325 ASN A C 1
ATOM 2640 O O . ASN A 1 325 ? 9.336 -4.313 -41.021 1.00 90.25 325 ASN A O 1
ATOM 2644 N N . ASP A 1 326 ? 9.460 -4.889 -38.851 1.00 87.31 326 ASP A N 1
ATOM 2645 C CA . ASP A 1 326 ? 8.211 -5.638 -38.796 1.00 87.31 326 ASP A CA 1
ATOM 2646 C C . ASP A 1 326 ? 6.996 -4.737 -39.131 1.00 87.31 326 ASP A C 1
ATOM 2648 O O . ASP A 1 326 ? 6.725 -3.762 -38.417 1.00 87.31 326 ASP A O 1
ATOM 2652 N N . PRO A 1 327 ? 6.229 -5.043 -40.198 1.00 81.44 327 PRO A N 1
ATOM 2653 C CA . PRO A 1 327 ? 5.095 -4.218 -40.617 1.00 81.44 327 PRO A CA 1
ATOM 2654 C C . PRO A 1 327 ? 3.956 -4.141 -39.590 1.00 81.44 327 PRO A C 1
ATOM 2656 O O . PRO A 1 327 ? 3.256 -3.128 -39.531 1.00 81.44 327 PRO A O 1
ATOM 2659 N N . VAL A 1 328 ? 3.752 -5.191 -38.788 1.00 86.56 328 VAL A N 1
ATOM 2660 C CA . VAL A 1 328 ? 2.725 -5.227 -37.736 1.00 86.56 328 VAL A CA 1
ATOM 2661 C C . VAL A 1 328 ? 3.124 -4.285 -36.606 1.00 86.56 328 VAL A C 1
ATOM 2663 O O . VAL A 1 328 ? 2.307 -3.479 -36.158 1.00 86.56 328 VAL A O 1
ATOM 2666 N N . LEU A 1 329 ? 4.392 -4.312 -36.192 1.00 90.12 329 LEU A N 1
ATOM 2667 C CA . LEU A 1 329 ? 4.908 -3.421 -35.152 1.00 90.12 329 LEU A CA 1
ATOM 2668 C C . LEU A 1 329 ? 4.993 -1.965 -35.620 1.00 90.12 329 LEU A C 1
ATOM 2670 O O . LEU A 1 329 ? 4.674 -1.065 -34.845 1.00 90.12 329 LEU A O 1
ATOM 2674 N N . GLN A 1 330 ? 5.320 -1.712 -36.892 1.00 82.69 330 GLN A N 1
ATOM 2675 C CA . GLN A 1 330 ? 5.212 -0.375 -37.488 1.00 82.69 330 GLN A CA 1
ATOM 2676 C C . GLN A 1 330 ? 3.769 0.141 -37.457 1.00 82.69 330 GLN A C 1
ATOM 2678 O O . GLN A 1 330 ? 3.528 1.286 -37.068 1.00 82.69 330 GLN A O 1
ATOM 2683 N N . ALA A 1 331 ? 2.801 -0.696 -37.847 1.00 79.94 331 ALA A N 1
ATOM 2684 C CA . ALA A 1 331 ? 1.388 -0.336 -37.817 1.00 79.94 331 ALA A CA 1
ATOM 2685 C C . ALA A 1 331 ? 0.910 -0.059 -36.384 1.00 79.94 331 ALA A C 1
ATOM 2687 O O . ALA A 1 331 ? 0.210 0.929 -36.161 1.00 79.94 331 ALA A O 1
ATOM 2688 N N . LEU A 1 332 ? 1.339 -0.868 -35.411 1.00 86.56 332 LEU A N 1
ATOM 2689 C CA . LEU A 1 332 ? 1.044 -0.670 -33.994 1.00 86.56 332 LEU A CA 1
ATOM 2690 C C . LEU A 1 332 ? 1.672 0.623 -33.451 1.00 86.56 332 LEU A C 1
ATOM 2692 O O . LEU A 1 332 ? 0.978 1.410 -32.808 1.00 86.56 332 LEU A O 1
ATOM 2696 N N . GLN A 1 333 ? 2.949 0.890 -33.747 1.00 85.56 333 GLN A N 1
ATOM 2697 C CA . GLN A 1 333 ? 3.619 2.135 -33.356 1.00 85.56 333 GLN A CA 1
ATOM 2698 C C . GLN A 1 333 ? 2.921 3.348 -33.967 1.00 85.56 333 GLN A C 1
ATOM 2700 O O . GLN A 1 333 ? 2.648 4.319 -33.266 1.00 85.56 333 GLN A O 1
ATOM 2705 N N . TYR A 1 334 ? 2.604 3.292 -35.262 1.00 78.19 334 TYR A N 1
ATOM 2706 C CA . TYR A 1 334 ? 1.873 4.352 -35.947 1.00 78.19 334 TYR A CA 1
ATOM 2707 C C . TYR A 1 334 ? 0.494 4.562 -35.327 1.00 78.19 334 TYR A C 1
ATOM 2709 O O . TYR A 1 334 ? 0.090 5.704 -35.099 1.00 78.19 334 TYR A O 1
ATOM 2717 N N . LYS A 1 335 ? -0.211 3.467 -35.016 1.00 79.00 335 LYS A N 1
ATOM 2718 C CA . LYS A 1 335 ? -1.498 3.501 -34.329 1.00 79.00 335 LYS A CA 1
ATOM 2719 C C . LYS A 1 335 ? -1.343 4.257 -33.021 1.00 79.00 335 LYS A C 1
ATOM 2721 O O . LYS A 1 335 ? -2.028 5.257 -32.906 1.00 79.00 335 LYS A O 1
ATOM 2726 N N . ILE A 1 336 ? -0.406 3.873 -32.143 1.00 81.06 336 ILE A N 1
ATOM 2727 C CA . ILE A 1 336 ? -0.087 4.536 -30.859 1.00 81.06 336 ILE A CA 1
ATOM 2728 C C . ILE A 1 336 ? 0.288 6.019 -31.041 1.00 81.06 336 ILE A C 1
ATOM 2730 O O . ILE A 1 336 ? -0.225 6.872 -30.323 1.00 81.06 336 ILE A O 1
ATOM 2734 N N . ALA A 1 337 ? 1.125 6.341 -32.027 1.00 73.75 337 ALA A N 1
ATOM 2735 C CA . ALA A 1 337 ? 1.597 7.697 -32.311 1.00 73.75 337 ALA A CA 1
ATOM 2736 C C . ALA A 1 337 ? 0.484 8.654 -32.767 1.00 73.75 337 ALA A C 1
ATOM 2738 O O . ALA A 1 337 ? 0.455 9.822 -32.383 1.00 73.75 337 ALA A O 1
ATOM 2739 N N . LYS A 1 338 ? -0.451 8.168 -33.592 1.00 62.84 338 LYS A N 1
ATOM 2740 C CA . LYS A 1 338 ? -1.535 8.973 -34.179 1.00 62.84 338 LYS A CA 1
ATOM 2741 C C . LYS A 1 338 ? -2.637 9.342 -33.174 1.00 62.84 338 LYS A C 1
ATOM 2743 O O . LYS A 1 338 ? -3.541 10.099 -33.512 1.00 62.84 338 LYS A O 1
ATOM 2748 N N . PHE A 1 339 ? -2.569 8.841 -31.942 1.00 57.91 339 PHE A N 1
ATOM 2749 C CA . PHE A 1 339 ? -3.487 9.199 -30.857 1.00 57.91 339 PHE A CA 1
ATOM 2750 C C . PHE A 1 339 ? -3.235 10.570 -30.229 1.00 57.91 339 PHE A C 1
ATOM 2752 O O . PHE A 1 339 ? -3.909 10.908 -29.258 1.00 57.91 339 PHE A O 1
ATOM 2759 N N . ALA A 1 340 ? -2.321 11.384 -30.757 1.00 51.06 340 ALA A N 1
ATOM 2760 C CA . ALA A 1 340 ? -2.326 12.810 -30.457 1.00 51.06 340 ALA A CA 1
ATOM 2761 C C . ALA A 1 340 ? -3.587 13.446 -31.076 1.00 51.06 340 ALA A C 1
ATOM 2763 O O . ALA A 1 340 ? -3.539 14.098 -32.116 1.00 51.06 340 ALA A O 1
ATOM 2764 N N . ILE A 1 341 ? -4.744 13.191 -30.462 1.00 50.41 341 ILE A N 1
ATOM 2765 C CA . ILE A 1 341 ? -5.958 13.981 -30.650 1.00 50.41 341 ILE A CA 1
ATOM 2766 C C . ILE A 1 341 ? -5.535 15.424 -30.401 1.00 50.41 341 ILE A C 1
ATOM 2768 O O . ILE A 1 341 ? -4.799 15.688 -29.444 1.00 50.41 341 ILE A O 1
ATOM 2772 N N . THR A 1 342 ? -5.931 16.353 -31.267 1.00 52.03 342 THR A N 1
ATOM 2773 C CA . THR A 1 342 ? -5.506 17.746 -31.081 1.00 52.03 342 THR A CA 1
ATOM 2774 C C . THR A 1 342 ? -5.983 18.258 -29.716 1.00 52.03 342 THR A C 1
ATOM 2776 O O . THR A 1 342 ? -6.926 17.716 -29.126 1.00 52.03 342 THR A O 1
ATOM 2779 N N . GLU A 1 343 ? -5.348 19.301 -29.176 1.00 48.78 343 GLU A N 1
ATOM 2780 C CA . GLU A 1 343 ? -5.812 19.913 -27.922 1.00 48.78 343 GLU A CA 1
ATOM 2781 C C . GLU A 1 343 ? -7.297 20.315 -28.003 1.00 48.78 343 GLU A C 1
ATOM 2783 O O . GLU A 1 343 ? -8.039 20.130 -27.038 1.00 48.78 343 GLU A O 1
ATOM 2788 N N . GLU A 1 344 ? -7.757 20.755 -29.180 1.00 49.56 344 GLU A N 1
ATOM 2789 C CA . GLU A 1 344 ? -9.164 21.056 -29.473 1.00 49.56 344 GLU A CA 1
ATOM 2790 C C . GLU A 1 344 ? -10.072 19.816 -29.415 1.00 49.56 344 GLU A C 1
ATOM 2792 O O . GLU A 1 344 ? -11.118 19.843 -28.762 1.00 49.56 344 GLU A O 1
ATOM 2797 N N . GLU A 1 345 ? -9.684 18.707 -30.055 1.00 50.91 345 GLU A N 1
ATOM 2798 C CA . GLU A 1 345 ? -10.455 17.456 -30.028 1.00 50.91 345 GLU A CA 1
ATOM 2799 C C . GLU A 1 345 ? -10.486 16.853 -28.604 1.00 50.91 345 GLU A C 1
ATOM 2801 O O . GLU A 1 345 ? -11.515 16.336 -28.156 1.00 50.91 345 GLU A O 1
ATOM 2806 N N . THR A 1 346 ? -9.392 16.997 -27.850 1.00 51.16 346 THR A N 1
ATOM 2807 C CA . THR A 1 346 ? -9.284 16.598 -26.437 1.00 51.16 346 THR A CA 1
ATOM 2808 C C . THR A 1 346 ? -10.187 17.448 -25.538 1.00 51.16 346 THR A C 1
ATOM 2810 O O . THR A 1 346 ? -10.877 16.914 -24.662 1.00 51.16 346 THR A O 1
ATOM 2813 N N . ALA A 1 347 ? -10.219 18.768 -25.746 1.00 51.94 347 ALA A N 1
ATOM 2814 C CA . ALA A 1 347 ? -11.098 19.682 -25.019 1.00 51.94 347 ALA A CA 1
ATOM 2815 C C . ALA A 1 347 ? -12.577 19.362 -25.284 1.00 51.94 347 ALA A C 1
ATOM 2817 O O . ALA A 1 347 ? -13.366 19.268 -24.343 1.00 51.94 347 ALA A O 1
ATOM 2818 N N . LEU A 1 348 ? -12.941 19.094 -26.541 1.00 52.62 348 LEU A N 1
ATOM 2819 C CA . LEU A 1 348 ? -14.297 18.702 -26.924 1.00 52.62 348 LEU A CA 1
ATOM 2820 C C . LEU A 1 348 ? -14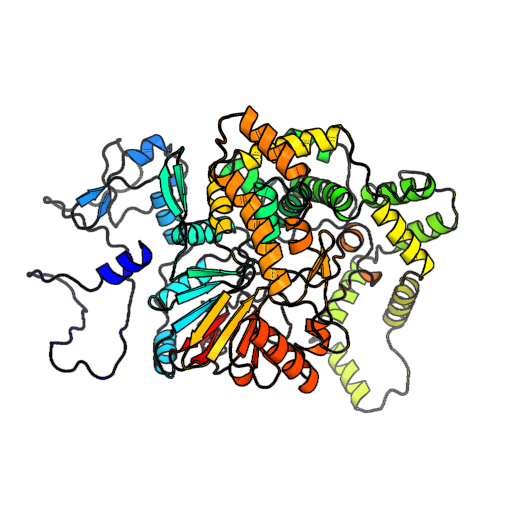.727 17.382 -26.255 1.00 52.62 348 LEU A C 1
ATOM 2822 O O . LEU A 1 348 ? -15.829 17.291 -25.709 1.00 52.62 348 LEU A O 1
ATOM 2826 N N . LEU A 1 349 ? -13.848 16.373 -26.228 1.00 53.06 349 LEU A N 1
ATOM 2827 C CA . LEU A 1 349 ? -14.107 15.088 -25.567 1.00 53.06 349 LEU A CA 1
ATOM 2828 C C . LEU A 1 349 ? -14.263 15.217 -24.045 1.00 53.06 349 LEU A C 1
ATOM 2830 O O . LEU A 1 349 ? -15.122 14.548 -23.463 1.00 53.06 349 LEU A O 1
ATOM 2834 N N . LYS A 1 350 ? -13.473 16.080 -23.392 1.00 52.34 350 LYS A N 1
ATOM 2835 C CA . LYS A 1 350 ? -13.606 16.366 -21.952 1.00 52.34 350 LYS A CA 1
ATOM 2836 C C . LYS A 1 350 ? -14.952 17.013 -21.626 1.00 52.34 350 LYS A C 1
ATOM 2838 O O . LYS A 1 350 ? -15.604 16.586 -20.673 1.00 52.34 350 LYS A O 1
ATOM 2843 N N . THR A 1 351 ? -15.391 17.971 -22.440 1.00 51.97 351 THR A N 1
ATOM 2844 C CA . THR A 1 351 ? -16.695 18.640 -22.296 1.00 51.97 351 THR A CA 1
ATOM 2845 C C . THR A 1 351 ? -17.855 17.653 -22.450 1.00 51.97 351 THR A C 1
ATOM 2847 O O . THR A 1 351 ? -18.797 17.669 -21.665 1.00 51.97 351 THR A O 1
ATOM 2850 N N . ILE A 1 352 ? -17.754 16.715 -23.396 1.00 50.47 352 ILE A N 1
ATOM 2851 C CA . ILE A 1 352 ? -18.761 15.664 -23.605 1.00 50.47 352 ILE A CA 1
ATOM 2852 C C . ILE A 1 352 ? -18.789 14.654 -22.441 1.00 50.47 352 ILE A C 1
ATOM 2854 O O . ILE A 1 352 ? -19.867 14.261 -21.994 1.00 50.47 352 ILE A O 1
ATOM 2858 N N . LYS A 1 353 ? -17.624 14.220 -21.932 1.00 48.88 353 LYS A N 1
ATOM 2859 C CA . LYS A 1 353 ? -17.530 13.226 -20.843 1.00 48.88 353 LYS A CA 1
ATOM 2860 C C . LYS A 1 353 ? -18.016 13.758 -19.488 1.00 48.88 353 LYS A C 1
ATOM 2862 O O . LYS A 1 353 ? -18.546 12.973 -18.706 1.00 48.88 353 LYS A O 1
ATOM 2867 N N . LYS A 1 354 ? -17.861 15.057 -19.203 1.00 45.78 354 LYS A N 1
ATOM 2868 C CA . LYS A 1 354 ? -18.196 15.646 -17.893 1.00 45.78 354 LYS A CA 1
ATOM 2869 C C . LYS A 1 354 ? -19.694 15.801 -17.593 1.00 45.78 354 LYS A C 1
ATOM 2871 O O . LYS A 1 354 ? -20.019 16.125 -16.461 1.00 45.78 354 LYS A O 1
ATOM 2876 N N . LYS A 1 355 ? -20.616 15.586 -18.544 1.00 45.97 355 LYS A N 1
ATOM 2877 C CA . LYS A 1 355 ? -22.070 15.867 -18.384 1.00 45.97 355 LYS A CA 1
ATOM 2878 C C . LYS A 1 355 ? -22.420 17.296 -17.907 1.00 45.97 355 LYS A C 1
ATOM 2880 O O . LYS A 1 355 ? -23.586 17.573 -17.642 1.00 45.97 355 LYS A O 1
ATOM 2885 N N . GLU A 1 356 ? -21.464 18.214 -17.823 1.00 44.19 356 GLU A N 1
ATOM 2886 C CA . GLU A 1 356 ? -21.685 19.604 -17.431 1.00 44.19 356 GLU A CA 1
ATOM 2887 C C . GLU A 1 356 ? -21.755 20.479 -18.678 1.00 44.19 356 GLU A C 1
ATOM 2889 O O . GLU A 1 356 ? -20.722 20.941 -19.155 1.00 44.19 356 GLU A O 1
ATOM 2894 N N . VAL A 1 357 ? -22.953 20.745 -19.208 1.00 43.12 357 VAL A N 1
ATOM 2895 C CA . VAL A 1 357 ? -23.115 21.878 -20.130 1.00 43.12 357 VAL A CA 1
ATOM 2896 C C . VAL A 1 357 ? -24.478 22.552 -19.943 1.00 43.12 357 VAL A C 1
ATOM 2898 O O . VAL A 1 357 ? -25.525 21.917 -20.052 1.00 43.12 357 VAL A O 1
ATOM 2901 N N . LYS A 1 358 ? -24.430 23.859 -19.652 1.00 40.03 358 LYS A N 1
ATOM 2902 C CA . LYS A 1 358 ? -25.548 24.810 -19.516 1.00 40.03 358 LYS A CA 1
ATOM 2903 C C . LYS A 1 358 ? -25.414 25.922 -20.569 1.00 40.03 358 LYS A C 1
ATOM 2905 O O . LYS A 1 358 ? -25.173 27.073 -20.217 1.00 40.03 358 LYS A O 1
ATOM 2910 N N . THR A 1 359 ? -25.491 25.600 -21.856 1.00 52.91 359 THR A N 1
ATOM 2911 C CA . THR A 1 359 ? -25.575 26.634 -22.904 1.00 52.91 359 THR A CA 1
ATOM 2912 C C . THR A 1 359 ? -26.867 26.502 -23.700 1.00 52.91 359 THR A C 1
ATOM 2914 O O . THR A 1 359 ? -27.338 25.404 -23.993 1.00 52.91 359 THR A O 1
ATOM 2917 N N . GLU A 1 360 ? -27.437 27.657 -24.041 1.00 45.78 360 GLU A N 1
ATOM 2918 C CA . GLU A 1 360 ? -28.745 27.846 -24.684 1.00 45.78 360 GLU A CA 1
ATOM 2919 C C . GLU A 1 360 ? -28.857 27.129 -26.050 1.00 45.78 360 GLU A C 1
ATOM 2921 O O . GLU A 1 360 ? -29.916 26.622 -26.423 1.00 45.78 360 GLU A O 1
ATOM 2926 N N . GLU A 1 361 ? -27.740 26.962 -26.768 1.00 48.78 361 GLU A N 1
ATOM 2927 C CA . GLU A 1 361 ? -27.682 26.167 -28.006 1.00 48.78 361 GLU A CA 1
ATOM 2928 C C . GLU A 1 361 ? -27.953 24.667 -27.780 1.00 48.78 361 GLU A C 1
ATOM 2930 O O . GLU A 1 361 ? -28.505 23.998 -28.657 1.00 48.78 361 GLU A O 1
ATOM 2935 N N . GLN A 1 362 ? -27.625 24.124 -26.603 1.00 52.88 362 GLN A N 1
ATOM 2936 C CA . GLN A 1 362 ? -27.821 22.706 -26.292 1.00 52.88 362 GLN A CA 1
ATOM 2937 C C . GLN A 1 362 ? -29.181 22.402 -25.643 1.00 52.88 362 GLN A C 1
ATOM 2939 O O . GLN A 1 362 ? -29.704 21.303 -25.840 1.00 52.88 362 GLN A O 1
ATOM 2944 N N . GLU A 1 363 ? -29.817 23.362 -24.956 1.00 48.12 363 GLU A N 1
ATOM 2945 C CA . GLU A 1 363 ? -31.232 23.234 -24.560 1.00 48.12 363 GLU A CA 1
ATOM 2946 C C . GLU A 1 363 ? -32.141 23.169 -25.790 1.00 48.12 363 GLU A C 1
ATOM 2948 O O . GLU A 1 363 ? -33.033 22.321 -25.854 1.00 48.12 363 GLU A O 1
ATOM 2953 N N . ASN A 1 364 ? -31.833 23.958 -26.823 1.00 51.31 364 ASN A N 1
ATOM 2954 C CA . ASN A 1 364 ? -32.489 23.852 -28.124 1.00 51.31 364 ASN A CA 1
ATOM 2955 C C . ASN A 1 364 ? -32.240 22.483 -28.786 1.00 51.31 364 ASN A C 1
ATOM 2957 O O . ASN A 1 364 ? -33.159 21.893 -29.357 1.00 51.31 364 ASN A O 1
ATOM 2961 N N . PHE A 1 365 ? -31.035 21.916 -28.663 1.00 47.56 365 PHE A N 1
ATOM 2962 C CA . PHE A 1 365 ? -30.724 20.568 -29.160 1.00 47.56 365 PHE A CA 1
ATOM 2963 C C . PHE A 1 365 ? -31.520 19.464 -28.429 1.00 47.56 365 PHE A C 1
ATOM 2965 O O . PHE A 1 365 ? -32.103 18.589 -29.072 1.00 47.56 365 PHE A O 1
ATOM 2972 N N . LEU A 1 366 ? -31.626 19.524 -27.098 1.00 46.66 366 LEU A N 1
ATOM 2973 C CA . LEU A 1 366 ? -32.361 18.544 -26.283 1.00 46.66 366 LEU A CA 1
ATOM 2974 C C . LEU A 1 366 ? -33.894 18.689 -26.386 1.00 46.66 366 LEU A C 1
ATOM 2976 O O . LEU A 1 366 ? -34.606 17.679 -26.392 1.00 46.66 366 LEU A O 1
ATOM 2980 N N . ALA A 1 367 ? -34.421 19.912 -26.514 1.00 50.25 367 ALA A N 1
ATOM 2981 C CA . ALA A 1 367 ? -35.850 20.175 -26.723 1.00 50.25 367 ALA A CA 1
ATOM 2982 C C . ALA A 1 367 ? -36.349 19.641 -28.081 1.00 50.25 367 ALA A C 1
ATOM 2984 O O . ALA A 1 367 ? -37.452 19.093 -28.184 1.00 50.25 367 ALA A O 1
ATOM 2985 N N . ASN A 1 368 ? -35.498 19.700 -29.109 1.00 46.28 368 ASN A N 1
ATOM 2986 C CA . ASN A 1 368 ? -35.773 19.125 -30.426 1.00 46.28 368 ASN A CA 1
ATOM 2987 C C . ASN A 1 368 ? -35.799 17.583 -30.424 1.00 46.28 368 ASN A C 1
ATOM 2989 O O . ASN A 1 368 ? -36.529 16.982 -31.213 1.00 46.28 368 ASN A O 1
ATOM 2993 N N . ILE A 1 369 ? -35.078 16.935 -29.501 1.00 42.97 369 ILE A N 1
ATOM 2994 C CA . ILE A 1 369 ? -35.141 15.479 -29.292 1.00 42.97 369 ILE A CA 1
ATOM 2995 C C . ILE A 1 369 ? -36.422 15.077 -28.540 1.00 42.97 369 ILE A C 1
ATOM 2997 O O . ILE A 1 369 ? -37.084 14.117 -28.932 1.00 42.97 369 ILE A O 1
ATOM 3001 N N . LYS A 1 370 ? -36.823 15.818 -27.493 1.00 43.66 370 LYS A N 1
ATOM 3002 C CA . LYS A 1 370 ? -38.029 15.508 -26.693 1.00 43.66 370 LYS A CA 1
ATOM 3003 C C . LYS A 1 370 ? -39.352 15.724 -27.437 1.00 43.66 370 LYS A C 1
ATOM 3005 O O . LYS A 1 370 ? -40.324 15.044 -27.126 1.00 43.66 370 LYS A O 1
ATOM 3010 N N . SER A 1 371 ? -39.401 16.628 -28.417 1.00 44.56 371 SER A N 1
ATOM 3011 C CA . SER A 1 371 ? -40.606 16.881 -29.228 1.00 44.56 371 SER A CA 1
ATOM 3012 C C . SER A 1 371 ? -40.849 15.846 -30.336 1.00 44.56 371 SER A C 1
ATOM 3014 O O . SER A 1 371 ? -41.862 15.918 -31.026 1.00 44.56 371 SER A O 1
ATOM 3016 N N . GLY A 1 372 ? -39.946 14.874 -30.526 1.00 36.84 372 GLY A N 1
ATOM 3017 C CA . GLY A 1 372 ? -40.094 13.824 -31.542 1.00 36.84 372 GLY A CA 1
ATOM 3018 C C . GLY A 1 372 ? -39.947 14.309 -32.990 1.00 36.84 372 GLY A C 1
ATOM 3019 O O . GLY A 1 372 ? -40.210 13.548 -33.922 1.00 36.84 372 GLY A O 1
ATOM 3020 N N . THR A 1 373 ? -39.507 15.554 -33.201 1.00 40.09 373 THR A N 1
ATOM 3021 C CA . THR A 1 373 ? -39.475 16.189 -34.530 1.00 40.09 373 THR A CA 1
ATOM 3022 C C . THR A 1 373 ? -38.227 15.826 -35.348 1.00 40.09 373 THR A C 1
ATOM 3024 O O . THR A 1 373 ? -38.179 16.076 -36.550 1.00 40.09 373 THR A O 1
ATOM 3027 N N . VAL A 1 374 ? -37.228 15.160 -34.757 1.00 38.44 374 VAL A N 1
ATOM 3028 C CA . VAL A 1 374 ? -36.030 14.712 -35.485 1.00 38.44 374 VAL A CA 1
ATOM 3029 C C . VAL A 1 374 ? -36.069 13.202 -35.699 1.00 38.44 374 VAL A C 1
ATOM 3031 O O . VAL A 1 374 ? -35.546 12.411 -34.915 1.00 38.44 374 VAL A O 1
ATOM 3034 N N . LYS A 1 375 ? -36.645 12.786 -36.833 1.00 38.19 375 LYS A N 1
ATOM 3035 C CA . LYS A 1 375 ? -36.323 11.483 -37.423 1.00 38.19 375 LYS A CA 1
ATOM 3036 C C . LYS A 1 375 ? -34.867 11.516 -37.904 1.00 38.19 375 LYS A C 1
ATOM 3038 O O . LYS A 1 375 ? -34.569 11.959 -39.006 1.00 38.19 375 LYS A O 1
ATOM 3043 N N . ASN A 1 376 ? -33.979 10.968 -37.080 1.00 42.75 376 ASN A N 1
ATOM 3044 C CA . ASN A 1 376 ? -32.791 10.240 -37.525 1.00 42.75 376 ASN A CA 1
ATOM 3045 C C . ASN A 1 376 ? -31.679 10.994 -38.289 1.00 42.75 376 ASN A C 1
ATOM 3047 O O . ASN A 1 376 ? -30.976 10.356 -39.070 1.00 42.75 376 ASN A O 1
ATOM 3051 N N . LYS A 1 377 ? -31.439 12.297 -38.075 1.00 37.75 377 LYS A N 1
ATOM 3052 C CA . LYS A 1 377 ? -30.235 12.956 -38.625 1.00 37.75 377 LYS A CA 1
ATOM 3053 C C . LYS A 1 377 ? -29.659 14.034 -37.707 1.00 37.75 377 LYS A C 1
ATOM 3055 O O . LYS A 1 377 ? -30.394 14.880 -37.218 1.00 37.75 377 LYS A O 1
ATOM 3060 N N . LEU A 1 378 ? -28.325 14.004 -37.613 1.00 37.16 378 LEU A N 1
ATOM 3061 C CA . LEU A 1 378 ? -27.395 14.961 -36.996 1.00 37.16 378 LEU A CA 1
ATOM 3062 C C . LEU A 1 378 ? -27.050 14.721 -35.519 1.00 37.16 378 LEU A C 1
ATOM 3064 O O . LEU A 1 378 ? -27.129 15.604 -34.673 1.00 37.16 378 LEU A O 1
ATOM 3068 N N . ILE A 1 379 ? -26.477 13.546 -35.256 1.00 44.62 379 ILE A N 1
ATOM 3069 C CA . ILE A 1 379 ? -25.217 13.546 -34.505 1.00 44.62 379 ILE A CA 1
ATOM 3070 C C . ILE A 1 379 ? -24.229 14.347 -35.371 1.00 44.62 379 ILE A C 1
ATOM 3072 O O . ILE A 1 379 ? -24.100 14.038 -36.558 1.00 44.62 379 ILE A O 1
ATOM 3076 N N . SER A 1 380 ? -23.611 15.409 -34.837 1.00 49.78 380 SER A N 1
ATOM 3077 C CA . SER A 1 380 ? -22.660 16.238 -35.598 1.00 49.78 380 SER A CA 1
ATOM 3078 C C . SER A 1 380 ? -21.670 15.336 -36.355 1.00 49.78 380 SER A C 1
ATOM 3080 O O . SER A 1 380 ? -21.142 14.403 -35.740 1.00 49.78 380 SER A O 1
ATOM 3082 N N . PRO A 1 381 ? -21.389 15.577 -37.651 1.00 50.72 381 PRO A N 1
ATOM 3083 C CA . PRO A 1 381 ? -20.398 14.811 -38.410 1.00 50.72 381 PRO A CA 1
ATOM 3084 C C . PRO A 1 381 ? -19.060 14.688 -37.673 1.00 50.72 381 PRO A C 1
ATOM 3086 O O . PRO A 1 381 ? -18.405 13.655 -37.754 1.00 50.72 381 PRO A O 1
ATOM 3089 N N . VAL A 1 382 ? -18.704 15.698 -36.874 1.00 48.78 382 VAL A N 1
ATOM 3090 C CA . VAL A 1 382 ? -17.518 15.714 -36.009 1.00 48.78 382 VAL A CA 1
ATOM 3091 C C . VAL A 1 382 ? -17.580 14.629 -34.929 1.00 48.78 382 VAL A C 1
ATOM 3093 O O . VAL A 1 382 ? -16.596 13.933 -34.714 1.00 48.78 382 VAL A O 1
ATOM 3096 N N . PHE A 1 383 ? -18.730 14.420 -34.284 1.00 49.25 383 PHE A N 1
ATOM 3097 C CA . PHE A 1 383 ? -18.891 13.404 -33.239 1.00 49.25 383 PHE A CA 1
ATOM 3098 C C . PHE A 1 383 ? -18.906 11.981 -33.806 1.00 49.25 383 PHE A C 1
ATOM 3100 O O . PHE A 1 383 ? -18.285 11.101 -33.219 1.00 49.25 383 PHE A O 1
ATOM 3107 N N . LEU A 1 384 ? -19.552 11.750 -34.956 1.00 49.81 384 LEU A N 1
ATOM 3108 C CA . LEU A 1 384 ? -19.486 10.450 -35.641 1.00 49.81 384 LEU A CA 1
ATOM 3109 C C . LEU A 1 384 ? -18.062 10.151 -36.121 1.00 49.81 384 LEU A C 1
ATOM 3111 O O . LEU A 1 384 ? -17.565 9.059 -35.881 1.00 49.81 384 LEU A O 1
ATOM 3115 N N . THR A 1 385 ? -17.368 11.144 -36.686 1.00 54.97 385 THR A N 1
ATOM 3116 C CA . THR A 1 385 ? -15.961 11.011 -37.101 1.00 54.97 385 THR A CA 1
ATOM 3117 C C . THR A 1 385 ? -15.048 10.737 -35.903 1.00 54.97 385 THR A C 1
ATOM 3119 O O . THR A 1 385 ? -14.160 9.895 -35.987 1.00 54.97 385 THR A O 1
ATOM 3122 N N . LEU A 1 386 ? -15.264 11.404 -34.764 1.00 53.50 386 LEU A N 1
ATOM 3123 C CA . LEU A 1 386 ? -14.520 11.149 -33.527 1.00 53.50 386 LEU A CA 1
ATOM 3124 C C . LEU A 1 386 ? -14.830 9.765 -32.950 1.00 53.50 386 LEU A C 1
ATOM 3126 O O . LEU A 1 386 ? -13.908 9.077 -32.528 1.00 53.50 386 LEU A O 1
ATOM 3130 N N . GLN A 1 387 ? -16.090 9.322 -32.957 1.00 52.50 387 GLN A N 1
ATOM 3131 C CA . GLN A 1 387 ? -16.457 7.972 -32.522 1.00 52.50 387 GLN A CA 1
ATOM 3132 C C . GLN A 1 387 ? -15.893 6.887 -33.441 1.00 52.50 387 GLN A C 1
ATOM 3134 O O . GLN A 1 387 ? -15.414 5.876 -32.939 1.00 52.50 387 GLN A O 1
ATOM 3139 N N . GLU A 1 388 ? -15.912 7.083 -34.759 1.00 54.72 388 GLU A N 1
ATOM 3140 C CA . GLU A 1 388 ? -15.314 6.164 -35.732 1.00 54.72 388 GLU A CA 1
ATOM 3141 C C . GLU A 1 388 ? -13.792 6.124 -35.602 1.00 54.72 388 GLU A C 1
ATOM 3143 O O . GLU A 1 388 ? -13.228 5.030 -35.569 1.00 54.72 388 GLU A O 1
ATOM 3148 N N . LYS A 1 389 ? -13.135 7.284 -35.427 1.00 55.88 389 LYS A N 1
ATOM 3149 C CA . LYS A 1 389 ? -11.719 7.356 -35.043 1.00 55.88 389 LYS A CA 1
ATOM 3150 C C . LYS A 1 389 ? -11.510 6.531 -33.770 1.00 55.88 389 LYS A C 1
ATOM 3152 O O . LYS A 1 389 ? -10.823 5.527 -33.843 1.00 55.88 389 LYS A O 1
ATOM 3157 N N . ILE A 1 390 ? -12.185 6.839 -32.658 1.00 54.03 390 ILE A N 1
ATOM 3158 C CA . ILE A 1 390 ? -12.073 6.122 -31.367 1.00 54.03 390 ILE A CA 1
ATOM 3159 C C . ILE A 1 390 ? -12.380 4.617 -31.474 1.00 54.03 390 ILE A C 1
ATOM 3161 O O . ILE A 1 390 ? -11.792 3.803 -30.764 1.00 54.03 390 ILE A O 1
ATOM 3165 N N . PHE A 1 391 ? -13.276 4.197 -32.362 1.00 55.00 391 PHE A N 1
ATOM 3166 C CA . PHE A 1 391 ? -13.543 2.780 -32.590 1.00 55.0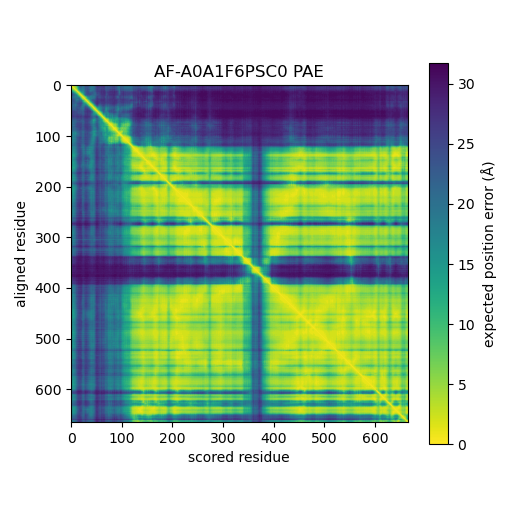0 391 PHE A CA 1
ATOM 3167 C C . PHE A 1 391 ? -12.378 2.088 -33.316 1.00 55.00 391 PHE A C 1
ATOM 3169 O O . PHE A 1 391 ? -11.983 0.994 -32.914 1.00 55.00 391 PHE A O 1
ATOM 3176 N N . GLN A 1 392 ? -11.767 2.746 -34.310 1.00 57.41 392 GLN A N 1
ATOM 3177 C CA . GLN A 1 392 ? -10.523 2.293 -34.956 1.00 57.41 392 GLN A CA 1
ATOM 3178 C C . GLN A 1 392 ? -9.316 2.287 -33.995 1.00 57.41 392 GLN A C 1
ATOM 3180 O O . GLN A 1 392 ? -8.310 1.629 -34.263 1.00 57.41 392 GLN A O 1
ATOM 3185 N N . LEU A 1 393 ? -9.420 2.981 -32.858 1.00 60.28 393 LEU A N 1
ATOM 3186 C CA . LEU A 1 393 ? -8.387 3.076 -31.826 1.00 60.28 393 LEU A CA 1
ATOM 3187 C C . LEU A 1 393 ? -8.369 1.897 -30.837 1.00 60.28 393 LEU A C 1
ATOM 3189 O O . LEU A 1 393 ? -7.413 1.759 -30.076 1.00 60.28 393 LEU A O 1
ATOM 3193 N N . LYS A 1 394 ? -9.367 1.007 -30.827 1.00 72.19 394 LYS A N 1
ATOM 3194 C CA . LYS A 1 394 ? -9.284 -0.185 -29.969 1.00 72.19 394 LYS A CA 1
ATOM 3195 C C . LYS A 1 394 ? -8.193 -1.122 -30.474 1.00 72.19 394 LYS A C 1
ATOM 3197 O O . LYS A 1 394 ? -8.157 -1.455 -31.660 1.00 72.19 394 LYS A O 1
ATOM 3202 N N . PHE A 1 395 ? -7.320 -1.566 -29.573 1.00 84.25 395 PHE A N 1
ATOM 3203 C CA . PHE A 1 395 ? -6.340 -2.588 -29.918 1.00 84.25 395 PHE A CA 1
ATOM 3204 C C . PHE A 1 395 ? -7.032 -3.926 -30.188 1.00 84.25 395 PHE A C 1
ATOM 3206 O O . PHE A 1 395 ? -7.917 -4.334 -29.426 1.00 84.25 395 PHE A O 1
ATOM 3213 N N . THR A 1 396 ? -6.636 -4.600 -31.266 1.00 85.00 396 THR A N 1
ATOM 3214 C CA . THR A 1 396 ? -7.042 -5.978 -31.558 1.00 85.00 396 THR A CA 1
ATOM 3215 C C . THR A 1 396 ? -6.510 -6.919 -30.472 1.00 85.00 396 THR A C 1
ATOM 3217 O O . THR A 1 396 ? -5.662 -6.541 -29.664 1.00 85.00 396 THR A O 1
ATOM 3220 N N . LYS A 1 397 ? -7.004 -8.162 -30.427 1.00 86.94 397 LYS A N 1
ATOM 3221 C CA . LYS A 1 397 ? -6.474 -9.159 -29.481 1.00 86.94 397 LYS A CA 1
ATOM 3222 C C . LYS A 1 397 ? -4.978 -9.410 -29.695 1.00 86.94 397 LYS A C 1
ATOM 3224 O O . LYS A 1 397 ? -4.237 -9.436 -28.725 1.00 86.94 397 LYS A O 1
ATOM 3229 N N . GLU A 1 398 ? -4.552 -9.504 -30.950 1.00 89.69 398 GLU A N 1
ATOM 3230 C CA . GLU A 1 398 ? -3.148 -9.689 -31.330 1.00 89.69 398 GLU A CA 1
ATOM 3231 C C . GLU A 1 398 ? -2.275 -8.503 -30.887 1.00 89.69 398 GLU A C 1
ATOM 3233 O O . GLU A 1 398 ? -1.245 -8.695 -30.251 1.00 89.69 398 GLU A O 1
ATOM 3238 N N . GLU A 1 399 ? -2.725 -7.263 -31.111 1.00 90.44 399 GLU A N 1
ATOM 3239 C CA . GLU A 1 399 ? -2.013 -6.069 -30.632 1.00 90.44 399 GLU A CA 1
ATOM 3240 C C . GLU A 1 399 ? -1.911 -6.046 -29.095 1.00 90.44 399 GLU A C 1
ATOM 3242 O O . GLU A 1 399 ? -0.876 -5.674 -28.545 1.00 90.44 399 GLU A O 1
ATOM 3247 N N . GLN A 1 400 ? -2.960 -6.474 -28.381 1.00 90.44 400 GLN A N 1
ATOM 3248 C CA . GLN A 1 400 ? -2.935 -6.586 -26.917 1.00 90.44 400 GLN A CA 1
ATOM 3249 C C . GLN A 1 400 ? -1.969 -7.674 -26.429 1.00 90.44 400 GLN A C 1
ATOM 3251 O O . GLN A 1 400 ? -1.313 -7.485 -25.405 1.00 90.44 400 GLN A O 1
ATOM 3256 N N . GLU A 1 401 ? -1.861 -8.792 -27.148 1.00 92.94 401 GLU A N 1
ATOM 3257 C CA . GLU A 1 401 ? -0.897 -9.857 -26.861 1.00 92.94 401 GLU A CA 1
ATOM 3258 C C . GLU A 1 401 ? 0.545 -9.375 -27.072 1.00 92.94 401 GLU A C 1
ATOM 3260 O O . GLU A 1 401 ? 1.384 -9.591 -26.195 1.00 92.94 401 GLU A O 1
ATOM 3265 N N . ILE A 1 402 ? 0.814 -8.638 -28.157 1.00 94.56 402 ILE A N 1
ATOM 3266 C CA . ILE A 1 402 ? 2.114 -7.994 -28.419 1.00 94.56 402 ILE A CA 1
ATOM 3267 C C . ILE A 1 402 ? 2.462 -7.004 -27.302 1.00 94.56 402 ILE A C 1
ATOM 3269 O O . ILE A 1 402 ? 3.543 -7.080 -26.723 1.00 94.56 402 ILE A O 1
ATOM 3273 N N . ILE A 1 403 ? 1.539 -6.108 -26.937 1.00 93.94 403 ILE A N 1
ATOM 3274 C CA . ILE A 1 403 ? 1.731 -5.154 -25.831 1.00 93.94 403 ILE A CA 1
ATOM 3275 C C . ILE A 1 403 ? 2.021 -5.897 -24.521 1.00 93.94 403 ILE A C 1
ATOM 3277 O O . ILE A 1 403 ? 2.927 -5.520 -23.778 1.00 93.94 403 ILE A O 1
ATOM 3281 N N . GLY A 1 404 ? 1.272 -6.966 -24.236 1.00 94.31 404 GLY A N 1
ATOM 3282 C CA . GLY A 1 404 ? 1.476 -7.798 -23.054 1.00 94.31 404 GLY A CA 1
ATOM 3283 C C . GLY A 1 404 ? 2.848 -8.472 -23.040 1.00 94.31 404 GLY A C 1
ATOM 3284 O O . GLY A 1 404 ? 3.497 -8.514 -21.995 1.00 94.31 404 GLY A O 1
ATOM 3285 N N . ARG A 1 405 ? 3.317 -8.952 -24.196 1.00 95.56 405 ARG A N 1
ATOM 3286 C CA . ARG A 1 405 ? 4.657 -9.522 -24.364 1.00 95.56 405 ARG A CA 1
ATOM 3287 C C . ARG A 1 405 ? 5.742 -8.467 -24.173 1.00 95.56 405 ARG A C 1
ATOM 3289 O O . ARG A 1 405 ? 6.659 -8.715 -23.402 1.00 95.56 405 ARG A O 1
ATOM 3296 N N . ILE A 1 406 ? 5.612 -7.287 -24.780 1.00 95.94 406 ILE A N 1
ATOM 3297 C CA . ILE A 1 406 ? 6.547 -6.161 -24.616 1.00 95.94 406 ILE A CA 1
ATOM 3298 C C . ILE A 1 406 ? 6.644 -5.729 -23.150 1.00 95.94 406 ILE A C 1
ATOM 3300 O O . ILE A 1 406 ? 7.744 -5.565 -22.626 1.00 95.94 406 ILE A O 1
ATOM 3304 N N . LYS A 1 407 ? 5.500 -5.605 -22.467 1.00 95.56 407 LYS A N 1
ATOM 3305 C CA . LYS A 1 407 ? 5.436 -5.299 -21.033 1.00 95.56 407 LYS A CA 1
ATOM 3306 C C . LYS A 1 407 ? 6.221 -6.321 -20.205 1.00 95.56 407 LYS A C 1
ATOM 3308 O O . LYS A 1 407 ? 6.989 -5.916 -19.343 1.00 95.56 407 LYS A O 1
ATOM 3313 N N . LYS A 1 408 ? 6.056 -7.619 -20.487 1.00 95.69 408 LYS A N 1
ATOM 3314 C CA . LYS A 1 408 ? 6.801 -8.699 -19.816 1.00 95.69 408 LYS A CA 1
ATOM 3315 C C . LYS A 1 408 ? 8.279 -8.748 -20.204 1.00 95.69 408 LYS A C 1
ATOM 3317 O O . LYS A 1 408 ? 9.131 -9.053 -19.385 1.00 95.69 408 LYS A O 1
ATOM 3322 N N . GLY A 1 409 ? 8.603 -8.418 -21.447 1.00 95.19 409 GLY A N 1
ATOM 3323 C CA . GLY A 1 409 ? 9.978 -8.362 -21.932 1.00 95.19 409 GLY A CA 1
ATOM 3324 C C . GLY A 1 409 ? 10.780 -7.168 -21.408 1.00 95.19 409 GLY A C 1
ATOM 3325 O O . GLY A 1 409 ? 11.998 -7.147 -21.555 1.00 95.19 409 GLY A O 1
ATOM 3326 N N . ASN A 1 410 ? 10.137 -6.190 -20.762 1.00 94.75 410 ASN A N 1
ATOM 3327 C CA . ASN A 1 410 ? 10.821 -5.128 -20.030 1.00 94.75 410 ASN A CA 1
ATOM 3328 C C . ASN A 1 410 ? 11.345 -5.677 -18.696 1.00 94.75 410 ASN A C 1
ATOM 3330 O O . ASN A 1 410 ? 10.742 -5.413 -17.674 1.00 94.75 410 ASN A O 1
ATOM 3334 N N . HIS A 1 411 ? 12.414 -6.473 -18.691 1.00 92.69 411 HIS A N 1
ATOM 3335 C CA . HIS A 1 411 ? 13.008 -7.032 -17.461 1.00 92.69 411 HIS A CA 1
ATOM 3336 C C . HIS A 1 411 ? 14.476 -6.627 -17.261 1.00 92.69 411 HIS A C 1
ATOM 3338 O O . HIS A 1 411 ? 15.077 -6.933 -16.234 1.00 92.69 411 HIS A O 1
ATOM 3344 N N . TYR A 1 412 ? 15.081 -5.959 -18.248 1.00 93.12 412 TYR A N 1
ATOM 3345 C CA . TYR A 1 412 ? 16.493 -5.599 -18.206 1.00 93.12 412 TYR A CA 1
ATOM 3346 C C . TYR A 1 412 ? 16.717 -4.311 -17.409 1.00 93.12 412 TYR A C 1
ATOM 3348 O O . TYR A 1 412 ? 16.370 -3.222 -17.873 1.00 93.12 412 TYR A O 1
ATOM 3356 N N . ILE A 1 413 ? 17.337 -4.442 -16.236 1.00 93.50 413 ILE A N 1
ATOM 3357 C CA . ILE A 1 413 ? 17.888 -3.321 -15.471 1.00 93.50 413 ILE A CA 1
ATOM 3358 C C . ILE A 1 413 ? 19.392 -3.263 -15.742 1.00 93.50 413 ILE A C 1
ATOM 3360 O O . ILE A 1 413 ? 20.101 -4.257 -15.579 1.00 93.50 413 ILE A O 1
ATOM 3364 N N . SER A 1 414 ? 19.876 -2.110 -16.195 1.00 93.94 414 SER A N 1
ATOM 3365 C CA . SER A 1 414 ? 21.297 -1.900 -16.469 1.00 93.94 414 SER A CA 1
ATOM 3366 C C . SER A 1 414 ? 22.123 -1.853 -15.181 1.00 93.94 414 SER A C 1
ATOM 3368 O O . SER A 1 414 ? 21.609 -1.577 -14.096 1.00 93.94 414 SER A O 1
ATOM 3370 N N . SER A 1 415 ? 23.435 -2.077 -15.296 1.00 94.81 415 SER A N 1
ATOM 3371 C CA . SER A 1 415 ? 24.344 -1.979 -14.148 1.00 94.81 415 SER A CA 1
ATOM 3372 C C . SER A 1 415 ? 24.317 -0.592 -13.503 1.00 94.81 415 SER A C 1
ATOM 3374 O O . SER A 1 415 ? 24.376 -0.497 -12.285 1.00 94.81 415 SER A O 1
ATOM 3376 N N . GLU A 1 416 ? 24.200 0.470 -14.304 1.00 94.81 416 GLU A N 1
ATOM 3377 C CA . GLU A 1 416 ? 24.102 1.844 -13.803 1.00 94.81 416 GLU A CA 1
ATOM 3378 C C . GLU A 1 416 ? 22.800 2.065 -13.020 1.00 94.81 416 GLU A C 1
ATOM 3380 O O . GLU A 1 416 ? 22.845 2.545 -11.891 1.00 94.81 416 GLU A O 1
ATOM 3385 N N . GLU A 1 417 ? 21.658 1.629 -13.564 1.00 95.56 417 GLU A N 1
ATOM 3386 C CA . GLU A 1 417 ? 20.363 1.689 -12.872 1.00 95.56 417 GLU A CA 1
ATOM 3387 C C . GLU A 1 417 ? 20.378 0.918 -11.545 1.00 95.56 417 GLU A C 1
ATOM 3389 O O . GLU A 1 417 ? 19.865 1.410 -10.542 1.00 95.56 417 GLU A O 1
ATOM 3394 N N . MET A 1 418 ? 20.980 -0.277 -11.514 1.00 95.25 418 MET A N 1
ATOM 3395 C CA . MET A 1 418 ? 21.077 -1.067 -10.283 1.00 95.25 418 MET A CA 1
ATOM 3396 C C . MET A 1 418 ? 21.984 -0.423 -9.237 1.00 95.25 418 MET A C 1
ATOM 3398 O O . MET A 1 418 ? 21.688 -0.545 -8.051 1.00 95.25 418 MET A O 1
ATOM 3402 N N . VAL A 1 419 ? 23.072 0.238 -9.645 1.00 95.56 419 VAL A N 1
ATOM 3403 C CA . VAL A 1 419 ? 23.971 0.938 -8.715 1.00 95.56 419 VAL A CA 1
ATOM 3404 C C . VAL A 1 419 ? 23.228 2.076 -8.021 1.00 95.56 419 VAL A C 1
ATOM 3406 O O . VAL A 1 419 ? 23.183 2.089 -6.793 1.00 95.56 419 VAL A O 1
ATOM 3409 N N . VAL A 1 420 ? 22.561 2.952 -8.779 1.00 95.75 420 VAL A N 1
ATOM 3410 C CA . VAL A 1 420 ? 21.843 4.097 -8.190 1.00 95.75 420 VAL A CA 1
ATOM 3411 C C . VAL A 1 420 ? 20.624 3.665 -7.363 1.00 95.75 420 VAL A C 1
ATOM 3413 O O . VAL A 1 420 ? 20.340 4.253 -6.323 1.00 95.75 420 VAL A O 1
ATOM 3416 N N . LEU A 1 421 ? 19.920 2.598 -7.768 1.00 95.38 421 LEU A N 1
ATOM 3417 C CA . LEU A 1 421 ? 18.826 2.018 -6.976 1.00 95.38 421 LEU A CA 1
ATOM 3418 C C . LEU A 1 421 ? 19.326 1.410 -5.665 1.00 95.38 421 LEU A C 1
ATOM 3420 O O . LEU A 1 421 ? 18.679 1.566 -4.631 1.00 95.38 421 LEU A O 1
ATOM 3424 N N . ALA A 1 422 ? 20.446 0.684 -5.708 1.00 95.50 422 ALA A N 1
ATOM 3425 C CA . ALA A 1 422 ? 21.039 0.066 -4.528 1.00 95.50 422 ALA A CA 1
ATOM 3426 C C . ALA A 1 422 ? 21.551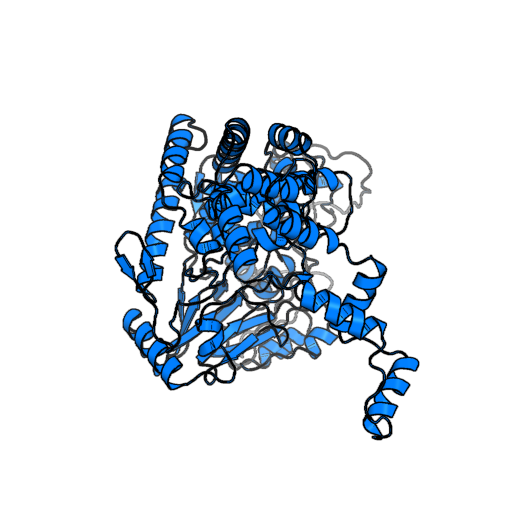 1.115 -3.538 1.00 95.50 422 ALA A C 1
ATOM 3428 O O . ALA A 1 422 ? 21.389 0.934 -2.330 1.00 95.50 422 ALA A O 1
ATOM 3429 N N . ASP A 1 423 ? 22.138 2.197 -4.045 1.00 96.44 423 ASP A N 1
ATOM 3430 C CA . ASP A 1 423 ? 22.565 3.320 -3.224 1.00 96.44 423 ASP A CA 1
ATOM 3431 C C . ASP A 1 423 ? 21.362 3.983 -2.536 1.00 96.44 423 ASP A C 1
ATOM 3433 O O . ASP A 1 423 ? 21.307 4.028 -1.306 1.00 96.44 423 ASP A O 1
ATOM 3437 N N . LEU A 1 424 ? 20.318 4.343 -3.293 1.00 97.19 424 LEU A N 1
ATOM 3438 C CA . LEU A 1 424 ? 19.092 4.915 -2.729 1.00 97.19 424 LEU A CA 1
ATOM 3439 C C . LEU A 1 424 ? 18.426 3.992 -1.695 1.00 97.19 424 LEU A C 1
ATOM 3441 O O . LEU A 1 424 ? 17.989 4.448 -0.637 1.00 97.19 424 LEU A O 1
ATOM 3445 N N . GLN A 1 425 ? 18.361 2.686 -1.976 1.00 96.88 425 GLN A N 1
ATOM 3446 C CA . GLN A 1 425 ? 17.851 1.677 -1.045 1.00 96.88 425 GLN A CA 1
ATOM 3447 C C . GLN A 1 425 ? 18.610 1.730 0.287 1.00 96.88 425 GLN A C 1
ATOM 3449 O O . GLN A 1 425 ? 17.999 1.726 1.357 1.00 96.88 425 GLN A O 1
ATOM 3454 N N . LYS A 1 426 ? 19.942 1.803 0.226 1.00 97.06 426 LYS A N 1
ATOM 3455 C CA . LYS A 1 426 ? 20.804 1.872 1.405 1.00 97.06 426 LYS A CA 1
ATOM 3456 C C . LYS A 1 426 ? 20.624 3.183 2.164 1.00 97.06 426 LYS A C 1
ATOM 3458 O O . LYS A 1 426 ? 20.496 3.147 3.389 1.00 97.06 426 LYS A O 1
ATOM 3463 N N . GLN A 1 427 ? 20.556 4.315 1.461 1.00 97.00 427 GLN A N 1
ATOM 3464 C CA . GLN A 1 427 ? 20.276 5.616 2.070 1.00 97.00 427 GLN A CA 1
ATOM 3465 C C . GLN A 1 427 ? 18.946 5.600 2.840 1.00 97.00 427 GLN A C 1
ATOM 3467 O O . GLN A 1 427 ? 18.895 6.025 3.994 1.00 97.00 427 GLN A O 1
ATOM 3472 N N . LEU A 1 428 ? 17.884 5.048 2.241 1.00 95.62 428 LEU A N 1
ATOM 3473 C CA . LEU A 1 428 ? 16.552 5.015 2.844 1.00 95.62 428 LEU A CA 1
ATOM 3474 C C . LEU A 1 428 ? 16.475 4.086 4.066 1.00 95.62 428 LEU A C 1
ATOM 3476 O O . LEU A 1 428 ? 15.906 4.465 5.088 1.00 95.62 428 LEU A O 1
ATOM 3480 N N . ILE A 1 429 ? 17.080 2.895 3.997 1.00 95.50 429 ILE A N 1
ATOM 3481 C CA . ILE A 1 429 ? 17.134 1.936 5.119 1.00 95.50 429 ILE A CA 1
ATOM 3482 C C . ILE A 1 429 ? 17.838 2.541 6.337 1.00 95.50 429 ILE A C 1
ATOM 3484 O O . ILE A 1 429 ? 17.402 2.326 7.473 1.00 95.50 429 ILE A O 1
ATOM 3488 N N . LYS A 1 430 ? 18.914 3.299 6.094 1.00 94.06 430 LYS A N 1
ATOM 3489 C CA . LYS A 1 430 ? 19.722 3.958 7.128 1.00 94.06 430 LYS A CA 1
ATOM 3490 C C . LYS A 1 430 ? 19.118 5.264 7.643 1.00 94.06 430 LYS A C 1
ATOM 3492 O O . LYS A 1 430 ? 19.642 5.837 8.593 1.00 94.06 430 LYS A O 1
ATOM 3497 N N . ASN A 1 431 ? 18.051 5.761 7.027 1.00 92.50 431 ASN A N 1
ATOM 3498 C CA . ASN A 1 431 ? 17.501 7.064 7.359 1.00 92.50 431 ASN A CA 1
ATOM 3499 C C . ASN A 1 431 ? 16.770 7.038 8.713 1.00 92.50 431 ASN A C 1
ATOM 3501 O O . ASN A 1 431 ? 15.755 6.356 8.862 1.00 92.50 431 ASN A O 1
ATOM 3505 N N . SER A 1 432 ? 17.262 7.793 9.700 1.00 86.62 432 SER A N 1
ATOM 3506 C CA . SER A 1 432 ? 16.714 7.809 11.066 1.00 86.62 432 SER A CA 1
ATOM 3507 C C . SER A 1 432 ? 15.278 8.335 11.131 1.00 86.62 432 SER A C 1
ATOM 3509 O O . SER A 1 432 ? 14.448 7.773 11.848 1.00 86.62 432 SER A O 1
ATOM 3511 N N . GLU A 1 433 ? 14.957 9.371 10.356 1.00 82.81 433 GLU A N 1
ATOM 3512 C CA . GLU A 1 433 ? 13.616 9.963 10.325 1.00 82.81 433 GLU A CA 1
ATOM 3513 C C . GLU A 1 433 ? 12.607 9.045 9.634 1.00 82.81 433 GLU A C 1
ATOM 3515 O O . GLU A 1 433 ? 11.501 8.817 10.130 1.00 82.81 433 GLU A O 1
ATOM 3520 N N . PHE A 1 434 ? 12.993 8.435 8.516 1.00 89.44 434 PHE A N 1
ATOM 3521 C CA . PHE A 1 434 ? 12.142 7.480 7.823 1.00 89.44 434 PHE A CA 1
ATOM 3522 C C . PHE A 1 434 ? 11.937 6.208 8.653 1.00 89.44 434 PHE A C 1
ATOM 3524 O O . PHE A 1 434 ? 10.815 5.703 8.727 1.00 89.44 434 PHE A O 1
ATOM 3531 N N . ARG A 1 435 ? 12.970 5.748 9.374 1.00 90.12 435 ARG A N 1
ATOM 3532 C CA . ARG A 1 435 ? 12.907 4.590 10.280 1.00 90.12 435 ARG A CA 1
ATOM 3533 C C . ARG A 1 435 ? 11.787 4.705 11.317 1.00 90.12 435 ARG A C 1
ATOM 3535 O O . ARG A 1 435 ? 11.140 3.694 11.588 1.00 90.12 435 ARG A O 1
ATOM 3542 N N . LYS A 1 436 ? 11.490 5.906 11.839 1.00 86.62 436 LYS A N 1
ATOM 3543 C CA . LYS A 1 436 ? 10.335 6.159 12.733 1.00 86.62 436 LYS A CA 1
ATOM 3544 C C . LYS A 1 436 ? 9.014 5.712 12.084 1.00 86.62 436 LYS A C 1
ATOM 3546 O O . LYS A 1 436 ? 8.215 5.007 12.700 1.00 86.62 436 LYS A O 1
ATOM 3551 N N . SER A 1 437 ? 8.832 6.064 10.812 1.00 89.00 437 SER A N 1
ATOM 3552 C CA . SER A 1 437 ? 7.654 5.717 10.002 1.00 89.00 437 SER A CA 1
ATOM 3553 C C . SER A 1 437 ? 7.574 4.217 9.727 1.00 89.00 437 SER A C 1
ATOM 3555 O O . SER A 1 437 ? 6.502 3.624 9.802 1.00 89.00 437 SER A O 1
ATOM 3557 N N . ILE A 1 438 ? 8.718 3.591 9.437 1.00 93.88 438 ILE A N 1
ATOM 3558 C CA . ILE A 1 438 ? 8.787 2.158 9.149 1.00 93.88 438 ILE A CA 1
ATOM 3559 C C . ILE A 1 438 ? 8.466 1.342 10.396 1.00 93.88 438 ILE A C 1
ATOM 3561 O O . ILE A 1 438 ? 7.586 0.488 10.340 1.00 93.88 438 ILE A O 1
ATOM 3565 N N . LEU A 1 439 ? 9.101 1.627 11.536 1.00 92.06 439 LEU A N 1
ATOM 3566 C CA . LEU A 1 439 ? 8.886 0.865 12.771 1.00 92.06 439 LEU A CA 1
ATOM 3567 C C . LEU A 1 439 ? 7.443 0.951 13.284 1.00 92.06 439 LEU A C 1
ATOM 3569 O O . LEU A 1 439 ? 6.936 -0.024 13.834 1.00 92.06 439 LEU A O 1
ATOM 3573 N N . MET A 1 440 ? 6.755 2.073 13.057 1.00 90.69 440 MET A N 1
ATOM 3574 C CA . MET A 1 440 ? 5.318 2.191 13.319 1.00 90.69 440 MET A CA 1
ATOM 3575 C C . MET A 1 440 ? 4.494 1.145 12.545 1.00 90.69 440 MET A C 1
ATOM 3577 O O . MET A 1 440 ? 3.558 0.566 13.098 1.00 90.69 440 MET A O 1
ATOM 3581 N N . GLY A 1 441 ? 4.859 0.861 11.290 1.00 93.19 441 GLY A N 1
ATOM 3582 C CA . GLY A 1 441 ? 4.163 -0.095 10.426 1.00 93.19 441 GLY A CA 1
ATOM 3583 C C . GLY A 1 441 ? 4.142 -1.536 10.952 1.00 93.19 441 GLY A C 1
ATOM 3584 O O . GLY A 1 441 ? 3.259 -2.301 10.575 1.00 93.19 441 GLY A O 1
ATOM 3585 N N . LYS A 1 442 ? 5.012 -1.893 11.911 1.00 92.94 442 LYS A N 1
ATOM 3586 C CA . LYS A 1 442 ? 4.969 -3.182 12.632 1.00 92.94 442 LYS A CA 1
ATOM 3587 C C . LYS A 1 442 ? 3.610 -3.451 13.292 1.00 92.94 442 LYS A C 1
ATOM 3589 O O . LYS A 1 442 ? 3.228 -4.604 13.473 1.00 92.94 442 LYS A O 1
ATOM 3594 N N . TYR A 1 443 ? 2.880 -2.396 13.656 1.00 92.44 443 TYR A N 1
ATOM 3595 C CA . TYR A 1 443 ? 1.566 -2.491 14.299 1.00 92.44 443 TYR A CA 1
ATOM 3596 C C . TYR A 1 443 ? 0.388 -2.338 13.336 1.00 92.44 443 TYR A C 1
ATOM 3598 O O . TYR A 1 443 ? -0.765 -2.361 13.772 1.00 92.44 443 TYR A O 1
ATOM 3606 N N . PHE A 1 444 ? 0.659 -2.204 12.037 1.00 95.06 444 PHE A N 1
ATOM 3607 C CA . PHE A 1 444 ? -0.368 -2.231 11.007 1.00 95.06 444 PHE A CA 1
ATOM 3608 C C . PHE A 1 444 ? -0.666 -3.691 10.671 1.00 95.06 444 PHE A C 1
ATOM 3610 O O . PHE A 1 444 ? 0.209 -4.442 10.236 1.00 95.06 444 PHE A O 1
ATOM 3617 N N . LYS A 1 445 ? -1.913 -4.102 10.902 1.00 96.19 445 LYS A N 1
ATOM 3618 C CA . LYS A 1 445 ? -2.362 -5.476 10.667 1.00 96.19 445 LYS A CA 1
ATOM 3619 C C . LYS A 1 445 ? -3.063 -5.611 9.320 1.00 96.19 445 LYS A C 1
ATOM 3621 O O . LYS A 1 445 ? -3.616 -4.647 8.815 1.00 96.19 445 LYS A O 1
ATOM 3626 N N . LEU A 1 446 ? -3.137 -6.803 8.743 1.00 97.56 446 LEU A N 1
ATOM 3627 C CA . LEU A 1 446 ? -3.957 -7.016 7.542 1.00 97.56 446 LEU A CA 1
ATOM 3628 C C . LEU A 1 446 ? -5.464 -7.018 7.838 1.00 97.56 446 LEU A C 1
ATOM 3630 O O . LEU A 1 446 ? -6.263 -6.711 6.956 1.00 97.56 446 LEU A O 1
ATOM 3634 N N . TYR A 1 447 ? -5.848 -7.316 9.079 1.00 97.62 447 TYR A N 1
ATOM 3635 C CA . TYR A 1 447 ? -7.210 -7.154 9.572 1.00 97.62 447 TYR A CA 1
ATOM 3636 C C . TYR A 1 447 ? -7.227 -6.925 11.086 1.00 97.62 447 TYR A C 1
ATOM 3638 O O . TYR A 1 447 ? -6.248 -7.193 11.788 1.00 97.62 447 TYR A O 1
ATOM 3646 N N . ASP A 1 448 ? -8.361 -6.458 11.598 1.00 96.62 448 ASP A N 1
ATOM 3647 C CA . ASP A 1 448 ? -8.626 -6.375 13.031 1.00 96.62 448 ASP A CA 1
ATOM 3648 C C . ASP A 1 448 ? -10.103 -6.696 13.313 1.00 96.62 448 ASP A C 1
ATOM 3650 O O . ASP A 1 448 ? -10.976 -6.437 12.485 1.00 96.62 448 ASP A O 1
ATOM 3654 N N . LEU A 1 449 ? -10.389 -7.303 14.466 1.00 97.31 449 LEU A N 1
ATOM 3655 C CA . LEU A 1 449 ? -11.740 -7.698 14.868 1.00 97.31 449 LEU A CA 1
ATOM 3656 C C . LEU A 1 449 ? -12.108 -6.982 16.167 1.00 97.31 449 LEU A C 1
ATOM 3658 O O . LEU A 1 449 ? -11.411 -7.109 17.177 1.00 97.31 449 LEU A O 1
ATOM 3662 N N . GLN A 1 450 ? -13.211 -6.239 16.148 1.00 96.88 450 GLN A N 1
ATOM 3663 C CA . GLN A 1 450 ? -13.711 -5.505 17.310 1.00 96.88 450 GLN A CA 1
ATOM 3664 C C . GLN A 1 450 ? -15.160 -5.868 17.610 1.00 96.88 450 GLN A C 1
ATOM 3666 O O . GLN A 1 450 ? -15.944 -6.142 16.709 1.00 96.88 450 GLN A O 1
ATOM 3671 N N . GLU A 1 451 ? -15.534 -5.841 18.884 1.00 96.38 451 GLU A N 1
ATOM 3672 C CA . GLU A 1 451 ? -16.882 -6.186 19.332 1.00 96.38 451 GLU A CA 1
ATOM 3673 C C . GLU A 1 451 ? -17.600 -4.947 19.878 1.00 96.38 451 GLU A C 1
ATOM 3675 O O . GLU A 1 451 ? -16.995 -4.126 20.573 1.00 96.38 451 GLU A O 1
ATOM 3680 N N . ALA A 1 452 ? -18.894 -4.807 19.587 1.00 95.94 452 ALA A N 1
ATOM 3681 C CA . ALA A 1 452 ? -19.791 -3.916 20.319 1.00 95.94 452 ALA A CA 1
ATOM 3682 C C . ALA A 1 452 ? -21.210 -4.493 20.399 1.00 95.94 452 ALA A C 1
ATOM 3684 O O . ALA A 1 452 ? -21.858 -4.714 19.373 1.00 95.94 452 ALA A O 1
ATOM 3685 N N . ASN A 1 453 ? -21.712 -4.667 21.623 1.00 95.62 453 ASN A N 1
ATOM 3686 C CA . ASN A 1 453 ? -23.073 -5.118 21.916 1.00 95.62 453 ASN A CA 1
ATOM 3687 C C . ASN A 1 453 ? -23.463 -6.428 21.199 1.00 95.62 453 ASN A C 1
ATOM 3689 O O . ASN A 1 453 ? -24.509 -6.531 20.557 1.00 95.62 453 ASN A O 1
ATOM 3693 N N . GLY A 1 454 ? -22.585 -7.425 21.261 1.00 94.69 454 GLY A N 1
ATOM 3694 C CA . GLY A 1 454 ? -22.736 -8.737 20.639 1.00 94.69 454 GLY A CA 1
ATOM 3695 C C . GLY A 1 454 ? -22.449 -8.776 19.136 1.00 94.69 454 GLY A C 1
ATOM 3696 O O . GLY A 1 454 ? -22.442 -9.871 18.573 1.00 94.69 454 GLY A O 1
ATOM 3697 N N . LYS A 1 455 ? -22.199 -7.629 18.484 1.00 96.38 455 LYS A N 1
ATOM 3698 C CA . LYS A 1 455 ? -21.810 -7.540 17.068 1.00 96.38 455 LYS A CA 1
ATOM 3699 C C . LYS A 1 455 ? -20.293 -7.541 16.927 1.00 96.38 455 LYS A C 1
ATOM 3701 O O . LYS A 1 455 ? -19.611 -6.812 17.643 1.00 96.38 455 LYS A O 1
ATOM 3706 N N . ASN A 1 456 ? -19.784 -8.309 15.972 1.00 98.00 456 ASN A N 1
ATOM 3707 C CA . ASN A 1 456 ? -18.370 -8.394 15.628 1.00 98.00 456 ASN A CA 1
ATOM 3708 C C . ASN A 1 456 ? -18.122 -7.654 14.311 1.00 98.00 456 ASN A C 1
ATOM 3710 O O . ASN A 1 456 ? -18.736 -7.971 13.295 1.00 98.00 456 ASN A O 1
ATOM 3714 N N . PHE A 1 457 ? -17.214 -6.690 14.332 1.00 97.69 457 PHE A N 1
ATOM 3715 C CA . PHE A 1 457 ? -16.819 -5.860 13.203 1.00 97.69 457 PHE A CA 1
ATOM 3716 C C . PHE A 1 457 ? -15.422 -6.270 12.750 1.00 97.69 457 PHE A C 1
ATOM 3718 O O . PHE A 1 457 ? -14.448 -6.063 13.476 1.00 97.69 457 PHE A O 1
ATOM 3725 N N . LEU A 1 458 ? -15.344 -6.883 11.571 1.00 97.88 458 LEU A N 1
ATOM 3726 C CA . LEU A 1 458 ? -14.101 -7.230 10.896 1.00 97.88 458 LEU A CA 1
ATOM 3727 C C . LEU A 1 458 ? -13.676 -6.061 10.008 1.00 97.88 458 LEU A C 1
ATOM 3729 O O . LEU A 1 458 ? -14.379 -5.716 9.056 1.00 97.88 458 LEU A O 1
ATOM 3733 N N . PHE A 1 459 ? -12.519 -5.492 10.317 1.00 96.94 459 PHE A N 1
ATOM 3734 C CA . PHE A 1 459 ? -11.890 -4.414 9.569 1.00 96.94 459 PHE A CA 1
ATOM 3735 C C . PHE A 1 459 ? -10.761 -4.963 8.707 1.00 96.94 459 PHE A C 1
ATOM 3737 O O . PHE A 1 459 ? -9.915 -5.699 9.210 1.00 96.94 459 PHE A O 1
ATOM 3744 N N . PHE A 1 460 ? -10.723 -4.581 7.435 1.00 95.81 460 PHE A N 1
ATOM 3745 C CA . PHE A 1 460 ? -9.581 -4.768 6.534 1.00 95.81 460 PHE A CA 1
ATOM 3746 C C . PHE A 1 460 ? -9.620 -3.700 5.442 1.00 95.81 460 PHE A C 1
ATOM 3748 O O . PHE A 1 460 ? -10.675 -3.141 5.171 1.00 95.81 460 PHE A O 1
ATOM 3755 N N . HIS A 1 461 ? -8.501 -3.416 4.781 1.00 94.00 461 HIS A N 1
ATOM 3756 C CA . HIS A 1 461 ? -8.451 -2.268 3.874 1.00 94.00 461 HIS A CA 1
ATOM 3757 C C . HIS A 1 461 ? -9.252 -2.448 2.574 1.00 94.00 461 HIS A C 1
ATOM 3759 O O . HIS A 1 461 ? -10.029 -1.569 2.236 1.00 94.00 461 HIS A O 1
ATOM 3765 N N . SER A 1 462 ? -9.110 -3.556 1.835 1.00 93.25 462 SER A N 1
ATOM 3766 C CA . SER A 1 462 ? -9.608 -3.607 0.448 1.00 93.25 462 SER A CA 1
ATOM 3767 C C . SER A 1 462 ? -10.619 -4.720 0.191 1.00 93.25 462 SER A C 1
ATOM 3769 O O . SER A 1 462 ? -11.811 -4.443 0.043 1.00 93.25 462 SER A O 1
ATOM 3771 N N . ASN A 1 463 ? -10.189 -5.979 0.156 1.00 94.12 463 ASN A N 1
ATOM 3772 C CA . ASN A 1 463 ? -11.063 -7.112 -0.137 1.00 94.12 463 ASN A CA 1
ATOM 3773 C C . ASN A 1 463 ? -10.554 -8.406 0.496 1.00 94.12 463 ASN A C 1
ATOM 3775 O O . ASN A 1 463 ? -9.399 -8.529 0.889 1.00 94.12 463 ASN A O 1
ATOM 3779 N N . ILE A 1 464 ? -11.420 -9.415 0.507 1.00 95.62 464 ILE A N 1
ATOM 3780 C CA . ILE A 1 464 ? -11.001 -10.808 0.634 1.00 95.62 464 ILE A CA 1
ATOM 3781 C C . ILE A 1 464 ? -11.201 -11.448 -0.743 1.00 95.62 464 ILE A C 1
ATOM 3783 O O . ILE A 1 464 ? -12.303 -11.326 -1.284 1.00 95.62 464 ILE A O 1
ATOM 3787 N N . PRO A 1 465 ? -10.174 -12.080 -1.345 1.00 95.38 465 PRO A N 1
ATOM 3788 C CA . PRO A 1 465 ? -10.306 -12.683 -2.665 1.00 95.38 465 PRO A CA 1
ATOM 3789 C C . PRO A 1 465 ? -11.444 -13.703 -2.713 1.00 95.38 465 PRO A C 1
ATOM 3791 O O . PRO A 1 465 ? -11.506 -14.630 -1.899 1.00 95.38 465 PRO A O 1
ATOM 3794 N N . ILE A 1 466 ? -12.328 -13.551 -3.696 1.00 93.50 466 ILE A N 1
ATOM 3795 C CA . ILE A 1 466 ? -13.413 -14.500 -3.955 1.00 93.50 466 ILE A CA 1
ATOM 3796 C C . ILE A 1 466 ? -13.438 -14.925 -5.419 1.00 93.50 466 ILE A C 1
ATOM 3798 O O . ILE A 1 466 ? -12.778 -14.336 -6.275 1.00 93.50 466 ILE A O 1
ATOM 3802 N N . ASP A 1 467 ? -14.180 -15.988 -5.701 1.00 90.69 467 ASP A N 1
ATOM 3803 C CA . ASP A 1 467 ? -14.467 -16.427 -7.056 1.00 90.69 467 ASP A CA 1
ATOM 3804 C C . ASP A 1 467 ? -15.797 -15.852 -7.579 1.00 90.69 467 ASP A C 1
ATOM 3806 O O . ASP A 1 467 ? -16.595 -15.233 -6.868 1.00 90.69 467 ASP A O 1
ATOM 3810 N N . LYS A 1 468 ? -16.076 -16.124 -8.855 1.00 86.38 468 LYS A N 1
ATOM 3811 C CA . LYS A 1 468 ? -17.319 -15.731 -9.535 1.00 86.38 468 LYS A CA 1
ATOM 3812 C C . LYS A 1 468 ? -18.606 -16.275 -8.892 1.00 86.38 468 LYS A C 1
ATOM 3814 O O . LYS A 1 468 ? -19.685 -15.765 -9.204 1.00 86.38 468 LYS A O 1
ATOM 3819 N N . ASN A 1 469 ? -18.503 -17.311 -8.056 1.00 85.19 469 ASN A N 1
ATOM 3820 C CA . ASN A 1 469 ? -19.605 -17.931 -7.320 1.00 85.19 469 ASN A CA 1
ATOM 3821 C C . ASN A 1 469 ? -19.724 -17.370 -5.889 1.00 85.19 469 ASN A C 1
ATOM 3823 O O . ASN A 1 469 ? -20.515 -17.874 -5.095 1.00 85.19 469 ASN A O 1
ATOM 3827 N N . GLY A 1 470 ? -18.941 -16.342 -5.548 1.00 84.12 470 GLY A N 1
ATOM 3828 C CA . GLY A 1 470 ? -18.953 -15.710 -4.234 1.00 84.12 470 GLY A CA 1
ATOM 3829 C C . GLY A 1 470 ? -18.275 -16.518 -3.131 1.00 84.12 470 GLY A C 1
ATOM 3830 O O . GLY A 1 470 ? -18.452 -16.193 -1.960 1.00 84.12 470 GLY A O 1
ATOM 3831 N N . GLN A 1 471 ? -17.531 -17.566 -3.482 1.00 91.44 471 GLN A N 1
ATOM 3832 C CA . GLN A 1 471 ? -16.796 -18.384 -2.523 1.00 91.44 471 GLN A CA 1
ATOM 3833 C C . GLN A 1 471 ? -15.400 -17.813 -2.297 1.00 91.44 471 GLN A C 1
ATOM 3835 O O . GLN A 1 471 ? -14.814 -17.224 -3.205 1.00 91.44 471 GLN A O 1
ATOM 3840 N N . ILE A 1 472 ? -14.856 -18.012 -1.095 1.00 95.75 472 ILE A N 1
ATOM 3841 C CA . ILE A 1 472 ? -13.480 -17.626 -0.770 1.00 95.75 472 ILE A CA 1
ATOM 3842 C C . ILE A 1 472 ? -12.521 -18.298 -1.754 1.00 95.75 472 ILE A C 1
ATOM 3844 O O . ILE A 1 472 ? -12.520 -19.520 -1.910 1.00 95.75 472 ILE A O 1
ATOM 3848 N N . ARG A 1 473 ? -11.711 -17.483 -2.431 1.00 95.62 473 ARG A N 1
ATOM 3849 C CA . ARG A 1 473 ? -10.749 -17.949 -3.425 1.00 95.62 473 ARG A CA 1
ATOM 3850 C C . ARG A 1 473 ? -9.421 -18.227 -2.746 1.00 95.62 473 ARG A C 1
ATOM 3852 O O . ARG A 1 473 ? -8.833 -17.347 -2.127 1.00 95.62 473 ARG A O 1
ATOM 3859 N N . GLU A 1 474 ? -8.941 -19.455 -2.893 1.00 96.38 474 GLU A N 1
ATOM 3860 C CA . GLU A 1 474 ? -7.601 -19.813 -2.444 1.00 96.38 474 GLU A CA 1
ATOM 3861 C C . GLU A 1 474 ? -6.539 -19.242 -3.384 1.00 96.38 474 GLU A C 1
ATOM 3863 O O . GLU A 1 474 ? -6.589 -19.454 -4.601 1.00 96.38 474 GLU A O 1
ATOM 3868 N N . ILE A 1 475 ? -5.543 -18.585 -2.801 1.00 96.12 475 ILE A N 1
ATOM 3869 C CA . ILE A 1 475 ? -4.381 -18.043 -3.494 1.00 96.12 475 ILE A CA 1
ATOM 3870 C C . ILE A 1 475 ? -3.192 -18.978 -3.283 1.00 96.12 475 ILE A C 1
ATOM 3872 O O . ILE A 1 475 ? -2.925 -19.426 -2.166 1.00 96.12 475 ILE A O 1
ATOM 3876 N N . ALA A 1 476 ? -2.488 -19.286 -4.374 1.00 95.00 476 ALA A N 1
ATOM 3877 C CA . ALA A 1 476 ? -1.259 -20.063 -4.327 1.00 95.00 476 ALA A CA 1
ATOM 3878 C C . ALA A 1 476 ? -0.083 -19.154 -3.937 1.00 95.00 476 ALA A C 1
ATOM 3880 O O . ALA A 1 476 ? 0.300 -18.284 -4.717 1.00 95.00 476 ALA A O 1
ATOM 3881 N N . ILE A 1 477 ? 0.488 -19.360 -2.752 1.00 93.44 477 ILE A N 1
ATOM 3882 C CA . ILE A 1 477 ? 1.618 -18.582 -2.231 1.00 93.44 477 ILE A CA 1
ATOM 3883 C C . ILE A 1 477 ? 2.557 -19.504 -1.451 1.00 93.44 477 ILE A C 1
ATOM 3885 O O . ILE A 1 477 ? 2.110 -20.315 -0.644 1.00 93.44 477 ILE A O 1
ATOM 3889 N N . ASP A 1 478 ? 3.855 -19.456 -1.753 1.00 92.56 478 ASP A N 1
ATOM 3890 C CA . ASP A 1 478 ? 4.900 -20.297 -1.138 1.00 92.56 478 ASP A CA 1
ATOM 3891 C C . ASP A 1 478 ? 4.583 -21.802 -1.098 1.00 92.56 478 ASP A C 1
ATOM 3893 O O . ASP A 1 478 ? 4.840 -22.500 -0.115 1.00 92.56 478 ASP A O 1
ATOM 3897 N N . GLY A 1 479 ? 3.975 -22.316 -2.171 1.00 93.62 479 GLY A N 1
ATOM 3898 C CA . GLY A 1 479 ? 3.575 -23.724 -2.275 1.00 93.62 479 GLY A CA 1
ATOM 3899 C C . GLY A 1 479 ? 2.347 -24.106 -1.437 1.00 93.62 479 GLY A C 1
ATOM 3900 O O . GLY A 1 479 ? 1.978 -25.279 -1.404 1.00 93.62 479 GLY A O 1
ATOM 3901 N N . ARG A 1 480 ? 1.695 -23.138 -0.784 1.00 95.19 480 ARG A N 1
ATOM 3902 C CA . ARG A 1 480 ? 0.431 -23.300 -0.056 1.00 95.19 480 ARG A CA 1
ATOM 3903 C C . ARG A 1 480 ? -0.727 -22.747 -0.876 1.00 95.19 480 ARG A C 1
ATOM 3905 O O . ARG A 1 480 ? -0.524 -21.927 -1.766 1.00 95.19 480 ARG A O 1
ATOM 3912 N N . ARG A 1 481 ? -1.944 -23.185 -0.559 1.00 97.12 481 ARG A N 1
ATOM 3913 C CA . ARG A 1 481 ? -3.194 -22.608 -1.062 1.00 97.12 481 ARG A CA 1
ATOM 3914 C C . ARG A 1 481 ? -3.988 -22.130 0.140 1.00 97.12 481 ARG A C 1
ATOM 3916 O O . ARG A 1 481 ? -4.367 -22.959 0.956 1.00 97.12 481 ARG A O 1
ATOM 3923 N N . LEU A 1 482 ? -4.154 -20.819 0.276 1.00 97.56 482 LEU A N 1
ATOM 3924 C CA . LEU A 1 482 ? -4.741 -20.196 1.467 1.00 97.56 482 LEU A CA 1
ATOM 3925 C C . LEU A 1 482 ? -5.850 -19.233 1.051 1.00 97.56 482 LEU A C 1
ATOM 3927 O O . LEU A 1 482 ? -5.730 -18.570 0.020 1.00 97.56 482 LEU A O 1
ATOM 3931 N N . GLY A 1 483 ? -6.912 -19.130 1.847 1.00 97.31 483 GLY A N 1
ATOM 3932 C CA . GLY A 1 483 ? -8.040 -18.242 1.564 1.00 97.31 483 GLY A CA 1
ATOM 3933 C C . GLY A 1 483 ? -8.678 -17.675 2.830 1.00 97.31 483 GLY A C 1
ATOM 3934 O O . GLY A 1 483 ? -8.652 -18.293 3.895 1.00 97.31 483 GLY A O 1
ATOM 3935 N N . GLY A 1 484 ? -9.281 -16.492 2.713 1.00 97.25 484 GLY A N 1
ATOM 3936 C CA . GLY A 1 484 ? -9.934 -15.828 3.841 1.00 97.25 484 GLY A CA 1
ATOM 3937 C C . GLY A 1 484 ? -8.923 -15.369 4.890 1.00 97.25 484 GLY A C 1
ATOM 3938 O O . GLY A 1 484 ? -7.848 -14.883 4.546 1.00 97.25 484 GLY A O 1
ATOM 3939 N N . ILE A 1 485 ? -9.258 -15.538 6.166 1.00 98.19 485 ILE A N 1
ATOM 3940 C CA . ILE A 1 485 ? -8.424 -15.124 7.302 1.00 98.19 485 ILE A CA 1
ATOM 3941 C C . ILE A 1 485 ? -7.095 -15.878 7.340 1.00 98.19 485 ILE A C 1
ATOM 3943 O O . ILE A 1 485 ? -6.070 -15.278 7.636 1.00 98.19 485 ILE A O 1
ATOM 3947 N N . GLU A 1 486 ? -7.078 -17.151 6.938 1.00 97.94 486 GLU A N 1
ATOM 3948 C CA . GLU A 1 486 ? -5.849 -17.953 6.896 1.00 97.94 486 GLU A CA 1
ATOM 3949 C C . GLU A 1 486 ? -4.786 -17.342 5.963 1.00 97.94 486 GLU A C 1
ATOM 3951 O O . GLU A 1 486 ? -3.595 -17.336 6.279 1.00 97.94 486 GLU A O 1
ATOM 3956 N N . LEU A 1 487 ? -5.214 -16.776 4.826 1.00 98.06 487 LEU A N 1
ATOM 3957 C CA . LEU A 1 487 ? -4.326 -16.043 3.921 1.00 98.06 487 LEU A CA 1
ATOM 3958 C C . LEU A 1 487 ? -3.777 -14.778 4.595 1.00 98.06 487 LEU A C 1
ATOM 3960 O O . LEU A 1 487 ? -2.583 -14.502 4.487 1.00 98.06 487 LEU A O 1
ATOM 3964 N N . LEU A 1 488 ? -4.634 -14.020 5.288 1.00 98.25 488 LEU A N 1
ATOM 3965 C CA . LEU A 1 488 ? -4.229 -12.791 5.974 1.00 98.25 488 LEU A CA 1
ATOM 3966 C C . LEU A 1 488 ? -3.251 -13.080 7.117 1.00 98.25 488 LEU A C 1
ATOM 3968 O O . LEU A 1 488 ? -2.233 -12.406 7.221 1.00 98.25 488 LEU A O 1
ATOM 3972 N N . ASP A 1 489 ? -3.499 -14.105 7.931 1.00 98.31 489 ASP A N 1
ATOM 3973 C CA . ASP A 1 489 ? -2.596 -14.501 9.017 1.00 98.31 489 ASP A CA 1
ATOM 3974 C C . ASP A 1 489 ? -1.218 -14.915 8.478 1.00 98.31 489 ASP A C 1
ATOM 3976 O O . ASP A 1 489 ? -0.183 -14.505 9.011 1.00 98.31 489 ASP A O 1
ATOM 3980 N N . TYR A 1 490 ? -1.185 -15.677 7.378 1.00 97.88 490 TYR A N 1
ATOM 3981 C CA . TYR A 1 490 ? 0.065 -16.087 6.740 1.00 97.88 490 TYR A CA 1
ATOM 3982 C C . TYR A 1 490 ? 0.863 -14.897 6.192 1.00 97.88 490 TYR A C 1
ATOM 3984 O O . TYR A 1 490 ? 2.067 -14.785 6.427 1.00 97.88 490 TYR A O 1
ATOM 3992 N N . LEU A 1 491 ? 0.197 -13.981 5.486 1.00 97.31 491 LEU A N 1
ATOM 3993 C CA . LEU A 1 491 ? 0.830 -12.768 4.965 1.00 97.31 491 LEU A CA 1
ATOM 3994 C C . LEU A 1 491 ? 1.311 -11.858 6.106 1.00 97.31 491 LEU A C 1
ATOM 3996 O O . LEU A 1 491 ? 2.422 -11.332 6.039 1.00 97.31 491 LEU A O 1
ATOM 4000 N N . GLN A 1 492 ? 0.535 -11.732 7.188 1.00 97.81 492 GLN A N 1
ATOM 4001 C CA . GLN A 1 492 ? 0.935 -10.977 8.377 1.00 97.81 492 GLN A CA 1
ATOM 4002 C C . GLN A 1 492 ? 2.196 -11.563 9.013 1.00 97.81 492 GLN A C 1
ATOM 4004 O O . GLN A 1 492 ? 3.080 -10.813 9.426 1.00 97.81 492 GLN A O 1
ATOM 4009 N N . GLN A 1 493 ? 2.320 -12.892 9.058 1.00 96.81 493 GLN A N 1
ATOM 4010 C CA . GLN A 1 493 ? 3.538 -13.542 9.532 1.00 96.81 493 GLN A CA 1
ATOM 4011 C C . GLN A 1 493 ? 4.757 -13.117 8.695 1.00 96.81 493 GLN A C 1
ATOM 4013 O O . GLN A 1 493 ? 5.795 -12.780 9.263 1.00 96.81 493 GLN A O 1
ATOM 4018 N N . LYS A 1 494 ? 4.636 -13.073 7.361 1.00 95.50 494 LYS A N 1
ATOM 4019 C CA . LYS A 1 494 ? 5.724 -12.644 6.460 1.00 95.50 494 LYS A CA 1
ATOM 4020 C C . LYS A 1 494 ? 6.109 -11.179 6.623 1.00 95.50 494 LYS A C 1
ATOM 4022 O O . LYS A 1 494 ? 7.298 -10.851 6.632 1.00 95.50 494 LYS A O 1
ATOM 4027 N N . ILE A 1 495 ? 5.122 -10.315 6.828 1.00 96.00 495 ILE A N 1
ATOM 4028 C CA . ILE A 1 495 ? 5.347 -8.909 7.176 1.00 96.00 495 ILE A CA 1
ATOM 4029 C C . ILE A 1 495 ? 6.131 -8.812 8.496 1.00 96.00 495 ILE A C 1
ATOM 4031 O O . ILE A 1 495 ? 7.168 -8.148 8.555 1.00 96.00 495 ILE A O 1
ATOM 4035 N N . ASN A 1 496 ? 5.695 -9.531 9.535 1.00 95.44 496 ASN A N 1
ATOM 4036 C CA . ASN A 1 496 ? 6.331 -9.508 10.854 1.00 95.44 496 ASN A CA 1
ATOM 4037 C C . ASN A 1 496 ? 7.775 -10.041 10.823 1.00 95.44 496 ASN A C 1
ATOM 4039 O O . ASN A 1 496 ? 8.644 -9.455 11.461 1.00 95.44 496 ASN A O 1
ATOM 4043 N N . GLU A 1 497 ? 8.065 -11.083 10.032 1.00 94.25 497 GLU A N 1
ATOM 4044 C CA . GLU A 1 497 ? 9.429 -11.612 9.836 1.00 94.25 497 GLU A CA 1
ATOM 4045 C C . GLU A 1 497 ? 10.407 -10.531 9.324 1.00 94.25 497 GLU A C 1
ATOM 4047 O O . GLU A 1 497 ? 11.582 -10.518 9.709 1.00 94.25 497 GLU A O 1
ATOM 4052 N N . SER A 1 498 ? 9.928 -9.609 8.480 1.00 94.75 498 SER A N 1
ATOM 4053 C CA . SER A 1 498 ? 10.727 -8.499 7.944 1.00 94.75 498 SER A CA 1
ATOM 4054 C C . SER A 1 498 ? 10.950 -7.411 8.997 1.00 94.75 498 SER A C 1
ATOM 4056 O O . SER A 1 498 ? 12.076 -6.937 9.178 1.00 94.75 498 SER A O 1
ATOM 4058 N N . TYR A 1 499 ? 9.905 -7.071 9.757 1.00 95.44 499 TYR A N 1
ATOM 4059 C CA . TYR A 1 499 ? 9.991 -6.109 10.856 1.00 95.44 499 TYR A CA 1
ATOM 4060 C C . TYR A 1 499 ? 10.881 -6.578 12.006 1.00 95.44 499 TYR A C 1
ATOM 4062 O O . TYR A 1 499 ? 11.689 -5.793 12.495 1.00 95.44 499 TYR A O 1
ATOM 4070 N N . ASP A 1 500 ? 10.802 -7.848 12.405 1.00 94.00 500 ASP A N 1
ATOM 4071 C CA . ASP A 1 500 ? 11.608 -8.405 13.500 1.00 94.00 500 ASP A CA 1
ATOM 4072 C C . ASP A 1 500 ? 13.116 -8.345 13.217 1.00 94.00 500 ASP A C 1
ATOM 4074 O O . ASP A 1 500 ? 13.929 -8.300 14.147 1.00 94.00 500 ASP A O 1
ATOM 4078 N N . ARG A 1 501 ? 13.503 -8.365 11.935 1.00 93.81 501 ARG A N 1
ATOM 4079 C CA . ARG A 1 501 ? 14.888 -8.152 11.497 1.00 93.81 501 ARG A CA 1
ATOM 4080 C C . ARG A 1 501 ? 15.235 -6.672 11.453 1.00 93.81 501 ARG A C 1
ATOM 4082 O O . ARG A 1 501 ? 16.268 -6.284 11.988 1.00 93.81 501 ARG A O 1
ATOM 4089 N N . TYR A 1 502 ? 14.372 -5.853 10.855 1.00 93.94 502 TYR A N 1
ATOM 4090 C CA . TYR A 1 502 ? 14.614 -4.419 10.716 1.00 93.94 502 TYR A CA 1
ATOM 4091 C C . TYR A 1 502 ? 14.686 -3.691 12.065 1.00 93.94 502 TYR A C 1
ATOM 4093 O O . TYR A 1 502 ? 15.508 -2.794 12.236 1.00 93.94 502 TYR A O 1
ATOM 4101 N N . GLU A 1 503 ? 13.876 -4.084 13.050 1.00 91.00 503 GLU A N 1
ATOM 4102 C CA . GLU A 1 503 ? 13.879 -3.512 14.404 1.00 91.00 503 GLU A CA 1
ATOM 4103 C C . GLU A 1 503 ? 15.225 -3.714 15.112 1.00 91.00 503 GLU A C 1
ATOM 4105 O O . GLU A 1 503 ? 15.711 -2.803 15.778 1.00 91.00 503 GLU A O 1
ATOM 4110 N N . LYS A 1 504 ? 15.865 -4.871 14.905 1.00 91.12 504 LYS A N 1
ATOM 4111 C CA . LYS A 1 504 ? 17.161 -5.227 15.509 1.00 91.12 504 LYS A CA 1
ATOM 4112 C C . LYS A 1 504 ? 18.367 -4.675 14.749 1.00 91.12 504 LYS A C 1
ATOM 4114 O O . LYS A 1 504 ? 19.479 -4.777 15.254 1.00 91.12 504 LYS A O 1
ATOM 4119 N N . LEU A 1 505 ? 18.153 -4.132 13.551 1.00 92.69 505 LEU A N 1
ATOM 4120 C CA . LEU A 1 505 ? 19.210 -3.601 12.697 1.00 92.69 505 LEU A CA 1
ATOM 4121 C C . LEU A 1 505 ? 19.885 -2.389 13.346 1.00 92.69 505 LEU A C 1
ATOM 4123 O O . LEU A 1 505 ? 19.230 -1.367 13.579 1.00 92.69 505 LEU A O 1
ATOM 4127 N N . ASN A 1 506 ? 21.203 -2.456 13.536 1.00 93.00 506 ASN A N 1
ATOM 4128 C CA . ASN A 1 506 ? 21.999 -1.265 13.790 1.00 93.00 506 ASN A CA 1
ATOM 4129 C C . ASN A 1 506 ? 22.297 -0.546 12.466 1.00 93.00 506 ASN A C 1
ATOM 4131 O O . ASN A 1 506 ? 23.204 -0.919 11.725 1.00 93.00 506 ASN A O 1
ATOM 4135 N N . ILE A 1 507 ? 21.559 0.530 12.188 1.00 91.44 507 ILE A N 1
ATOM 4136 C CA . ILE A 1 507 ? 21.679 1.314 10.945 1.00 91.44 507 ILE A CA 1
ATOM 4137 C C . ILE A 1 507 ? 23.051 1.983 10.744 1.00 91.44 507 ILE A C 1
ATOM 4139 O O . ILE A 1 507 ? 23.382 2.382 9.627 1.00 91.44 507 ILE A O 1
ATOM 4143 N N . ASN A 1 508 ? 23.859 2.091 11.803 1.00 91.94 508 ASN A N 1
ATOM 4144 C CA . ASN A 1 508 ? 25.222 2.623 11.745 1.00 91.94 508 ASN A CA 1
ATOM 4145 C C . ASN A 1 508 ? 26.276 1.529 11.491 1.00 91.94 508 ASN A C 1
ATOM 4147 O O . ASN A 1 508 ? 27.444 1.845 11.266 1.00 91.94 508 ASN A O 1
ATOM 4151 N N . ASN A 1 509 ? 25.888 0.249 11.531 1.00 94.88 509 ASN A N 1
ATOM 4152 C CA . ASN A 1 509 ? 26.755 -0.872 11.190 1.00 94.88 509 ASN A CA 1
ATOM 4153 C C . ASN A 1 509 ? 26.561 -1.260 9.717 1.00 94.88 509 ASN A C 1
ATOM 4155 O O . ASN A 1 509 ? 25.602 -1.937 9.357 1.00 94.88 509 ASN A O 1
ATOM 4159 N N . GLU A 1 510 ? 27.508 -0.854 8.871 1.00 95.25 510 GLU A N 1
ATOM 4160 C CA . GLU A 1 510 ? 27.493 -1.117 7.425 1.00 95.25 510 GLU A CA 1
ATOM 4161 C C . GLU A 1 510 ? 27.316 -2.599 7.074 1.00 95.25 510 GLU A C 1
ATOM 4163 O O . GLU A 1 510 ? 26.555 -2.924 6.167 1.00 95.25 510 GLU A O 1
ATOM 4168 N N . GLN A 1 511 ? 27.966 -3.502 7.816 1.00 96.69 511 GLN A N 1
ATOM 4169 C CA . GLN A 1 511 ? 27.861 -4.935 7.556 1.00 96.69 511 GLN A CA 1
ATOM 4170 C C . GLN A 1 511 ? 26.439 -5.446 7.820 1.00 96.69 511 GLN A C 1
ATOM 4172 O O . GLN A 1 511 ? 25.893 -6.181 7.001 1.00 96.69 511 GLN A O 1
ATOM 4177 N N . GLU A 1 512 ? 25.819 -5.041 8.932 1.00 96.69 512 GLU A N 1
ATOM 4178 C CA . GLU A 1 512 ? 24.442 -5.444 9.244 1.00 96.69 512 GLU A CA 1
ATOM 4179 C C . GLU A 1 512 ? 23.443 -4.876 8.229 1.00 96.69 512 GLU A C 1
ATOM 4181 O O . GLU A 1 512 ? 22.493 -5.560 7.847 1.00 96.69 512 GLU A O 1
ATOM 4186 N N . VAL A 1 513 ? 23.665 -3.643 7.759 1.00 96.62 513 VAL A N 1
ATOM 4187 C CA . VAL A 1 513 ? 22.841 -3.022 6.713 1.00 96.62 513 VAL A CA 1
ATOM 4188 C C . VAL A 1 513 ? 22.951 -3.802 5.404 1.00 96.62 513 VAL A C 1
ATOM 4190 O O . VAL A 1 513 ? 21.927 -4.117 4.796 1.00 96.62 513 VAL A O 1
ATOM 4193 N N . ASP A 1 514 ? 24.163 -4.162 4.984 1.00 95.75 514 ASP A N 1
ATOM 4194 C CA . ASP A 1 514 ? 24.381 -4.932 3.757 1.00 95.75 514 ASP A CA 1
ATOM 4195 C C . ASP A 1 514 ? 23.787 -6.352 3.864 1.00 95.75 514 ASP A C 1
ATOM 4197 O O . ASP A 1 514 ? 23.161 -6.839 2.917 1.00 95.75 514 ASP A O 1
ATOM 4201 N N . GLU A 1 515 ? 23.900 -7.001 5.028 1.00 96.19 515 GLU A N 1
ATOM 4202 C CA . GLU A 1 515 ? 23.258 -8.290 5.315 1.00 96.19 515 GLU A CA 1
ATOM 4203 C C . GLU A 1 515 ? 21.723 -8.189 5.289 1.00 96.19 515 GLU A C 1
ATOM 4205 O O . GLU A 1 515 ? 21.052 -9.068 4.736 1.00 96.19 515 GLU A O 1
ATOM 4210 N N . PHE A 1 516 ? 21.152 -7.109 5.833 1.00 96.31 516 PHE A N 1
ATOM 4211 C CA . PHE A 1 516 ? 19.714 -6.850 5.782 1.00 96.31 516 PHE A CA 1
ATOM 4212 C C . PHE A 1 516 ? 19.229 -6.612 4.347 1.00 96.31 516 PHE A C 1
ATOM 4214 O O . PHE A 1 516 ? 18.229 -7.199 3.937 1.00 96.31 516 PHE A O 1
ATOM 4221 N N . ILE A 1 517 ? 19.959 -5.825 3.552 1.00 95.62 517 ILE A N 1
ATOM 4222 C CA . ILE A 1 517 ? 19.657 -5.606 2.130 1.00 95.62 517 ILE A CA 1
ATOM 4223 C C . ILE A 1 517 ? 19.708 -6.927 1.356 1.00 95.62 517 ILE A C 1
ATOM 4225 O O . ILE A 1 517 ? 18.814 -7.214 0.558 1.00 95.62 517 ILE A O 1
ATOM 4229 N N . ALA A 1 518 ? 20.727 -7.757 1.594 1.00 94.62 518 ALA A N 1
ATOM 4230 C CA . ALA A 1 518 ? 20.830 -9.073 0.972 1.00 94.62 518 ALA A CA 1
ATOM 4231 C C . ALA A 1 518 ? 19.665 -9.987 1.380 1.00 94.62 518 ALA A C 1
ATOM 4233 O O . ALA A 1 518 ? 19.129 -10.711 0.542 1.00 94.62 518 ALA A O 1
ATOM 4234 N N . PHE A 1 519 ? 19.237 -9.941 2.644 1.00 94.38 519 PHE A N 1
ATOM 4235 C CA . PHE A 1 519 ? 18.031 -10.631 3.096 1.00 94.38 519 PHE A CA 1
ATOM 4236 C C . PHE A 1 519 ? 16.786 -10.133 2.349 1.00 94.38 519 PHE A C 1
ATOM 4238 O O . PHE A 1 519 ? 16.076 -10.960 1.779 1.00 94.38 519 PHE A O 1
ATOM 4245 N N . ALA A 1 520 ? 16.555 -8.817 2.308 1.00 92.50 520 ALA A N 1
ATOM 4246 C CA . ALA A 1 520 ? 15.383 -8.207 1.681 1.00 92.50 520 ALA A CA 1
ATOM 4247 C C . ALA A 1 520 ? 15.285 -8.559 0.189 1.00 92.50 520 ALA A C 1
ATOM 4249 O O . ALA A 1 520 ? 14.225 -8.952 -0.284 1.00 92.50 520 ALA A O 1
ATOM 4250 N N . ARG A 1 521 ? 16.414 -8.537 -0.533 1.00 88.75 521 ARG A N 1
ATOM 4251 C CA . ARG A 1 521 ? 16.489 -8.928 -1.955 1.00 88.75 521 ARG A CA 1
ATOM 4252 C C . ARG A 1 521 ? 16.219 -10.412 -2.217 1.00 88.75 521 ARG A C 1
ATOM 4254 O O . ARG A 1 521 ? 15.906 -10.770 -3.346 1.00 88.75 521 ARG A O 1
ATOM 4261 N N . ASN A 1 522 ? 16.384 -11.271 -1.211 1.00 88.00 522 ASN A N 1
ATOM 4262 C CA . ASN A 1 522 ? 16.120 -12.708 -1.311 1.00 88.00 522 ASN A CA 1
ATOM 4263 C C . ASN A 1 522 ? 14.717 -13.097 -0.821 1.00 88.00 522 ASN A C 1
ATOM 4265 O O . ASN A 1 522 ? 14.347 -14.268 -0.917 1.00 88.00 522 ASN A O 1
ATOM 4269 N N . GLN A 1 523 ? 13.952 -12.161 -0.251 1.00 82.81 523 GLN A N 1
ATOM 4270 C CA . GLN A 1 523 ? 12.553 -12.408 0.077 1.00 82.81 523 GLN A CA 1
ATOM 4271 C C . GLN A 1 523 ? 11.696 -12.356 -1.186 1.00 82.81 523 GLN A C 1
ATOM 4273 O O . GLN A 1 523 ? 12.029 -11.685 -2.160 1.00 82.81 523 GLN A O 1
ATOM 4278 N N . ASN A 1 524 ? 10.555 -13.044 -1.155 1.00 78.50 524 ASN A N 1
ATOM 4279 C CA . ASN A 1 524 ? 9.503 -12.738 -2.115 1.00 78.50 524 ASN A CA 1
ATOM 4280 C C . ASN A 1 524 ? 9.051 -11.290 -1.891 1.00 78.50 524 ASN A C 1
ATOM 4282 O O . ASN A 1 524 ? 8.989 -10.830 -0.748 1.00 78.50 524 ASN A O 1
ATOM 4286 N N . ASN A 1 525 ? 8.691 -10.597 -2.970 1.00 85.69 525 ASN A N 1
ATOM 4287 C CA . ASN A 1 525 ? 8.222 -9.210 -2.935 1.00 85.69 525 ASN A CA 1
ATOM 4288 C C . ASN A 1 525 ? 6.793 -9.120 -2.359 1.00 85.69 525 ASN A C 1
ATOM 4290 O O . ASN A 1 525 ? 5.858 -8.718 -3.051 1.00 85.69 525 ASN A O 1
ATOM 4294 N N . TYR A 1 526 ? 6.583 -9.558 -1.110 1.00 93.00 526 TYR A N 1
ATOM 4295 C CA . TYR A 1 526 ? 5.259 -9.585 -0.483 1.00 93.00 526 TYR A CA 1
ATOM 4296 C C . TYR A 1 526 ? 4.662 -8.186 -0.380 1.00 93.00 526 TYR A C 1
ATOM 4298 O O . TYR A 1 526 ? 3.467 -8.042 -0.595 1.00 93.00 526 TYR A O 1
ATOM 4306 N N . PHE A 1 527 ? 5.469 -7.167 -0.076 1.00 95.62 527 PHE A N 1
ATOM 4307 C CA . PHE A 1 527 ? 4.993 -5.790 0.060 1.00 95.62 527 PHE A CA 1
ATOM 4308 C C . PHE A 1 527 ? 4.489 -5.226 -1.267 1.00 95.62 527 PHE A C 1
ATOM 4310 O O . PHE A 1 527 ? 3.378 -4.703 -1.320 1.00 95.62 527 PHE A O 1
ATOM 4317 N N . ASP A 1 528 ? 5.250 -5.405 -2.348 1.00 93.81 528 ASP A N 1
ATOM 4318 C CA . ASP A 1 528 ? 4.812 -4.984 -3.679 1.00 93.81 528 ASP A CA 1
ATOM 4319 C C . ASP A 1 528 ? 3.592 -5.781 -4.160 1.00 93.81 528 ASP A C 1
ATOM 4321 O O . ASP A 1 528 ? 2.610 -5.210 -4.643 1.00 93.81 528 ASP A O 1
ATOM 4325 N N . TRP A 1 529 ? 3.607 -7.102 -3.949 1.00 94.88 529 TRP A N 1
ATOM 4326 C CA . TRP A 1 529 ? 2.478 -7.967 -4.277 1.00 94.88 529 TRP A CA 1
ATOM 4327 C C . TRP A 1 529 ? 1.219 -7.554 -3.507 1.00 94.88 529 TRP A C 1
ATOM 4329 O O . TRP A 1 529 ? 0.153 -7.425 -4.106 1.00 94.88 529 TRP A O 1
ATOM 4339 N N . LEU A 1 530 ? 1.336 -7.282 -2.205 1.00 96.25 530 LEU A N 1
ATOM 4340 C CA . LEU A 1 530 ? 0.247 -6.764 -1.380 1.00 96.25 530 LEU A CA 1
ATOM 4341 C C . LEU A 1 530 ? -0.241 -5.415 -1.912 1.00 96.25 530 LEU A C 1
ATOM 4343 O O . LEU A 1 530 ? -1.443 -5.201 -2.037 1.00 96.25 530 LEU A O 1
ATOM 4347 N N . ALA A 1 531 ? 0.659 -4.512 -2.271 1.00 95.00 531 ALA A N 1
ATOM 4348 C CA . ALA A 1 531 ? 0.264 -3.193 -2.725 1.00 95.00 531 ALA A CA 1
ATOM 4349 C C . ALA A 1 531 ? -0.463 -3.217 -4.085 1.00 95.00 531 ALA A C 1
ATOM 4351 O O . ALA A 1 531 ? -1.375 -2.421 -4.303 1.00 95.00 531 ALA A O 1
ATOM 4352 N N . TRP A 1 532 ? -0.092 -4.109 -5.013 1.00 93.38 532 TRP A N 1
ATOM 4353 C CA . TRP A 1 532 ? -0.458 -3.917 -6.426 1.00 93.38 532 TRP A CA 1
ATOM 4354 C C . TRP A 1 532 ? -0.919 -5.165 -7.190 1.00 93.38 532 TRP A C 1
ATOM 4356 O O . TRP A 1 532 ? -1.187 -5.082 -8.396 1.00 93.38 532 TRP A O 1
ATOM 4366 N N . SER A 1 533 ? -1.065 -6.313 -6.525 1.00 93.06 533 SER A N 1
ATOM 4367 C CA . SER A 1 533 ? -1.554 -7.543 -7.158 1.00 93.06 533 SER A CA 1
ATOM 4368 C C . SER A 1 533 ? -3.081 -7.637 -7.193 1.00 93.06 533 SER A C 1
ATOM 4370 O O . SER A 1 533 ? -3.781 -7.233 -6.265 1.00 93.06 533 SER A O 1
ATOM 4372 N N . TYR A 1 534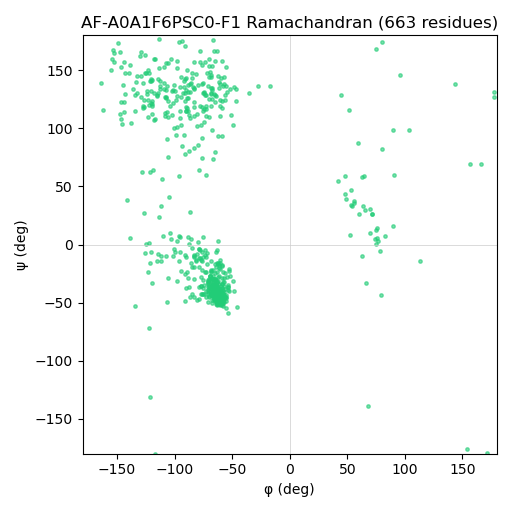 ? -3.609 -8.266 -8.245 1.00 93.38 534 TYR A N 1
ATOM 4373 C CA . TYR A 1 534 ? -5.033 -8.600 -8.349 1.00 93.38 534 TYR A CA 1
ATOM 4374 C C . TYR A 1 534 ? -5.495 -9.556 -7.243 1.00 93.38 534 TYR A C 1
ATOM 4376 O O . TYR A 1 534 ? -6.624 -9.457 -6.777 1.00 93.38 534 TYR A O 1
ATOM 4384 N N . ASP A 1 535 ? -4.616 -10.460 -6.814 1.00 93.81 535 ASP A N 1
ATOM 4385 C CA . ASP A 1 535 ? -4.909 -11.451 -5.775 1.00 93.81 535 ASP A CA 1
ATOM 4386 C C . ASP A 1 535 ? -4.641 -10.926 -4.356 1.00 93.81 535 ASP A C 1
ATOM 4388 O O . ASP A 1 535 ? -4.840 -11.649 -3.380 1.00 93.81 535 ASP A O 1
ATOM 4392 N N . SER A 1 536 ? -4.199 -9.671 -4.231 1.00 95.19 536 SER A N 1
ATOM 4393 C CA . SER A 1 536 ? -3.926 -9.063 -2.936 1.00 95.19 536 SER A CA 1
ATOM 4394 C C . SER A 1 536 ? -5.210 -8.648 -2.212 1.00 95.19 536 SER A C 1
ATOM 4396 O O . SER A 1 536 ? -6.063 -8.004 -2.831 1.00 95.19 536 SER A O 1
ATOM 4398 N N . PRO A 1 537 ? -5.303 -8.889 -0.890 1.00 95.62 537 PRO A N 1
ATOM 4399 C CA . PRO A 1 537 ? -6.374 -8.372 -0.040 1.00 95.62 537 PRO A CA 1
ATOM 4400 C C . PRO A 1 537 ? -6.301 -6.858 0.234 1.00 95.62 537 PRO A C 1
ATOM 4402 O O . PRO A 1 537 ? -7.214 -6.309 0.851 1.00 95.62 537 PRO A O 1
ATOM 4405 N N . LEU A 1 538 ? -5.226 -6.174 -0.186 1.00 95.75 538 LEU A N 1
ATOM 4406 C CA . LEU A 1 538 ? -5.076 -4.718 -0.056 1.00 95.75 538 LEU A CA 1
ATOM 4407 C C . LEU A 1 538 ? -5.363 -3.965 -1.364 1.00 95.75 538 LEU A C 1
ATOM 4409 O O . LEU A 1 538 ? -5.482 -2.748 -1.333 1.00 95.75 538 LEU A O 1
ATOM 4413 N N . TYR A 1 539 ? -5.520 -4.650 -2.502 1.00 93.62 539 TYR A N 1
ATOM 4414 C CA . TYR A 1 539 ? -5.670 -3.981 -3.802 1.00 93.62 539 TYR A CA 1
ATOM 4415 C C . TYR A 1 539 ? -6.793 -4.552 -4.670 1.00 93.62 539 TYR A C 1
ATOM 4417 O O . TYR A 1 539 ? -7.640 -3.802 -5.156 1.00 93.62 539 TYR A O 1
ATOM 4425 N N . GLY A 1 540 ? -6.803 -5.868 -4.910 1.00 92.44 540 GLY A N 1
ATOM 4426 C CA . GLY A 1 540 ? -7.884 -6.529 -5.644 1.00 92.44 540 GLY A CA 1
ATOM 4427 C C . GLY A 1 540 ? -8.091 -6.031 -7.081 1.00 92.44 540 GLY A C 1
ATOM 4428 O O . GLY A 1 540 ? -9.217 -6.053 -7.584 1.00 92.44 540 GLY A O 1
ATOM 4429 N N . ARG A 1 541 ? -7.058 -5.497 -7.750 1.00 92.38 541 ARG A N 1
ATOM 4430 C CA . ARG A 1 541 ? -7.163 -4.864 -9.081 1.00 92.38 541 ARG A CA 1
ATOM 4431 C C . ARG A 1 541 ? -5.996 -5.231 -9.989 1.00 92.38 541 ARG A C 1
ATOM 4433 O O . ARG A 1 541 ? -4.894 -5.518 -9.542 1.00 92.38 541 ARG A O 1
ATOM 4440 N N . VAL A 1 542 ? -6.220 -5.182 -11.300 1.00 91.00 542 VAL A N 1
ATOM 4441 C CA . VAL A 1 542 ? -5.135 -5.305 -12.285 1.00 91.00 542 VAL A CA 1
ATOM 4442 C C . VAL A 1 542 ? -4.539 -3.929 -12.539 1.00 91.00 542 VAL A C 1
ATOM 4444 O O . VAL A 1 542 ? -5.171 -3.105 -13.199 1.00 91.00 542 VAL A O 1
ATOM 4447 N N . MET A 1 543 ? -3.315 -3.698 -12.067 1.00 89.88 543 MET A N 1
ATOM 4448 C CA . MET A 1 543 ? -2.607 -2.442 -12.297 1.00 89.88 543 MET A CA 1
ATOM 4449 C C . MET A 1 543 ? -2.362 -2.194 -13.797 1.00 89.88 543 MET A C 1
ATOM 4451 O O . MET A 1 543 ? -1.878 -3.059 -14.536 1.00 89.88 543 MET A O 1
ATOM 4455 N N . LYS A 1 544 ? -2.630 -0.957 -14.229 1.00 91.75 544 LYS A N 1
ATOM 4456 C CA . LYS A 1 544 ? -2.450 -0.487 -15.610 1.00 91.75 544 LYS A CA 1
ATOM 4457 C C . LYS A 1 544 ? -1.336 0.543 -15.767 1.00 91.75 544 LYS A C 1
ATOM 4459 O O . LYS A 1 544 ? -1.446 1.432 -16.596 1.00 91.75 544 LYS A O 1
ATOM 4464 N N . THR A 1 545 ? -0.266 0.454 -14.971 1.00 91.38 545 THR A N 1
ATOM 4465 C CA . THR A 1 545 ? 0.842 1.427 -15.022 1.00 91.38 545 THR A CA 1
ATOM 4466 C C . THR A 1 545 ? 1.496 1.478 -16.399 1.00 91.38 545 THR A C 1
ATOM 4468 O O . THR A 1 545 ? 1.618 2.566 -16.939 1.00 91.38 545 THR A O 1
ATOM 4471 N N . PHE A 1 546 ? 1.855 0.337 -16.999 1.00 93.44 546 PHE A N 1
ATOM 4472 C CA . PHE A 1 546 ? 2.489 0.317 -18.326 1.00 93.44 546 PHE A CA 1
ATOM 4473 C C . PHE A 1 546 ? 1.610 1.024 -19.358 1.00 93.44 546 PHE A C 1
ATOM 4475 O O . PHE A 1 546 ? 2.052 1.917 -20.077 1.00 93.44 546 PHE A O 1
ATOM 4482 N N . GLU A 1 547 ? 0.334 0.644 -19.382 1.00 91.81 547 GLU A N 1
ATOM 4483 C CA . GLU A 1 547 ? -0.652 1.212 -20.282 1.00 91.81 547 GLU A CA 1
ATOM 4484 C C . GLU A 1 547 ? -0.827 2.713 -20.029 1.00 91.81 547 GLU A C 1
ATOM 4486 O O . GLU A 1 547 ? -0.778 3.495 -20.968 1.00 91.81 547 GLU A O 1
ATOM 4491 N N . ARG A 1 548 ? -0.932 3.129 -18.763 1.00 89.81 548 ARG A N 1
ATOM 4492 C CA . ARG A 1 548 ? -1.065 4.535 -18.366 1.00 89.81 548 ARG A CA 1
ATOM 4493 C C . ARG A 1 548 ? 0.154 5.386 -18.697 1.00 89.81 548 ARG A C 1
ATOM 4495 O O . ARG A 1 548 ? -0.017 6.580 -18.918 1.00 89.81 548 ARG A O 1
ATOM 4502 N N . SER A 1 549 ? 1.344 4.795 -18.707 1.00 88.81 549 SER A N 1
ATOM 4503 C CA . SER A 1 549 ? 2.599 5.503 -18.952 1.00 88.81 549 SER A CA 1
ATOM 4504 C C . SER A 1 549 ? 2.936 5.605 -20.435 1.00 88.81 549 SER A C 1
ATOM 4506 O O . SER A 1 549 ? 3.455 6.634 -20.854 1.00 88.81 549 SER A O 1
ATOM 4508 N N . TYR A 1 550 ? 2.634 4.582 -21.239 1.00 88.31 550 TYR A N 1
ATOM 4509 C CA . TYR A 1 550 ? 3.125 4.500 -22.623 1.00 88.31 550 TYR A CA 1
ATOM 4510 C C . TYR A 1 550 ? 2.041 4.411 -23.690 1.00 88.31 550 TYR A C 1
ATOM 4512 O O . TYR A 1 550 ? 2.337 4.608 -24.868 1.00 88.31 550 TYR A O 1
ATOM 4520 N N . LEU A 1 551 ? 0.800 4.100 -23.315 1.00 86.62 551 LEU A N 1
ATOM 4521 C CA . LEU A 1 551 ? -0.299 4.005 -24.265 1.00 86.62 551 LEU A CA 1
ATOM 4522 C C . LEU A 1 551 ? -1.230 5.213 -24.139 1.00 86.62 551 LEU A C 1
ATOM 4524 O O . LEU A 1 551 ? -1.312 5.832 -23.083 1.00 86.62 551 LEU A O 1
ATOM 4528 N N . PRO A 1 552 ? -1.973 5.550 -25.197 1.00 79.94 552 PRO A N 1
ATOM 4529 C CA . PRO A 1 552 ? -2.944 6.635 -25.155 1.00 79.94 552 PRO A CA 1
ATOM 4530 C C . PRO A 1 552 ? -4.136 6.305 -24.253 1.00 79.94 552 PRO A C 1
ATOM 4532 O O . PRO A 1 552 ? -4.616 5.166 -24.244 1.00 79.94 552 PRO A O 1
ATOM 4535 N N . GLU A 1 553 ? -4.670 7.302 -23.547 1.00 77.31 553 GLU A N 1
ATOM 4536 C CA . GLU A 1 553 ? -5.806 7.137 -22.626 1.00 77.31 553 GLU A CA 1
ATOM 4537 C C . GLU A 1 553 ? -7.058 6.597 -23.341 1.00 77.31 553 GLU A C 1
ATOM 4539 O O . GLU A 1 553 ? -7.792 5.753 -22.819 1.00 77.31 553 GLU A O 1
ATOM 4544 N N . GLU A 1 554 ? -7.265 7.008 -24.589 1.00 73.25 554 GLU A N 1
ATOM 4545 C CA . GLU A 1 554 ? -8.404 6.643 -25.429 1.00 73.25 554 GLU A CA 1
ATOM 4546 C C . GLU A 1 554 ? -8.315 5.231 -26.012 1.00 73.25 554 GLU A C 1
ATOM 4548 O O . GLU A 1 554 ? -9.293 4.741 -26.577 1.00 73.25 554 GLU A O 1
ATOM 4553 N N . SER A 1 555 ? -7.190 4.532 -25.824 1.00 76.06 555 SER A N 1
ATOM 4554 C CA . SER A 1 555 ? -7.021 3.138 -26.258 1.00 76.06 555 SER A CA 1
ATOM 4555 C C . SER A 1 555 ? -7.989 2.157 -25.577 1.00 76.06 555 SER A C 1
ATOM 4557 O O . SER A 1 555 ? -8.144 1.017 -26.015 1.00 76.06 555 SER A O 1
ATOM 4559 N N . GLY A 1 556 ? -8.630 2.572 -24.477 1.00 77.75 556 GLY A N 1
ATOM 4560 C CA . GLY A 1 556 ? -9.512 1.725 -23.670 1.00 77.75 556 GLY A CA 1
ATOM 4561 C C . GLY A 1 556 ? -8.768 0.719 -22.785 1.00 77.75 556 GLY A C 1
ATOM 4562 O O . GLY A 1 556 ? -9.407 -0.092 -22.115 1.00 77.75 556 GLY A O 1
ATOM 4563 N N . THR A 1 557 ? -7.435 0.777 -22.746 1.00 84.50 557 THR A N 1
ATOM 4564 C CA . THR A 1 557 ? -6.591 -0.150 -21.975 1.00 84.50 557 THR A CA 1
ATOM 4565 C C . THR A 1 557 ? -6.471 0.213 -20.492 1.00 84.50 557 THR A C 1
ATOM 4567 O O . THR A 1 557 ? -6.064 -0.625 -19.692 1.00 84.50 557 THR A O 1
ATOM 4570 N N . TYR A 1 558 ? -6.878 1.428 -20.109 1.00 87.00 558 TYR A N 1
ATOM 4571 C CA . TYR A 1 558 ? -6.743 1.970 -18.749 1.00 87.00 558 TYR A CA 1
ATOM 4572 C C . TYR A 1 558 ? -7.749 1.391 -17.751 1.00 87.00 558 TYR A C 1
ATOM 4574 O O . TYR A 1 558 ? -7.637 1.646 -16.552 1.00 87.00 558 TYR A O 1
ATOM 4582 N N . LYS A 1 559 ? -8.759 0.646 -18.219 1.00 87.06 559 LYS A N 1
ATOM 4583 C CA . LYS A 1 559 ? -9.703 -0.013 -17.316 1.00 87.06 559 LYS A CA 1
ATOM 4584 C C . LYS A 1 559 ? -8.940 -1.048 -16.492 1.00 87.06 559 LYS A C 1
ATOM 4586 O O . LYS A 1 559 ? -8.270 -1.911 -17.051 1.00 87.06 559 LYS A O 1
ATOM 4591 N N . GLU A 1 560 ? -9.091 -0.965 -15.178 1.00 88.38 560 GLU A N 1
ATOM 4592 C CA . GLU A 1 560 ? -8.483 -1.875 -14.209 1.00 88.38 560 GLU A CA 1
ATOM 4593 C C . GLU A 1 560 ? -9.552 -2.884 -13.770 1.00 88.38 560 GLU A C 1
ATOM 4595 O O . GLU A 1 560 ? -10.439 -2.527 -12.987 1.00 88.38 560 GLU A O 1
ATOM 4600 N N . PRO A 1 561 ? -9.553 -4.115 -14.322 1.00 89.94 561 PRO A N 1
ATOM 4601 C CA . PRO A 1 561 ? -10.363 -5.205 -13.797 1.00 89.94 561 PRO A CA 1
ATOM 4602 C C . PRO A 1 561 ? -10.206 -5.324 -12.280 1.00 89.94 561 PRO A C 1
ATOM 4604 O O . PRO A 1 561 ? -9.086 -5.256 -11.775 1.00 89.94 561 PRO A O 1
ATOM 4607 N N . LYS A 1 562 ? -11.329 -5.495 -11.579 1.00 91.00 562 LYS A N 1
ATOM 4608 C CA . LYS A 1 562 ? -11.385 -5.642 -10.121 1.00 91.00 562 LYS A CA 1
ATOM 4609 C C . LYS A 1 562 ? -11.720 -7.084 -9.742 1.00 91.00 562 LYS A C 1
ATOM 4611 O O . LYS A 1 562 ? -12.333 -7.790 -10.545 1.00 91.00 562 LYS A O 1
ATOM 4616 N N . ASP A 1 563 ? -11.341 -7.508 -8.545 1.00 93.06 563 ASP A N 1
ATOM 4617 C CA . ASP A 1 563 ? -11.727 -8.793 -7.965 1.00 93.06 563 ASP A CA 1
ATOM 4618 C C . ASP A 1 563 ? -13.257 -8.947 -7.944 1.00 93.06 563 ASP A C 1
ATOM 4620 O O . ASP A 1 563 ? -14.005 -7.956 -7.918 1.00 93.06 563 ASP A O 1
ATOM 4624 N N . ASP A 1 564 ? -13.729 -10.193 -7.990 1.00 91.94 564 ASP A N 1
ATOM 4625 C CA . ASP A 1 564 ? -15.158 -10.499 -7.943 1.00 91.94 564 ASP A CA 1
ATOM 4626 C C . ASP A 1 564 ? -15.808 -9.998 -6.643 1.00 91.94 564 ASP A C 1
ATOM 4628 O O . ASP A 1 564 ? -17.006 -9.717 -6.649 1.00 91.94 564 ASP A O 1
ATOM 4632 N N . TRP A 1 565 ? -15.043 -9.756 -5.570 1.00 92.31 565 TRP A N 1
ATOM 4633 C CA . TRP A 1 565 ? -15.495 -9.090 -4.343 1.00 92.31 565 TRP A CA 1
ATOM 4634 C C . TRP A 1 565 ? -16.320 -7.835 -4.630 1.00 92.31 565 TRP A C 1
ATOM 4636 O O . TRP A 1 565 ? -17.480 -7.720 -4.223 1.00 92.31 565 TRP A O 1
ATOM 4646 N N . TYR A 1 566 ? -15.771 -6.922 -5.426 1.00 88.81 566 TYR A N 1
ATOM 4647 C CA . TYR A 1 566 ? -16.446 -5.670 -5.764 1.00 88.81 566 TYR A CA 1
ATOM 4648 C C . TYR A 1 566 ? -17.633 -5.879 -6.701 1.00 88.81 566 TYR A C 1
ATOM 4650 O O . TYR A 1 566 ? -18.591 -5.112 -6.682 1.00 88.81 566 TYR A O 1
ATOM 4658 N N . GLN A 1 567 ? -17.568 -6.902 -7.550 1.00 85.44 567 GLN A N 1
ATOM 4659 C CA . GLN A 1 567 ? -18.552 -7.126 -8.606 1.00 85.44 567 GLN A CA 1
ATOM 4660 C C . GLN A 1 567 ? -19.735 -7.990 -8.153 1.00 85.44 567 GLN A C 1
ATOM 4662 O O . GLN A 1 567 ? -20.799 -7.929 -8.769 1.00 85.44 567 GLN A O 1
ATOM 4667 N N . LYS A 1 568 ? -19.558 -8.814 -7.114 1.00 86.19 568 LYS A N 1
ATOM 4668 C CA . LYS A 1 568 ? -20.516 -9.841 -6.671 1.00 86.19 568 LYS A CA 1
ATOM 4669 C C . LYS A 1 568 ? -21.006 -9.648 -5.248 1.00 86.19 568 LYS A C 1
ATOM 4671 O O . LYS A 1 568 ? -22.168 -9.953 -4.990 1.00 86.19 568 LYS A O 1
ATOM 4676 N N . ILE A 1 569 ? -20.159 -9.126 -4.365 1.00 86.75 569 ILE A N 1
ATOM 4677 C CA . ILE A 1 569 ? -20.446 -9.000 -2.934 1.00 86.75 569 ILE A CA 1
ATOM 4678 C C . ILE A 1 569 ? -20.730 -7.542 -2.561 1.00 86.75 569 ILE A C 1
ATOM 4680 O O . ILE A 1 569 ? -21.768 -7.252 -1.975 1.00 86.75 569 ILE A O 1
ATOM 4684 N N . GLN A 1 570 ? -19.875 -6.603 -2.970 1.00 85.06 570 GLN A N 1
ATOM 4685 C CA . GLN A 1 570 ? -20.047 -5.174 -2.674 1.00 85.06 570 GLN A CA 1
ATOM 4686 C C . GLN A 1 570 ? -20.731 -4.408 -3.807 1.00 85.06 570 GLN A C 1
ATOM 4688 O O . GLN A 1 570 ? -20.176 -3.473 -4.386 1.00 85.06 570 GLN A O 1
ATOM 4693 N N . ASN A 1 571 ? -21.948 -4.836 -4.143 1.00 84.25 571 ASN A N 1
ATOM 4694 C CA . ASN A 1 571 ? -22.797 -4.155 -5.116 1.00 84.25 571 ASN A CA 1
ATOM 4695 C C . ASN A 1 571 ? -24.278 -4.236 -4.717 1.00 84.25 571 ASN A C 1
ATOM 4697 O O . ASN A 1 571 ? -24.693 -5.146 -4.002 1.00 84.25 571 ASN A O 1
ATOM 4701 N N . ALA A 1 572 ? -25.089 -3.302 -5.221 1.00 79.38 572 ALA A N 1
ATOM 4702 C CA . ALA A 1 572 ? -26.511 -3.187 -4.881 1.00 79.38 572 ALA A CA 1
ATOM 4703 C C . ALA A 1 572 ? -27.372 -4.402 -5.288 1.00 79.38 572 ALA A C 1
ATOM 4705 O O . ALA A 1 572 ? -28.498 -4.538 -4.821 1.00 79.38 572 ALA A O 1
ATOM 4706 N N . SER A 1 573 ? -26.872 -5.274 -6.166 1.00 82.56 573 SER A N 1
ATOM 4707 C CA . SER A 1 573 ? -27.557 -6.485 -6.636 1.00 82.56 573 SER A CA 1
ATOM 4708 C C . SER A 1 573 ? -26.846 -7.765 -6.183 1.00 82.56 573 SER A C 1
ATOM 4710 O O . SER A 1 573 ? -26.968 -8.802 -6.838 1.00 82.56 573 SER A O 1
ATOM 4712 N N . ALA A 1 574 ? -26.074 -7.697 -5.093 1.00 84.88 574 ALA A N 1
ATOM 4713 C CA . ALA A 1 574 ? -25.361 -8.844 -4.546 1.00 84.88 574 ALA A CA 1
ATOM 4714 C C . ALA A 1 574 ? -26.323 -9.996 -4.208 1.00 84.88 574 ALA A C 1
ATOM 4716 O O . ALA A 1 574 ? -27.399 -9.789 -3.648 1.00 84.88 574 ALA A O 1
ATOM 4717 N N . ASN A 1 575 ? -25.924 -11.227 -4.537 1.00 89.44 575 ASN A N 1
ATOM 4718 C CA . ASN A 1 575 ? -26.693 -12.414 -4.170 1.00 89.44 575 ASN A CA 1
ATOM 4719 C C . ASN A 1 575 ? -26.477 -12.717 -2.679 1.00 89.44 575 ASN A C 1
ATOM 4721 O O . ASN A 1 575 ? -25.358 -13.027 -2.266 1.00 89.44 575 ASN A O 1
ATOM 4725 N N . MET A 1 576 ? -27.549 -12.672 -1.885 1.00 91.06 576 MET A N 1
ATOM 4726 C CA . MET A 1 576 ? -27.482 -12.912 -0.441 1.00 91.06 576 MET A CA 1
ATOM 4727 C C . MET A 1 576 ? -27.015 -14.321 -0.069 1.00 91.06 576 MET A C 1
ATOM 4729 O O . MET A 1 576 ? -26.391 -14.479 0.974 1.00 91.06 576 MET A O 1
ATOM 4733 N N . GLU A 1 577 ? -27.232 -15.337 -0.907 1.00 90.50 577 GLU A N 1
ATOM 4734 C CA . GLU A 1 577 ? -26.683 -16.679 -0.660 1.00 90.50 577 GLU A CA 1
ATOM 4735 C C . GLU A 1 577 ? -25.152 -16.669 -0.715 1.00 90.50 577 GLU A C 1
ATOM 4737 O O . GLU A 1 577 ? -24.493 -17.222 0.164 1.00 90.50 577 GLU A O 1
ATOM 4742 N N . HIS A 1 578 ? -24.579 -15.976 -1.704 1.00 90.94 578 HIS A N 1
ATOM 4743 C CA . HIS A 1 578 ? -23.130 -15.814 -1.826 1.00 90.94 578 HIS A CA 1
ATOM 4744 C C . HIS A 1 578 ? -22.562 -15.032 -0.636 1.00 90.94 578 HIS A C 1
ATOM 4746 O O . HIS A 1 578 ? -21.570 -15.447 -0.040 1.00 90.94 578 HIS A O 1
ATOM 4752 N N . VAL A 1 579 ? -23.219 -13.931 -0.252 1.00 91.81 579 VAL A N 1
ATOM 4753 C CA . VAL A 1 579 ? -22.796 -13.117 0.896 1.00 91.81 579 VAL A CA 1
ATOM 4754 C C . VAL A 1 579 ? -22.843 -13.926 2.192 1.00 91.81 579 VAL A C 1
ATOM 4756 O O . VAL A 1 579 ? -21.861 -13.950 2.929 1.00 91.81 579 VAL A O 1
ATOM 4759 N N . ASN A 1 580 ? -23.944 -14.633 2.454 1.00 92.25 580 ASN A N 1
ATOM 4760 C CA . ASN A 1 580 ? -24.096 -15.446 3.659 1.00 92.25 580 ASN A CA 1
ATOM 4761 C C . ASN A 1 580 ? -23.088 -16.604 3.702 1.00 92.25 580 ASN A C 1
ATOM 4763 O O . ASN A 1 580 ? -22.529 -16.875 4.761 1.00 92.25 580 ASN A O 1
ATOM 4767 N N . SER A 1 581 ? -22.805 -17.247 2.564 1.00 92.25 581 SER A N 1
ATOM 4768 C CA . SER A 1 581 ? -21.788 -18.305 2.455 1.00 92.25 581 SER A CA 1
ATOM 4769 C C . SER A 1 581 ? -20.379 -17.791 2.768 1.00 92.25 581 SER A C 1
ATOM 4771 O O . SER A 1 581 ? -19.624 -18.431 3.506 1.00 92.25 581 SER A O 1
ATOM 4773 N N . MET A 1 582 ? -20.029 -16.616 2.239 1.00 94.50 582 MET A N 1
ATOM 4774 C CA . MET A 1 582 ? -18.752 -15.958 2.512 1.00 94.50 582 MET A CA 1
ATOM 4775 C C . MET A 1 582 ? -18.640 -15.569 3.994 1.00 94.50 582 MET A C 1
ATOM 4777 O O . MET A 1 582 ? -17.663 -15.933 4.648 1.00 94.50 582 MET A O 1
ATOM 4781 N N . LEU A 1 583 ? -19.671 -14.929 4.558 1.00 95.00 583 LEU A N 1
ATOM 4782 C CA . LEU A 1 583 ? -19.696 -14.529 5.969 1.00 95.00 583 LEU A CA 1
ATOM 4783 C C . LEU A 1 583 ? -19.643 -15.733 6.912 1.00 95.00 583 LEU A C 1
ATOM 4785 O O . LEU A 1 583 ? -18.945 -15.670 7.918 1.00 95.00 583 LEU A O 1
ATOM 4789 N N . ALA A 1 584 ? -20.318 -16.838 6.585 1.00 95.38 584 ALA A N 1
ATOM 4790 C CA . ALA A 1 584 ? -20.251 -18.072 7.365 1.00 95.38 584 ALA A CA 1
ATOM 4791 C C . ALA A 1 584 ? -18.836 -18.667 7.379 1.00 95.38 584 ALA A C 1
ATOM 4793 O O . ALA A 1 584 ? -18.350 -19.066 8.437 1.00 95.38 584 ALA A O 1
ATOM 4794 N N . THR A 1 585 ? -18.158 -18.678 6.227 1.00 96.19 585 THR A N 1
ATOM 4795 C CA . THR A 1 585 ? -16.768 -19.149 6.124 1.00 96.19 585 THR A CA 1
ATOM 4796 C C . THR A 1 585 ? -15.831 -18.300 6.982 1.00 96.19 585 THR A C 1
ATOM 4798 O O . THR A 1 585 ? -15.101 -18.842 7.811 1.00 96.19 585 THR A O 1
ATOM 4801 N N . LEU A 1 586 ? -15.883 -16.971 6.840 1.00 97.31 586 LEU A N 1
ATOM 4802 C CA . LEU A 1 586 ? -15.030 -16.063 7.614 1.00 97.31 586 LEU A CA 1
ATOM 4803 C C . LEU A 1 586 ? -15.328 -16.125 9.111 1.00 97.31 586 LEU A C 1
ATOM 4805 O O . LEU A 1 586 ? -14.408 -16.180 9.920 1.00 97.31 586 LEU A O 1
ATOM 4809 N N . ALA A 1 587 ? -16.604 -16.165 9.492 1.00 97.62 587 ALA A N 1
ATOM 4810 C CA . ALA A 1 587 ? -17.009 -16.290 10.886 1.00 97.62 587 ALA A CA 1
ATOM 4811 C C . ALA A 1 587 ? -16.499 -17.597 11.512 1.00 97.62 587 ALA A C 1
ATOM 4813 O O . ALA A 1 587 ? -16.013 -17.583 12.642 1.00 97.62 587 ALA A O 1
ATOM 4814 N N . GLY A 1 588 ? -16.530 -18.702 10.756 1.00 97.94 588 GLY A N 1
ATOM 4815 C CA . GLY A 1 588 ? -15.945 -19.979 11.162 1.00 97.94 588 GLY A CA 1
ATOM 4816 C C . GLY A 1 588 ? -14.431 -19.904 11.377 1.00 97.94 588 GLY A C 1
ATOM 4817 O O . GLY A 1 588 ? -13.943 -20.425 12.376 1.00 97.94 588 GLY A O 1
ATOM 4818 N N . GLN A 1 589 ? -13.700 -19.215 10.493 1.00 97.81 589 GLN A N 1
ATOM 4819 C CA . GLN A 1 589 ? -12.253 -18.995 10.643 1.00 97.81 589 GLN A CA 1
ATOM 4820 C C . GLN A 1 589 ? -11.915 -18.088 11.840 1.00 97.81 589 GLN A C 1
ATOM 4822 O O . GLN A 1 589 ? -10.927 -18.326 12.526 1.00 97.81 589 GLN A O 1
ATOM 4827 N N . LEU A 1 590 ? -12.747 -17.080 12.118 1.00 97.81 590 LEU A N 1
ATOM 4828 C CA . LEU A 1 590 ? -12.580 -16.148 13.243 1.00 97.81 590 LEU A CA 1
ATOM 4829 C C . LEU A 1 590 ? -13.083 -16.704 14.584 1.00 97.81 590 LEU A C 1
ATOM 4831 O O . LEU A 1 590 ? -12.814 -16.114 15.629 1.00 97.81 590 LEU A O 1
ATOM 4835 N N . GLY A 1 591 ? -13.852 -17.795 14.572 1.00 97.19 591 GLY A N 1
ATOM 4836 C CA . GLY A 1 591 ? -14.486 -18.342 15.771 1.00 97.19 591 GLY A CA 1
ATOM 4837 C C . GLY A 1 591 ? -15.615 -17.469 16.335 1.00 97.19 591 GLY A C 1
ATOM 4838 O O . GLY A 1 591 ? -15.839 -17.474 17.545 1.00 97.19 591 GLY A O 1
ATOM 4839 N N . VAL A 1 592 ? -16.334 -16.725 15.486 1.00 97.44 592 VAL A N 1
ATOM 4840 C CA . VAL A 1 592 ? -17.469 -15.869 15.889 1.00 97.44 592 VAL A CA 1
ATOM 4841 C C . VAL A 1 592 ? -18.790 -16.322 15.254 1.00 97.44 592 VAL A C 1
ATOM 4843 O O . VAL A 1 592 ? -18.779 -17.013 14.236 1.00 97.44 592 VAL A O 1
ATOM 4846 N N . PRO A 1 593 ? -19.958 -15.948 15.810 1.00 96.31 593 PRO A N 1
ATOM 4847 C CA . PRO A 1 593 ? -21.243 -16.252 15.186 1.00 96.31 593 PRO A CA 1
ATOM 4848 C C . PRO A 1 593 ? -21.415 -15.516 13.855 1.00 96.31 593 PRO A C 1
ATOM 4850 O O . PRO A 1 593 ? -21.282 -14.291 13.799 1.00 96.31 593 PRO A O 1
ATOM 4853 N N . ALA A 1 594 ? -21.779 -16.253 12.802 1.00 94.75 594 ALA A N 1
ATOM 4854 C CA . ALA A 1 594 ? -21.960 -15.691 11.467 1.00 94.75 594 ALA A CA 1
ATOM 4855 C C . ALA A 1 594 ? -22.996 -14.567 11.449 1.00 94.75 594 ALA A C 1
ATOM 4857 O O . ALA A 1 594 ? -22.715 -13.532 10.866 1.00 94.75 594 ALA A O 1
ATOM 4858 N N . ASP A 1 595 ? -24.138 -14.706 12.125 1.00 93.81 595 ASP A N 1
ATOM 4859 C CA . ASP A 1 595 ? -25.212 -13.694 12.134 1.00 93.81 595 ASP A CA 1
ATOM 4860 C C . ASP A 1 595 ? -24.799 -12.358 12.768 1.00 93.81 595 ASP A C 1
ATOM 4862 O O . ASP A 1 595 ? -25.397 -11.320 12.489 1.00 93.81 595 ASP A O 1
ATOM 4866 N N . ASN A 1 596 ? -23.731 -12.372 13.567 1.00 94.69 596 ASN A N 1
ATOM 4867 C CA . ASN A 1 596 ? -23.218 -11.197 14.257 1.00 94.69 596 ASN A CA 1
ATOM 4868 C C . ASN A 1 596 ? -21.967 -10.615 13.590 1.00 94.69 596 ASN A C 1
ATOM 4870 O O . ASN A 1 596 ? -21.384 -9.689 14.148 1.00 94.69 596 ASN A O 1
ATOM 4874 N N . LEU A 1 597 ? -21.530 -11.147 12.444 1.00 97.06 597 LEU A N 1
ATOM 4875 C CA . LEU A 1 597 ? -20.367 -10.641 11.718 1.00 97.06 597 LEU A CA 1
ATOM 4876 C C . LEU A 1 597 ? -20.764 -9.531 10.736 1.00 97.06 597 LEU A C 1
ATOM 4878 O O . LEU A 1 597 ? -21.616 -9.730 9.861 1.00 97.06 597 LEU A O 1
ATOM 4882 N N . PHE A 1 598 ? -20.083 -8.397 10.868 1.00 96.19 598 PHE A N 1
ATOM 4883 C CA . PHE A 1 598 ? -20.148 -7.218 10.012 1.00 96.19 598 PHE A CA 1
ATOM 4884 C C . PHE A 1 598 ? -18.759 -6.950 9.438 1.00 96.19 598 PHE A C 1
ATOM 4886 O O . PHE A 1 598 ? -17.760 -7.120 10.134 1.00 96.19 598 PHE A O 1
ATOM 4893 N N . ILE A 1 599 ? -18.693 -6.524 8.180 1.00 95.75 599 ILE A N 1
ATOM 4894 C CA . ILE A 1 599 ? -17.437 -6.199 7.500 1.00 95.75 599 ILE A CA 1
ATOM 4895 C C . ILE A 1 599 ? -17.384 -4.705 7.223 1.00 95.75 599 ILE A C 1
ATOM 4897 O O . ILE A 1 599 ? -18.350 -4.142 6.704 1.00 95.75 599 ILE A O 1
ATOM 4901 N N . ILE A 1 600 ? -16.243 -4.097 7.535 1.00 94.19 600 ILE A N 1
ATOM 4902 C CA . ILE A 1 600 ? -15.937 -2.701 7.239 1.00 94.19 600 ILE A CA 1
ATOM 4903 C C . ILE A 1 600 ? -14.606 -2.643 6.478 1.00 94.19 600 ILE A C 1
ATOM 4905 O O . ILE A 1 600 ? -13.599 -3.160 6.959 1.00 94.19 600 ILE A O 1
ATOM 4909 N N . ASN A 1 601 ? -14.599 -2.032 5.292 1.00 91.31 601 ASN A N 1
ATOM 4910 C CA . ASN A 1 601 ? -13.408 -1.899 4.441 1.00 91.31 601 ASN A CA 1
ATOM 4911 C C . ASN A 1 601 ? -13.395 -0.599 3.621 1.00 91.31 601 ASN A C 1
ATOM 4913 O O . ASN A 1 601 ? -14.437 0.031 3.485 1.00 91.31 601 ASN A O 1
ATOM 4917 N N . GLY A 1 602 ? -12.252 -0.226 3.039 1.00 81.44 602 GLY A N 1
ATOM 4918 C CA . GLY A 1 602 ? -12.070 0.962 2.188 1.00 81.44 602 GLY A CA 1
ATOM 4919 C C . GLY A 1 602 ? -11.568 0.698 0.759 1.00 81.44 602 GLY A C 1
ATOM 4920 O O . GLY A 1 602 ? -12.155 -0.124 0.041 1.00 81.44 602 GLY A O 1
ATOM 4921 N N . HIS A 1 603 ? -10.531 1.438 0.330 1.00 77.12 603 HIS A N 1
ATOM 4922 C CA . HIS A 1 603 ? -9.770 1.344 -0.935 1.00 77.12 603 HIS A CA 1
ATOM 4923 C C . HIS A 1 603 ? -10.374 1.965 -2.213 1.00 77.12 603 HIS A C 1
ATOM 4925 O O . HIS A 1 603 ? -9.652 2.539 -3.037 1.00 77.12 603 HIS A O 1
ATOM 4931 N N . THR A 1 604 ? -11.674 1.791 -2.490 1.00 69.19 604 THR A N 1
ATOM 4932 C CA . THR A 1 604 ? -12.248 2.272 -3.765 1.00 69.19 604 THR A CA 1
ATOM 4933 C C . THR A 1 604 ? -13.104 3.528 -3.603 1.00 69.19 604 THR A C 1
ATOM 4935 O O . THR A 1 604 ? -14.251 3.377 -3.169 1.00 69.19 604 THR A O 1
ATOM 4938 N N . PRO A 1 605 ? -12.644 4.700 -4.088 1.00 58.44 605 PRO A N 1
ATOM 4939 C CA . PRO A 1 605 ? -13.495 5.878 -4.201 1.00 58.44 605 PRO A CA 1
ATOM 4940 C C . PRO A 1 605 ? -14.667 5.605 -5.126 1.00 58.44 605 PRO A C 1
ATOM 4942 O O . PRO A 1 605 ? -14.522 4.961 -6.175 1.00 58.44 605 PRO A O 1
ATOM 4945 N N . ASN A 1 606 ? -15.842 6.073 -4.716 1.00 56.59 606 ASN A N 1
ATOM 4946 C CA . ASN A 1 606 ? -17.079 5.911 -5.460 1.00 56.59 606 ASN A CA 1
ATOM 4947 C C . ASN A 1 606 ? -17.650 7.285 -5.871 1.00 56.59 606 ASN A C 1
ATOM 4949 O O . ASN A 1 606 ? -17.345 8.322 -5.283 1.00 56.59 606 ASN A O 1
ATOM 4953 N N . ASP A 1 607 ? -18.510 7.271 -6.891 1.00 45.19 607 ASP A N 1
ATOM 4954 C CA . ASP A 1 607 ? -19.187 8.465 -7.414 1.00 45.19 607 ASP A CA 1
ATOM 4955 C C . ASP A 1 607 ? -20.481 8.824 -6.633 1.00 45.19 607 ASP A C 1
ATOM 4957 O O . ASP A 1 607 ? -21.156 9.796 -6.971 1.00 45.19 607 ASP A O 1
ATOM 4961 N N . GLN A 1 608 ? -20.886 8.014 -5.643 1.00 46.12 608 GLN A N 1
ATOM 4962 C CA . GLN A 1 608 ? -22.202 8.016 -4.975 1.00 46.12 608 GLN A CA 1
ATOM 4963 C C . GLN A 1 608 ? -22.192 8.461 -3.494 1.00 46.12 608 GLN A C 1
ATOM 4965 O O . GLN A 1 608 ? -23.267 8.677 -2.934 1.00 46.12 608 GLN A O 1
ATOM 4970 N N . GLY A 1 609 ? -21.032 8.623 -2.851 1.00 54.44 609 GLY A N 1
ATOM 4971 C CA . GLY A 1 609 ? -20.897 8.978 -1.435 1.00 54.44 609 GLY A CA 1
ATOM 4972 C C . GLY A 1 609 ? -19.584 8.494 -0.808 1.00 54.44 609 GLY A C 1
ATOM 4973 O O . GLY A 1 609 ? -18.728 7.936 -1.470 1.00 54.44 609 GLY A O 1
ATOM 4974 N N . LEU A 1 610 ? -19.406 8.703 0.491 1.00 70.38 610 LEU A N 1
ATOM 4975 C CA . LEU A 1 610 ? -18.183 8.319 1.214 1.00 70.38 610 LEU A CA 1
ATOM 4976 C C . LEU A 1 610 ? -18.397 7.104 2.144 1.00 70.38 610 LEU A C 1
ATOM 4978 O O . LEU A 1 610 ? -17.448 6.474 2.595 1.00 70.38 610 LEU A O 1
ATOM 4982 N N . VAL A 1 611 ? -19.651 6.684 2.349 1.00 79.56 611 VAL A N 1
ATOM 4983 C CA . VAL A 1 611 ? -20.013 5.419 3.005 1.00 79.56 611 VAL A CA 1
ATOM 4984 C C . VAL A 1 611 ? -21.098 4.717 2.193 1.00 79.56 611 VAL A C 1
ATOM 4986 O O . VAL A 1 611 ? -22.138 5.303 1.893 1.00 79.56 611 VAL A O 1
ATOM 4989 N N . GLU A 1 612 ? -20.885 3.444 1.868 1.00 84.75 612 GLU A N 1
ATOM 4990 C CA . GLU A 1 612 ? -21.840 2.600 1.148 1.00 84.75 612 GLU A CA 1
ATOM 4991 C C . GLU A 1 612 ? -22.197 1.355 1.950 1.00 84.75 612 GLU A C 1
ATOM 4993 O O . GLU A 1 612 ? -21.377 0.788 2.671 1.00 84.75 612 GLU A O 1
ATOM 4998 N N . LYS A 1 613 ? -23.440 0.907 1.779 1.00 87.50 613 LYS A N 1
ATOM 4999 C CA . LYS A 1 613 ? -24.007 -0.237 2.487 1.00 87.50 613 LYS A CA 1
ATOM 5000 C C . LYS A 1 613 ? -24.441 -1.291 1.488 1.00 87.50 613 LYS A C 1
ATOM 5002 O O . LYS A 1 613 ? -25.168 -0.990 0.542 1.00 87.50 613 LYS A O 1
ATOM 5007 N N . PHE A 1 614 ? -24.055 -2.530 1.747 1.00 88.56 614 PHE A N 1
ATOM 5008 C CA . PHE A 1 614 ? -24.466 -3.693 0.971 1.00 88.56 614 PHE A CA 1
ATOM 5009 C C . PHE A 1 614 ? -24.976 -4.788 1.904 1.00 88.56 614 PHE A C 1
ATOM 5011 O O . PHE A 1 614 ? -24.705 -4.767 3.107 1.00 88.56 614 PHE A O 1
ATOM 5018 N N . ALA A 1 615 ? -25.713 -5.744 1.332 1.00 88.12 615 ALA A N 1
ATOM 5019 C CA . ALA A 1 615 ? -26.214 -6.922 2.036 1.00 88.12 615 ALA A CA 1
ATOM 5020 C C . ALA A 1 615 ? -26.893 -6.579 3.375 1.00 88.12 615 ALA A C 1
ATOM 5022 O O . ALA A 1 615 ? -26.437 -6.990 4.442 1.00 88.12 615 ALA A O 1
ATOM 5023 N N . ASP A 1 616 ? -27.934 -5.746 3.307 1.00 83.75 616 ASP A N 1
ATOM 5024 C CA . ASP A 1 616 ? -28.714 -5.283 4.462 1.00 83.75 616 ASP A CA 1
ATOM 5025 C C . ASP A 1 616 ? -27.869 -4.636 5.579 1.00 83.75 616 ASP A C 1
ATOM 5027 O O . ASP A 1 616 ? -28.177 -4.739 6.764 1.00 83.75 616 ASP A O 1
ATOM 5031 N N . GLY A 1 617 ? -26.781 -3.956 5.198 1.00 87.19 617 GLY A N 1
ATOM 5032 C CA . GLY A 1 617 ? -25.894 -3.240 6.121 1.00 87.19 617 GLY A CA 1
ATOM 5033 C C . GLY A 1 617 ? -24.845 -4.121 6.802 1.00 87.19 617 GLY A C 1
ATOM 5034 O O . GLY A 1 617 ? -24.124 -3.641 7.672 1.00 87.19 617 GLY A O 1
ATOM 5035 N N . ARG A 1 618 ? -24.721 -5.396 6.411 1.00 89.69 618 ARG A N 1
ATOM 5036 C CA . ARG A 1 618 ? -23.678 -6.298 6.930 1.00 89.69 618 ARG A CA 1
ATOM 5037 C C . ARG A 1 618 ? -22.296 -6.030 6.342 1.00 89.69 618 ARG A C 1
ATOM 5039 O O . ARG A 1 618 ? -21.299 -6.423 6.942 1.00 89.69 618 ARG A O 1
ATOM 5046 N N . LEU A 1 619 ? -22.240 -5.387 5.178 1.00 92.62 619 LEU A N 1
ATOM 5047 C CA . LEU A 1 619 ? -21.007 -4.991 4.507 1.00 92.62 619 LEU A CA 1
ATOM 5048 C C . LEU A 1 619 ? -21.031 -3.479 4.307 1.00 92.62 619 LEU A C 1
ATOM 5050 O O . LEU A 1 619 ? -21.923 -2.959 3.630 1.00 92.62 619 LEU A O 1
ATOM 5054 N N . ILE A 1 620 ? -20.059 -2.786 4.883 1.00 90.50 620 ILE A N 1
ATOM 5055 C CA . ILE A 1 620 ? -19.948 -1.334 4.819 1.00 90.50 620 ILE A CA 1
ATOM 5056 C C . ILE A 1 620 ? -18.617 -0.986 4.173 1.00 90.50 620 ILE A C 1
ATOM 5058 O O . ILE A 1 620 ? -17.561 -1.367 4.671 1.00 90.50 620 ILE A O 1
ATOM 5062 N N . ARG A 1 621 ? -18.677 -0.244 3.069 1.00 88.31 621 ARG A N 1
ATOM 5063 C CA . ARG A 1 621 ? -17.487 0.344 2.464 1.00 88.31 621 ARG A CA 1
ATOM 5064 C C . ARG A 1 621 ? -17.364 1.792 2.919 1.00 88.31 621 ARG A C 1
ATOM 5066 O O . ARG A 1 621 ? -18.332 2.539 2.791 1.00 88.31 621 ARG A O 1
ATOM 5073 N N . ILE A 1 622 ? -16.202 2.171 3.435 1.00 85.19 622 ILE A N 1
ATOM 5074 C CA . ILE A 1 622 ? -15.862 3.526 3.865 1.00 85.19 622 ILE A CA 1
ATOM 5075 C C . ILE A 1 622 ? -14.739 4.078 2.984 1.00 85.19 622 ILE A C 1
ATOM 5077 O O . ILE A 1 622 ? -13.709 3.448 2.820 1.00 85.19 622 ILE A O 1
ATOM 5081 N N . ASP A 1 623 ? -14.928 5.257 2.417 1.00 77.69 623 ASP A N 1
ATOM 5082 C CA . ASP A 1 623 ? -13.863 6.062 1.826 1.00 77.69 623 ASP A CA 1
ATOM 5083 C C . ASP A 1 623 ? -13.978 7.424 2.479 1.00 77.69 623 ASP A C 1
ATOM 5085 O O . ASP A 1 623 ? -15.013 8.076 2.393 1.00 77.69 623 ASP A O 1
ATOM 5089 N N . ALA A 1 624 ? -12.951 7.851 3.191 1.00 65.44 624 ALA A N 1
ATOM 5090 C CA . ALA A 1 624 ? -13.097 9.029 4.011 1.00 65.44 624 ALA A CA 1
ATOM 5091 C C . ALA A 1 624 ? -13.072 10.332 3.177 1.00 65.44 624 ALA A C 1
ATOM 5093 O O . ALA A 1 624 ? -13.467 11.389 3.676 1.00 65.44 624 ALA A O 1
ATOM 5094 N N . GLY A 1 625 ? -12.650 10.309 1.904 1.00 67.06 625 GLY A N 1
ATOM 5095 C CA . GLY A 1 625 ? -12.633 11.503 1.045 1.00 67.06 625 GLY A CA 1
ATOM 5096 C C . GLY A 1 625 ? -11.827 12.654 1.657 1.00 67.06 625 GLY A C 1
ATOM 5097 O O . GLY A 1 625 ? -12.230 13.825 1.621 1.00 67.06 625 GLY A O 1
ATOM 5098 N N . PHE A 1 626 ? -10.737 12.305 2.343 1.00 64.69 626 PHE A N 1
ATOM 5099 C CA . PHE A 1 626 ? -9.914 13.243 3.103 1.00 64.69 626 PHE A CA 1
ATOM 5100 C C . PHE A 1 626 ? -9.008 14.064 2.186 1.00 64.69 626 PHE A C 1
ATOM 5102 O O . PHE A 1 626 ? -8.809 15.251 2.455 1.00 64.69 626 PHE A O 1
ATOM 5109 N N . SER A 1 627 ? -8.510 13.460 1.101 1.00 61.53 627 SER A N 1
ATOM 5110 C CA . SER A 1 627 ? -7.598 14.127 0.174 1.00 61.53 627 SER A CA 1
ATOM 5111 C C . SER A 1 627 ? -8.316 15.200 -0.671 1.00 61.53 627 SER A C 1
ATOM 5113 O O . SER A 1 627 ? -9.495 15.043 -1.020 1.00 61.53 627 SER A O 1
ATOM 5115 N N . PRO A 1 628 ? -7.615 16.290 -1.043 1.00 57.06 628 PRO A N 1
ATOM 5116 C CA . PRO A 1 628 ? -8.149 17.321 -1.934 1.00 57.06 628 PRO A CA 1
ATOM 5117 C C . PRO A 1 628 ? -8.615 16.781 -3.292 1.00 57.06 628 PRO A C 1
ATOM 5119 O O . PRO A 1 628 ? -9.532 17.337 -3.895 1.00 57.06 628 PRO A O 1
ATOM 5122 N N . GLU A 1 629 ? -8.014 15.688 -3.773 1.00 52.97 629 GLU A N 1
ATOM 5123 C CA . GLU A 1 629 ? -8.415 15.015 -5.010 1.00 52.97 629 GLU A CA 1
ATOM 5124 C C . GLU A 1 629 ? -9.750 14.259 -4.899 1.00 52.97 629 GLU A C 1
ATOM 5126 O O . GLU A 1 629 ? -10.341 13.937 -5.932 1.00 52.97 629 GLU A O 1
ATOM 5131 N N . TYR A 1 630 ? -10.237 13.988 -3.682 1.00 52.34 630 TYR A N 1
ATOM 5132 C CA . TYR A 1 630 ? -11.420 13.165 -3.409 1.00 52.34 630 TYR A CA 1
ATOM 5133 C C . TYR A 1 630 ? -12.496 13.938 -2.635 1.00 52.34 630 TYR A C 1
ATOM 5135 O O . TYR A 1 630 ? -12.860 13.601 -1.511 1.00 52.34 630 TYR A O 1
ATOM 5143 N N . ASN A 1 631 ? -13.020 15.001 -3.254 1.00 57.41 631 ASN A N 1
ATOM 5144 C CA . ASN A 1 631 ? -14.097 15.877 -2.756 1.00 57.41 631 ASN A CA 1
ATOM 5145 C C . ASN A 1 631 ? -13.799 16.653 -1.461 1.00 57.41 631 ASN A C 1
ATOM 5147 O O . ASN A 1 631 ? -14.566 17.553 -1.122 1.00 57.41 631 ASN A O 1
ATOM 5151 N N . ASN A 1 632 ? -12.696 16.355 -0.765 1.00 64.06 632 ASN A N 1
ATOM 5152 C CA . ASN A 1 632 ? -12.238 17.062 0.424 1.00 64.06 632 ASN A CA 1
ATOM 5153 C C . ASN A 1 632 ? -13.325 17.162 1.523 1.00 64.06 632 ASN A C 1
ATOM 5155 O O . ASN A 1 632 ? -13.348 18.148 2.259 1.00 64.06 632 ASN A O 1
ATOM 5159 N N . LEU A 1 633 ? -14.196 16.157 1.670 1.00 64.25 633 LEU A N 1
ATOM 5160 C CA . LEU A 1 633 ? -15.320 16.178 2.624 1.00 64.25 633 LEU A CA 1
ATOM 5161 C C . LEU A 1 633 ? -14.954 15.644 4.017 1.00 64.25 633 LEU A C 1
ATOM 5163 O O . LEU A 1 633 ? -15.573 16.058 4.991 1.00 64.25 633 LEU A O 1
ATOM 5167 N N . GLY A 1 634 ? -13.979 14.732 4.116 1.00 70.88 634 GLY A N 1
ATOM 5168 C CA . GLY A 1 634 ? -13.511 14.199 5.398 1.00 70.88 634 GLY A CA 1
ATOM 5169 C C . GLY A 1 634 ? -14.568 13.425 6.194 1.00 70.88 634 GLY A C 1
ATOM 5170 O O . GLY A 1 634 ? -14.891 13.812 7.308 1.00 70.88 634 GLY A O 1
ATOM 5171 N N . GLN A 1 635 ? -15.158 12.366 5.644 1.00 79.19 635 GLN A N 1
ATOM 5172 C CA . GLN A 1 635 ? -16.187 11.579 6.327 1.00 79.19 635 GLN A CA 1
ATOM 5173 C C . GLN A 1 635 ? -15.590 10.470 7.206 1.00 79.19 635 GLN A C 1
ATOM 5175 O O . GLN A 1 635 ? -14.669 9.772 6.801 1.00 79.19 635 GLN A O 1
ATOM 5180 N N . VAL A 1 636 ? -16.137 10.286 8.405 1.00 85.56 636 VAL A N 1
ATOM 5181 C CA . VAL A 1 636 ? -15.735 9.249 9.362 1.00 85.56 636 VAL A CA 1
ATOM 5182 C C . VAL A 1 636 ? -16.926 8.380 9.740 1.00 85.56 636 VAL A C 1
ATOM 5184 O O . VAL A 1 636 ? -18.068 8.843 9.760 1.00 85.56 636 VAL A O 1
ATOM 5187 N N . LEU A 1 637 ? -16.661 7.116 10.059 1.00 91.00 637 LEU A N 1
ATOM 5188 C CA . LEU A 1 637 ? -17.672 6.183 10.548 1.00 91.00 637 LEU A CA 1
ATOM 5189 C C . LEU A 1 637 ? -17.558 6.081 12.076 1.00 91.00 637 LEU A C 1
ATOM 5191 O O . LEU A 1 637 ? -16.472 5.921 12.622 1.00 91.00 637 LEU A O 1
ATOM 5195 N N . LEU A 1 638 ? -18.679 6.178 12.777 1.00 92.38 638 LEU A N 1
ATOM 5196 C CA . LEU A 1 638 ? -18.778 6.064 14.228 1.00 92.38 638 LEU A CA 1
ATOM 5197 C C . LEU A 1 638 ? -19.546 4.793 14.571 1.00 92.38 638 LEU A C 1
ATOM 5199 O O . LEU A 1 638 ? -20.591 4.523 13.980 1.00 92.38 638 LEU A O 1
ATOM 5203 N N . ILE A 1 639 ? -19.073 4.042 15.560 1.00 94.81 639 ILE A N 1
ATOM 5204 C CA . ILE A 1 639 ? -19.791 2.892 16.117 1.00 94.81 639 ILE A CA 1
ATOM 5205 C C . ILE A 1 639 ? -20.033 3.163 17.596 1.00 94.81 639 ILE A C 1
ATOM 5207 O O . ILE A 1 639 ? -19.082 3.331 18.362 1.00 94.81 639 ILE A O 1
ATOM 5211 N N . THR A 1 640 ? -21.297 3.220 18.013 1.00 94.81 640 THR A N 1
ATOM 5212 C CA . THR A 1 640 ? -21.651 3.455 19.421 1.00 94.81 640 THR A CA 1
ATOM 5213 C C . THR A 1 640 ? -21.486 2.195 20.264 1.00 94.81 640 THR A C 1
ATOM 5215 O O . THR A 1 640 ? -21.378 1.085 19.739 1.00 94.81 640 THR A O 1
ATOM 5218 N N . GLU A 1 641 ? -21.505 2.327 21.590 1.00 92.44 641 GLU A N 1
ATOM 5219 C CA . GLU A 1 641 ? -21.486 1.173 22.503 1.00 92.44 641 GLU A CA 1
ATOM 5220 C C . GLU A 1 641 ? -22.635 0.188 22.257 1.00 92.44 641 GLU A C 1
ATOM 5222 O O . GLU A 1 641 ? -22.489 -0.998 22.535 1.00 92.44 641 GLU A O 1
ATOM 5227 N N . LYS A 1 642 ? -23.749 0.653 21.676 1.00 93.94 642 LYS A N 1
ATOM 5228 C CA . LYS A 1 642 ? -24.889 -0.181 21.265 1.00 93.94 642 LYS A CA 1
ATOM 5229 C C . LYS A 1 642 ? -24.655 -0.931 19.948 1.00 93.94 642 LYS A C 1
ATOM 5231 O O . LYS A 1 642 ? -25.516 -1.709 19.531 1.00 93.94 642 LYS A O 1
ATOM 5236 N N . GLY A 1 643 ? -23.518 -0.708 19.289 1.00 92.69 643 GLY A N 1
ATOM 5237 C CA . GLY A 1 643 ? -23.204 -1.257 17.973 1.00 92.69 643 GLY A CA 1
ATOM 5238 C C . GLY A 1 643 ? -24.028 -0.619 16.853 1.00 92.69 643 GLY A C 1
ATOM 5239 O O . GLY A 1 643 ? -24.306 -1.286 15.850 1.00 92.69 643 GLY A O 1
ATOM 5240 N N . THR A 1 644 ? -24.486 0.623 17.037 1.00 93.19 644 THR A N 1
ATOM 5241 C CA . THR A 1 644 ? -25.141 1.414 15.988 1.00 93.19 644 THR A CA 1
ATOM 5242 C C . THR A 1 644 ? -24.089 2.184 15.210 1.00 93.19 644 THR A C 1
ATOM 5244 O O . THR A 1 644 ? -23.167 2.742 15.802 1.00 93.19 644 THR A O 1
ATOM 5247 N N . LEU A 1 645 ? -24.234 2.207 13.887 1.00 92.56 645 LEU A N 1
ATOM 5248 C CA . LEU A 1 645 ? -23.291 2.847 12.991 1.00 92.56 645 LEU A CA 1
ATOM 5249 C C . LEU A 1 645 ? -23.828 4.205 12.559 1.00 92.56 645 LEU A C 1
ATOM 5251 O O . LEU A 1 645 ? -25.007 4.347 12.224 1.00 92.56 645 LEU A O 1
ATOM 5255 N N . TYR A 1 646 ? -22.945 5.192 12.544 1.00 89.69 646 TYR A N 1
ATOM 5256 C CA . TYR A 1 646 ? -23.233 6.524 12.047 1.00 89.69 646 TYR A CA 1
ATOM 5257 C C . TYR A 1 646 ? -22.131 6.989 11.110 1.00 89.69 646 TYR A C 1
ATOM 5259 O O . TYR A 1 646 ? -20.966 6.696 11.340 1.00 89.69 646 TYR A O 1
ATOM 5267 N N . SER A 1 647 ? -22.488 7.747 10.084 1.00 86.50 647 SER A N 1
ATOM 5268 C CA . SER A 1 647 ? -21.528 8.436 9.228 1.00 86.50 647 SER A CA 1
ATOM 5269 C C . SER A 1 647 ? -21.564 9.934 9.514 1.00 86.50 647 SER A C 1
ATOM 5271 O O . SER A 1 647 ? -22.651 10.510 9.617 1.00 86.50 647 SER A O 1
ATOM 5273 N N . LEU A 1 648 ? -20.390 10.546 9.676 1.00 82.69 648 LEU A N 1
ATOM 5274 C CA . LEU A 1 648 ? -20.212 11.953 10.034 1.00 82.69 648 LEU A CA 1
ATOM 5275 C C . LEU A 1 648 ? -19.239 12.637 9.073 1.00 82.69 648 LEU A C 1
ATOM 5277 O O . LEU A 1 648 ? -18.110 12.186 8.923 1.00 82.69 648 LEU A O 1
ATOM 5281 N N . SER A 1 649 ? -19.634 13.761 8.480 1.00 78.62 649 SER A N 1
ATOM 5282 C CA . SER A 1 649 ? -18.749 14.582 7.645 1.00 78.62 649 SER A CA 1
ATOM 5283 C C . SER A 1 649 ? -18.011 15.654 8.455 1.00 78.62 649 SER A C 1
ATOM 5285 O O . SER A 1 649 ? -18.626 16.378 9.234 1.00 78.62 649 SER A O 1
ATOM 5287 N N . LEU A 1 650 ? -16.697 15.769 8.237 1.00 70.12 650 LEU A N 1
ATOM 5288 C CA . LEU A 1 650 ? -15.795 16.726 8.883 1.00 70.12 650 LEU A CA 1
ATOM 5289 C C . LEU A 1 650 ? -15.427 17.837 7.893 1.00 70.12 650 LEU A C 1
ATOM 5291 O O . LEU A 1 650 ? -14.334 17.865 7.323 1.00 70.12 650 LEU A O 1
ATOM 5295 N N . SER A 1 651 ? -16.376 18.741 7.662 1.00 65.62 651 SER A N 1
ATOM 5296 C CA . SER A 1 651 ? -16.172 19.920 6.818 1.00 65.62 651 SER A CA 1
ATOM 5297 C C . SER A 1 651 ? -15.854 21.156 7.661 1.00 65.62 651 SER A C 1
ATOM 5299 O O . SER A 1 651 ? -16.291 21.257 8.805 1.00 65.62 651 SER A O 1
ATOM 5301 N N . GLU A 1 652 ? -15.104 22.098 7.086 1.00 54.94 652 GLU A N 1
ATOM 5302 C CA . GLU A 1 652 ? -14.896 23.449 7.635 1.00 54.94 652 GLU A CA 1
ATOM 5303 C C . GLU A 1 652 ? -16.012 24.426 7.214 1.00 54.94 652 GLU A C 1
ATOM 5305 O O . GLU A 1 652 ? -16.175 25.490 7.805 1.00 54.94 652 GLU A O 1
ATOM 5310 N N . ASP A 1 653 ? -16.789 24.063 6.193 1.00 60.72 653 ASP A N 1
ATOM 5311 C CA . ASP A 1 653 ? -17.948 24.817 5.717 1.00 60.72 653 ASP A CA 1
ATOM 5312 C C . ASP A 1 653 ? -19.213 24.353 6.457 1.00 60.72 653 ASP A C 1
ATOM 5314 O O . ASP A 1 653 ? -19.633 23.202 6.302 1.00 60.72 653 ASP A O 1
ATOM 5318 N N . ASN A 1 654 ? -19.814 25.242 7.256 1.00 55.50 654 ASN A N 1
ATOM 5319 C CA . ASN A 1 654 ? -21.027 24.962 8.031 1.00 55.50 654 ASN A CA 1
ATOM 5320 C C . ASN A 1 654 ? -22.209 24.541 7.144 1.00 55.50 654 ASN A C 1
ATOM 5322 O O . ASN A 1 654 ? -22.957 23.655 7.551 1.00 55.50 654 ASN A O 1
ATOM 5326 N N . ASP A 1 655 ? -22.336 25.076 5.924 1.00 50.34 655 ASP A N 1
ATOM 5327 C CA . ASP A 1 655 ? -23.405 24.686 4.995 1.00 50.34 655 ASP A CA 1
ATOM 5328 C C . ASP A 1 655 ? -23.195 23.247 4.502 1.00 50.34 655 ASP A C 1
ATOM 5330 O O . ASP A 1 655 ? -24.147 22.514 4.234 1.00 50.34 655 ASP A O 1
ATOM 5334 N N . VAL A 1 656 ? -21.939 22.805 4.408 1.00 54.75 656 VAL A N 1
ATOM 5335 C CA . VAL A 1 656 ? -21.575 21.416 4.101 1.00 54.75 656 VAL A CA 1
ATOM 5336 C C . VAL A 1 656 ? -21.826 20.532 5.326 1.00 54.75 656 VAL A C 1
ATOM 5338 O O . VAL A 1 656 ? -22.413 19.470 5.169 1.00 54.75 656 VAL A O 1
ATOM 5341 N N . ILE A 1 657 ? -21.491 20.948 6.550 1.00 57.19 657 ILE A N 1
ATOM 5342 C CA . ILE A 1 657 ? -21.815 20.147 7.747 1.00 57.19 657 ILE A CA 1
ATOM 5343 C C . ILE A 1 657 ? -23.341 19.978 7.899 1.00 57.19 657 ILE A C 1
ATOM 5345 O O . ILE A 1 657 ? -23.816 18.866 8.126 1.00 57.19 657 ILE A O 1
ATOM 5349 N N . GLU A 1 658 ? -24.120 21.047 7.696 1.00 48.50 658 GLU A N 1
ATOM 5350 C CA . GLU A 1 658 ? -25.591 21.008 7.716 1.00 48.50 658 GLU A CA 1
ATOM 5351 C C . GLU A 1 658 ? -26.170 20.140 6.590 1.00 48.50 658 GLU A C 1
ATOM 5353 O O . GLU A 1 658 ? -27.129 19.393 6.796 1.00 48.50 658 GLU A O 1
ATOM 5358 N N . LYS A 1 659 ? -25.570 20.187 5.396 1.00 44.94 659 LYS A N 1
ATOM 5359 C CA . LYS A 1 659 ? -26.003 19.399 4.232 1.00 44.94 659 LYS A CA 1
ATOM 5360 C C . LYS A 1 659 ? -25.580 17.927 4.304 1.00 44.94 659 LYS A C 1
ATOM 5362 O O . LYS A 1 659 ? -26.279 17.072 3.757 1.00 44.94 659 LYS A O 1
ATOM 5367 N N . TYR A 1 660 ? -24.484 17.610 4.992 1.00 52.31 660 TYR A N 1
ATOM 5368 C CA . TYR A 1 660 ? -23.937 16.260 5.176 1.00 52.31 660 TYR A CA 1
ATOM 5369 C C . TYR A 1 660 ? -24.092 15.791 6.633 1.00 52.31 660 TYR A C 1
ATOM 5371 O O . TYR A 1 660 ? -23.146 15.416 7.320 1.00 52.31 660 TYR A O 1
ATOM 5379 N N . THR A 1 661 ? -25.358 15.827 7.055 1.00 61.25 661 THR A N 1
ATOM 5380 C CA . THR A 1 661 ? -26.019 15.156 8.185 1.00 61.25 661 THR A CA 1
ATOM 5381 C C . THR A 1 661 ? -25.266 13.960 8.784 1.00 61.25 661 THR A C 1
ATOM 5383 O O . THR A 1 661 ? -24.866 13.049 8.060 1.00 61.25 661 THR A O 1
ATOM 5386 N N . LEU A 1 662 ? -25.229 13.880 10.119 1.00 67.62 662 LEU A N 1
ATOM 5387 C CA . LEU A 1 662 ? -25.069 12.614 10.839 1.00 67.62 662 LEU A CA 1
ATOM 5388 C C . LEU A 1 662 ? -26.112 11.610 10.317 1.00 67.62 662 LEU A C 1
ATOM 5390 O O . LEU A 1 662 ? -27.311 11.780 10.543 1.00 67.62 662 LEU A O 1
ATOM 5394 N N . GLN A 1 663 ? -25.674 10.567 9.618 1.00 74.38 663 GLN A N 1
ATOM 5395 C CA . GLN A 1 663 ? -26.574 9.556 9.062 1.00 74.38 663 GLN A CA 1
ATOM 5396 C C . GLN A 1 663 ? -26.445 8.259 9.834 1.00 74.38 663 GLN A C 1
ATOM 5398 O O . GLN A 1 663 ? -25.349 7.723 9.957 1.00 74.38 663 GLN A O 1
ATOM 5403 N N . LYS A 1 664 ? -27.571 7.721 10.307 1.00 75.69 664 LYS A N 1
ATOM 5404 C CA . LYS A 1 664 ? -27.615 6.347 10.805 1.00 75.69 664 LYS A CA 1
ATOM 5405 C C . LYS A 1 664 ? -27.422 5.394 9.620 1.00 75.69 664 LYS A C 1
ATOM 5407 O O . LYS A 1 664 ? -28.192 5.433 8.655 1.00 75.69 664 LYS A O 1
ATOM 5412 N N . VAL A 1 665 ? -26.355 4.603 9.684 1.00 73.44 665 VAL A N 1
ATOM 5413 C CA . VAL A 1 665 ? -25.902 3.665 8.646 1.00 73.44 665 VAL A CA 1
ATOM 5414 C C . VAL A 1 665 ? -26.691 2.371 8.787 1.00 73.44 665 VAL A C 1
ATOM 5416 O O . VAL A 1 665 ? -26.699 1.783 9.888 1.00 73.44 665 VAL A O 1
#

Foldseek 3Di:
DVLVVVVVVVPDDDDDDDDDDDDDDDDDPDDPDDDDDDDQDDDPAQDDDDPDDDDDDDPDDDDDLQDADHPPDQCDPVNLVPADQVSLQSYWGQDPNDTDRDHPLRVVLVNVCVVPQPSDRPPCVLSVVCVPDPFAFQEWEAEQLALQQRLVVVSCVSRVPHQYEYFENLHFQDPHSVNSLSVLLVQFWDDDDPFDTHGDAHPRYAAAYFLLNLLLLLLLLQNLLSVLVNLLRCLLQVNPCCVCVVLVDDCPLVLVVLVVAAFPWDRHRPHDPDDPCNSSSSSSSLLSLLSNLLRPQADPVQADDPLLVQLLVCLTGHPPPDDHDDPVSVVLSVLQVVPPPDPVSVVVVVVVVVPDDDDPVVVVVVVCVVVVVDDPDDPPPSVVVVVVSLVVLADDPVSVVSLSSSSHNSNDDDPSNVVSSVSSSLSSNLRSSSLSSNLSCLSHAQWDWDDFQQFIEIHHAAAWFDDLLLHFAFDQDPNDTDGAVRVRVVLNVVVNVSSVLSSPQRSPDPVSSVVSSVVSVPDDSSSNCCSAPCNHRNAVWHDCSSCNTRGDPSNPSRDIDGGCCCVAFVDAPHDLVSNLNHLVVNCVVVVGDSVRAAYEYEDDQDPPDQWDATDNRSYIYGHQLCRPVRVNFRKIWTQHSNRWIWIATSDPDPVSNVVRDTDGD

Mean predicted aligned error: 13.78 Å